Protein AF-K2LTA3-F1 (afdb_monomer_lite)

Sequence (420 aa):
IITTSTANAPEEVLTDVKKTQFLEKDGSKEETKKIDVSRPTTVVEGNDIYMLVGKYSPPAVSSDPKSGAGDMGFLLVKGNVIDESDSGKRIQWKNNTDVSRVSFGGQTETWTRLIGGGGSGVHTKDGRLLFPVEGTKKEDDNRNAVSLIIYSSKDNNLWTLSNWMSDGGCSDPSVVEWEKDKKLMMMTACDDGRRRVYESGDMGESWTEALGTLSRVWGNKQGGEAKAVRSGFITATIGNGDEDKRNVMLVTLPVTAEKDDNGDNEGGELRLWLTDNTHIVDIGPVSGNDDVAASSLLYKSGGSENENDELVALYEKKSGEEKPSPGMVSVLLTDELQRVKDVLATWKKVDDIVSKLCSSSIAEGASPDTVCSAGKITAGLVGFLSGNFSGNTWRDEYLGVNATVNNDEAKKRQQRLPMA

Foldseek 3Di:
DPPPPPDLDKDFPPPDPPDDDFDFPDPDPPDTDTWDWDQWEWDDDPQKIKTKTWTFDADPPPDDPLPLPDVTWIWIKIWGWDDDPPPGIDIHIDDDVPRDTQDADCVVVFFSHKGFLHFYWYCAPVGKTKTKIWTFGSPDPVSFIKIWIWMADPPDRHIHTAPDIHPGQWGSWDWEQQDPLRWIWIWTQGLVQFIWIWIGSPHGHDIDTLPLFPGRPDGDPDNDCPPTAHKAKYWDFDEPDDVLTAIKIKIWDWDFDDQDPVRDGQATFTWIWIDSRQEIATLGTPDDSFNWRYKHKDWDPQPDPPRHIWIKMWTWGDDPPPDPGTTIIMGTCPVSSVSVRVLSVLLVVVLVVQLCVLVVVVVPPDDPDDDRHSVVRCVNDHWDFDLDDDDQWGATSSRGDIDGHPDPVVVVCNPPDPPD

InterPro domains:
  IPR008377 Trypanosome sialidase [PR01803] (114-131)
  IPR008377 Trypanosome sialidase [PR01803] (191-209)
  IPR008377 Trypanosome sialidase [PR01803] (396-414)
  IPR011040 Sialidase [PF13859] (19-316)
  IPR013320 Concanavalin A-like lectin/glucanase domain superfamily [SSF49899] (372-409)
  IPR026856 Sialidase family [PTHR10628] (32-323)
  IPR036278 Sialidase superfamily [SSF50939] (27-361)
  IPR055239 Trans-sialidase, C-terminal domain [PF22925] (377-411)

Organism: NCBI:txid85056

pLDDT: mean 76.95, std 18.48, range [31.78, 98.31]

Structure (mmCIF, N/CA/C/O backbone):
data_AF-K2LTA3-F1
#
_entry.id   AF-K2LTA3-F1
#
loop_
_atom_site.group_PDB
_atom_site.id
_atom_site.type_symbol
_atom_site.label_atom_id
_atom_site.label_alt_id
_atom_site.label_comp_id
_atom_site.label_asym_id
_atom_site.label_entity_id
_atom_site.label_seq_id
_atom_site.pdbx_PDB_ins_code
_atom_site.Cartn_x
_atom_site.Cartn_y
_atom_site.Cartn_z
_atom_site.occupancy
_atom_site.B_iso_or_equiv
_atom_site.auth_seq_id
_atom_site.auth_comp_id
_atom_site.auth_asym_id
_atom_site.auth_atom_id
_atom_site.pdbx_PDB_model_num
ATOM 1 N N . ILE A 1 1 ? 0.091 20.009 -13.273 1.00 31.78 1 ILE A N 1
ATOM 2 C CA . ILE A 1 1 ? -0.893 20.987 -12.762 1.00 31.78 1 ILE A CA 1
ATOM 3 C C . ILE A 1 1 ? -2.135 20.174 -12.475 1.00 31.78 1 ILE A C 1
ATOM 5 O O . ILE A 1 1 ? -2.826 19.816 -13.414 1.00 31.78 1 ILE A O 1
ATOM 9 N N . ILE A 1 2 ? -2.307 19.758 -11.224 1.00 31.91 2 ILE A N 1
ATOM 10 C CA . ILE A 1 2 ? -3.590 19.252 -10.744 1.00 31.91 2 ILE A CA 1
ATOM 11 C C . ILE A 1 2 ? -4.228 20.501 -10.152 1.00 31.91 2 ILE A C 1
ATOM 13 O O . ILE A 1 2 ? -3.732 21.036 -9.161 1.00 31.91 2 ILE A O 1
ATOM 17 N N . THR A 1 3 ? -5.187 21.081 -10.863 1.00 39.16 3 THR A N 1
ATOM 18 C CA . THR A 1 3 ? -6.034 22.134 -10.305 1.00 39.16 3 THR A CA 1
ATOM 19 C C . THR A 1 3 ? -6.753 21.537 -9.105 1.00 39.16 3 THR A C 1
ATOM 21 O O . THR A 1 3 ? -7.267 20.427 -9.197 1.00 39.16 3 THR A O 1
ATOM 24 N N . THR A 1 4 ? -6.755 22.232 -7.968 1.00 42.03 4 THR A N 1
ATOM 25 C CA . THR A 1 4 ? -7.564 21.865 -6.801 1.00 42.03 4 THR A CA 1
ATOM 26 C C . THR A 1 4 ? -9.034 22.013 -7.183 1.00 42.03 4 THR A C 1
ATOM 28 O O . THR A 1 4 ? -9.642 23.066 -6.994 1.00 42.03 4 THR A O 1
ATOM 31 N N . SER A 1 5 ? -9.571 20.981 -7.834 1.00 42.38 5 SER A N 1
ATOM 32 C CA . SER A 1 5 ? -10.995 20.823 -8.076 1.00 42.38 5 SER A CA 1
ATOM 33 C C . SER A 1 5 ? -11.673 20.749 -6.716 1.00 42.38 5 SER A C 1
ATOM 35 O O . SER A 1 5 ? -11.329 19.927 -5.875 1.00 42.38 5 SER A O 1
ATOM 37 N N . THR A 1 6 ? -12.628 21.642 -6.492 1.00 47.25 6 THR A N 1
ATOM 38 C CA . THR A 1 6 ? -13.511 21.644 -5.320 1.00 47.25 6 THR A CA 1
ATOM 39 C C . THR A 1 6 ? -14.630 20.604 -5.438 1.00 47.25 6 THR A C 1
ATOM 41 O O . THR A 1 6 ? -15.543 20.597 -4.617 1.00 47.25 6 THR A O 1
ATOM 44 N N . ALA A 1 7 ? -14.596 19.739 -6.457 1.00 46.97 7 ALA A N 1
ATOM 45 C CA . ALA A 1 7 ? -15.632 18.753 -6.716 1.00 46.97 7 ALA A CA 1
ATOM 46 C C . ALA A 1 7 ? -15.119 17.327 -6.477 1.00 46.97 7 ALA A C 1
ATOM 48 O O . ALA A 1 7 ? -14.128 16.917 -7.076 1.00 46.97 7 ALA A O 1
ATOM 49 N N . ASN A 1 8 ? -15.883 16.539 -5.713 1.00 62.75 8 ASN A N 1
ATOM 50 C CA . ASN A 1 8 ? -15.744 15.079 -5.550 1.00 62.75 8 ASN A CA 1
ATOM 51 C C . ASN A 1 8 ? -15.955 14.296 -6.873 1.00 62.75 8 ASN A C 1
ATOM 53 O O . ASN A 1 8 ? -16.088 13.076 -6.869 1.00 62.75 8 ASN A O 1
ATOM 57 N N . ALA A 1 9 ? -16.067 14.986 -8.012 1.00 75.81 9 ALA A N 1
ATOM 58 C CA . ALA A 1 9 ? -16.328 14.376 -9.303 1.00 75.81 9 ALA A CA 1
ATOM 59 C C . ALA A 1 9 ? -15.013 13.893 -9.940 1.00 75.81 9 ALA A C 1
ATOM 61 O O . ALA A 1 9 ? -14.043 14.654 -9.961 1.00 75.81 9 ALA A O 1
ATOM 62 N N . PRO A 1 10 ? -14.978 12.671 -10.500 1.00 80.75 10 PRO A N 1
ATOM 63 C CA . PRO A 1 10 ? -13.837 12.200 -11.272 1.00 80.75 10 PRO A CA 1
ATOM 64 C C . PRO A 1 10 ? -13.525 13.121 -12.454 1.00 80.75 10 PRO A C 1
ATOM 66 O O . PRO A 1 10 ? -14.415 13.477 -13.227 1.00 80.75 10 PRO A O 1
ATOM 69 N N . GLU A 1 11 ? -12.254 13.486 -12.606 1.00 83.94 11 GLU A N 1
ATOM 70 C CA . GLU A 1 11 ? -11.768 14.350 -13.681 1.00 83.94 11 GLU A CA 1
ATOM 71 C C . GLU A 1 11 ? -10.812 13.569 -14.589 1.00 83.94 11 GLU A C 1
ATOM 73 O O . GLU A 1 11 ? -9.801 13.033 -14.126 1.00 83.94 11 GLU A O 1
ATOM 78 N N . GLU A 1 12 ? -11.113 13.508 -15.891 1.00 82.44 12 GLU A N 1
ATOM 79 C CA . GLU A 1 12 ? -10.162 12.992 -16.879 1.00 82.44 12 GLU A CA 1
ATOM 80 C C . GLU A 1 12 ? -8.983 13.959 -17.017 1.00 82.44 12 GLU A C 1
ATOM 82 O O . GLU A 1 12 ? -9.142 15.130 -17.368 1.00 82.44 12 GLU A O 1
ATOM 87 N N . VAL A 1 13 ? -7.777 13.457 -16.775 1.00 78.44 13 VAL A N 1
ATOM 88 C CA . VAL A 1 13 ? -6.537 14.222 -16.888 1.00 78.44 13 VAL A CA 1
ATOM 89 C C . VAL A 1 13 ? -5.763 13.817 -18.141 1.00 78.44 13 VAL A C 1
ATOM 91 O O . VAL A 1 13 ? -5.888 12.706 -18.648 1.00 78.44 13 VAL A O 1
ATOM 94 N N . LEU A 1 14 ? -4.909 14.727 -18.624 1.00 71.31 14 LEU A N 1
ATOM 95 C CA . LEU A 1 14 ? -4.068 14.542 -19.820 1.00 71.31 14 LEU A CA 1
ATOM 96 C C . LEU A 1 14 ? -4.841 14.416 -21.150 1.00 71.31 14 LEU A C 1
ATOM 98 O O . LEU A 1 14 ? -4.309 13.872 -22.115 1.00 71.31 14 LEU A O 1
ATOM 102 N N . THR A 1 15 ? -6.049 14.977 -21.233 1.00 67.75 15 THR A N 1
ATOM 103 C CA . THR A 1 15 ? -6.859 15.022 -22.465 1.00 67.75 15 THR A CA 1
ATOM 104 C C . THR A 1 15 ? -6.206 15.846 -23.586 1.00 67.75 15 THR A C 1
ATOM 106 O O . THR A 1 15 ? -6.290 15.465 -24.751 1.00 67.75 15 THR A O 1
ATOM 109 N N . ASP A 1 16 ? -5.463 16.906 -23.236 1.00 60.22 16 ASP A N 1
ATOM 110 C CA . ASP A 1 16 ? -4.733 17.777 -24.170 1.00 60.22 16 ASP A CA 1
ATOM 111 C C . ASP A 1 16 ? -3.204 17.685 -23.978 1.00 60.22 16 ASP A C 1
ATOM 113 O O . ASP A 1 16 ? -2.568 18.530 -23.331 1.00 60.22 16 ASP A O 1
ATOM 117 N N . VAL A 1 17 ? -2.561 16.669 -24.562 1.00 59.31 17 VAL A N 1
ATOM 118 C CA . VAL A 1 17 ? -1.090 16.564 -24.552 1.00 59.31 17 VAL A CA 1
ATOM 119 C C . VAL A 1 17 ? -0.485 17.578 -25.533 1.00 59.31 17 VAL A C 1
ATOM 121 O O . VAL A 1 17 ? -0.396 17.340 -26.734 1.00 59.31 17 VAL A O 1
ATOM 124 N N . LYS A 1 18 ? -0.034 18.733 -25.024 1.00 54.97 18 LYS A N 1
ATOM 125 C CA . LYS A 1 18 ? 0.498 19.828 -25.865 1.00 54.97 18 LYS A CA 1
ATOM 126 C C . LYS A 1 18 ? 1.834 19.505 -26.551 1.00 54.97 18 LYS A C 1
ATOM 128 O O . LYS A 1 18 ? 2.075 20.001 -27.649 1.00 54.97 18 LYS A O 1
ATOM 133 N N . LYS A 1 19 ? 2.726 18.741 -25.902 1.00 57.59 19 LYS A N 1
ATOM 134 C CA . LYS A 1 19 ? 4.043 18.328 -26.431 1.00 57.59 19 LYS A CA 1
ATOM 135 C C . LYS A 1 19 ? 4.490 17.009 -25.795 1.00 57.59 19 LYS A C 1
ATOM 137 O O . LYS A 1 19 ? 4.628 16.947 -24.578 1.00 57.59 19 LYS A O 1
ATOM 142 N N . THR A 1 20 ? 4.796 16.010 -26.618 1.00 62.09 20 THR A N 1
ATOM 143 C CA . THR A 1 20 ? 5.408 14.740 -26.190 1.00 62.09 20 THR A CA 1
ATOM 144 C C . THR A 1 20 ? 6.883 14.740 -26.571 1.00 62.09 20 THR A C 1
ATOM 146 O O . THR A 1 20 ? 7.228 15.087 -27.700 1.00 62.09 20 THR A O 1
ATOM 149 N N . GLN A 1 21 ? 7.755 14.364 -25.639 1.00 60.34 21 GLN A N 1
ATOM 150 C CA . GLN A 1 21 ? 9.178 14.148 -25.903 1.00 60.34 21 GLN A CA 1
ATOM 151 C C . GLN A 1 21 ? 9.454 12.645 -25.936 1.00 60.34 21 GLN A C 1
ATOM 153 O O . GLN A 1 21 ? 8.921 11.903 -25.116 1.00 60.34 21 GLN A O 1
ATOM 158 N N . PHE A 1 22 ? 10.276 12.204 -26.887 1.00 62.66 22 PHE A N 1
ATOM 159 C CA . PHE A 1 22 ? 10.673 10.806 -27.029 1.00 62.66 22 PHE A CA 1
ATOM 160 C C . PHE A 1 22 ? 12.160 10.664 -26.725 1.00 62.66 22 PHE A C 1
ATOM 162 O O . PHE A 1 22 ? 12.958 11.520 -27.109 1.00 62.66 22 PHE A O 1
ATOM 169 N N . LEU A 1 23 ? 12.525 9.578 -26.044 1.00 63.38 23 LEU A N 1
ATOM 170 C CA . LEU A 1 23 ? 13.920 9.220 -25.843 1.00 63.38 23 LEU A CA 1
ATOM 171 C C . LEU A 1 23 ? 14.407 8.407 -27.051 1.00 63.38 23 LEU A C 1
ATOM 173 O O . LEU A 1 23 ? 13.852 7.352 -27.368 1.00 63.38 23 LEU A O 1
ATOM 177 N N . GLU A 1 24 ? 15.443 8.896 -27.727 1.00 59.16 24 GLU A N 1
ATOM 178 C CA . GLU A 1 24 ? 16.018 8.267 -28.920 1.00 59.16 24 GLU A CA 1
ATOM 179 C C . GLU A 1 24 ? 17.399 7.678 -28.618 1.00 59.16 24 GLU A C 1
ATOM 181 O O . GLU A 1 24 ? 18.152 8.205 -27.797 1.00 59.16 24 GLU A O 1
ATOM 186 N N . LYS A 1 25 ? 17.724 6.551 -29.264 1.00 49.81 25 LYS A N 1
ATOM 187 C CA . LYS A 1 25 ? 18.955 5.795 -28.993 1.00 49.81 25 LYS A CA 1
ATOM 188 C C . LYS A 1 25 ? 20.232 6.438 -29.565 1.00 49.81 25 LYS A C 1
ATOM 190 O O . LYS A 1 25 ? 21.292 6.118 -29.047 1.00 49.81 25 LYS A O 1
ATOM 195 N N . ASP A 1 26 ? 20.137 7.335 -30.555 1.00 49.75 26 ASP A N 1
ATOM 196 C CA . ASP A 1 26 ? 21.265 8.069 -31.163 1.00 49.75 26 ASP A CA 1
ATOM 197 C C . ASP A 1 26 ? 20.787 9.296 -31.973 1.00 49.75 26 ASP A C 1
ATOM 199 O O . ASP A 1 26 ? 19.699 9.272 -32.540 1.00 49.75 26 ASP A O 1
ATOM 203 N N . GLY A 1 27 ? 21.619 10.343 -32.095 1.00 46.81 27 GLY A N 1
ATOM 204 C CA . GLY A 1 27 ? 21.341 11.564 -32.884 1.00 46.81 27 GLY A CA 1
ATOM 205 C C . GLY A 1 27 ? 21.687 11.476 -34.384 1.00 46.81 27 GLY A C 1
ATOM 206 O O . GLY A 1 27 ? 21.931 12.500 -35.025 1.00 46.81 27 GLY A O 1
ATOM 207 N N . SER A 1 28 ? 21.795 10.263 -34.931 1.00 49.28 28 SER A N 1
ATOM 208 C CA . SER A 1 28 ? 22.168 9.994 -36.329 1.00 49.28 28 SER A CA 1
ATOM 209 C C . SER A 1 28 ? 20.947 9.986 -37.263 1.00 49.28 28 SER A C 1
ATOM 211 O O . SER A 1 28 ? 19.838 9.679 -36.845 1.00 49.28 28 SER A O 1
ATOM 213 N N . LYS A 1 29 ? 21.153 10.308 -38.548 1.00 47.75 29 LYS A N 1
ATOM 214 C CA . LYS A 1 29 ? 20.109 10.493 -39.582 1.00 47.75 29 LYS A CA 1
ATOM 215 C C . LYS A 1 29 ? 19.466 9.201 -40.121 1.00 47.75 29 LYS A C 1
ATOM 217 O O . LYS A 1 29 ? 18.639 9.295 -41.024 1.00 47.75 29 LYS A O 1
ATOM 222 N N . GLU A 1 30 ? 19.826 8.024 -39.615 1.00 43.44 30 GLU A N 1
ATOM 223 C CA . GLU A 1 30 ? 19.200 6.751 -40.006 1.00 43.44 30 GLU A CA 1
ATOM 224 C C . GLU A 1 30 ? 18.252 6.250 -38.909 1.00 43.44 30 GLU A C 1
ATOM 226 O O . GLU A 1 30 ? 18.592 6.313 -37.731 1.00 43.44 30 GLU A O 1
ATOM 231 N N . GLU A 1 31 ? 17.062 5.802 -39.332 1.00 46.69 31 GLU A N 1
ATOM 232 C CA . GLU A 1 31 ? 15.909 5.318 -38.548 1.00 46.69 31 GLU A CA 1
ATOM 233 C C . GLU A 1 31 ? 16.111 5.276 -37.020 1.00 46.69 31 GLU A C 1
ATOM 235 O O . GLU A 1 31 ? 16.618 4.304 -36.449 1.00 46.69 31 GLU A O 1
ATOM 240 N N . THR A 1 32 ? 15.681 6.346 -36.340 1.00 49.56 32 THR A N 1
ATOM 241 C CA . THR A 1 32 ? 15.818 6.491 -34.889 1.00 49.56 32 THR A CA 1
ATOM 242 C C . THR A 1 32 ? 15.022 5.404 -34.162 1.00 49.56 32 THR A C 1
ATOM 244 O O . THR A 1 32 ? 13.789 5.378 -34.146 1.00 49.56 32 THR A O 1
ATOM 247 N N . LYS A 1 33 ? 15.731 4.469 -33.516 1.00 57.19 33 LYS A N 1
ATOM 248 C CA . LYS A 1 33 ? 15.101 3.491 -32.620 1.00 57.19 33 LYS A CA 1
ATOM 249 C C . LYS A 1 33 ? 14.627 4.215 -31.363 1.00 57.19 33 LYS A C 1
ATOM 251 O O . LYS A 1 33 ? 15.443 4.630 -30.536 1.00 57.19 33 LYS A O 1
ATOM 256 N N . LYS A 1 34 ? 13.307 4.352 -31.230 1.00 56.88 34 LYS A N 1
ATOM 257 C CA . LYS A 1 34 ? 12.654 4.833 -30.009 1.00 56.88 34 LYS A CA 1
ATOM 258 C C . LYS A 1 34 ? 12.987 3.883 -28.862 1.00 56.88 34 LYS A C 1
ATOM 260 O O . LYS A 1 34 ? 12.867 2.667 -29.008 1.00 56.88 34 LYS A O 1
ATOM 265 N N . ILE A 1 35 ? 13.441 4.441 -27.746 1.00 63.56 35 ILE A N 1
ATOM 266 C CA . ILE A 1 35 ? 13.652 3.685 -26.516 1.00 63.56 35 ILE A CA 1
ATOM 267 C C . ILE A 1 35 ? 12.305 3.594 -25.811 1.00 63.56 35 ILE A C 1
ATOM 269 O O . ILE A 1 35 ? 11.669 4.621 -25.572 1.00 63.56 35 ILE A O 1
ATOM 273 N N . ASP A 1 36 ? 11.889 2.374 -25.478 1.00 64.62 36 ASP A N 1
ATOM 274 C CA . ASP A 1 36 ? 10.722 2.190 -24.630 1.00 64.62 36 ASP A CA 1
ATOM 275 C C . ASP A 1 36 ? 11.097 2.547 -23.189 1.00 64.62 36 ASP A C 1
ATOM 277 O O . ASP A 1 36 ? 12.043 1.994 -22.610 1.00 64.62 36 ASP A O 1
ATOM 281 N N . VAL A 1 37 ? 10.379 3.534 -22.662 1.00 70.50 37 VAL A N 1
ATOM 282 C CA . VAL A 1 37 ? 10.490 4.031 -21.297 1.00 70.50 37 VAL A CA 1
ATOM 283 C C . VAL A 1 37 ? 9.158 3.785 -20.616 1.00 70.50 37 VAL A C 1
ATOM 285 O O . VAL A 1 37 ? 8.139 4.364 -20.987 1.00 70.50 37 VAL A O 1
ATOM 288 N N . SER A 1 38 ? 9.152 2.901 -19.625 1.00 75.50 38 SER A N 1
ATOM 289 C CA . SER A 1 38 ? 7.911 2.433 -19.016 1.00 75.50 38 SER A CA 1
ATOM 290 C C . SER A 1 38 ? 7.991 2.398 -17.496 1.00 75.50 38 SER A C 1
ATOM 292 O O . SER A 1 38 ? 9.072 2.441 -16.896 1.00 75.50 38 SER A O 1
ATOM 294 N N . ARG A 1 39 ? 6.800 2.362 -16.884 1.00 83.06 39 ARG A N 1
ATOM 295 C CA . ARG A 1 39 ? 6.577 2.239 -15.436 1.00 83.06 39 ARG A CA 1
ATOM 296 C C . ARG A 1 39 ? 7.428 3.227 -14.612 1.00 83.06 39 ARG A C 1
ATOM 298 O O . ARG A 1 39 ? 8.219 2.794 -13.769 1.00 83.06 39 ARG A O 1
ATOM 305 N N . PRO A 1 40 ? 7.278 4.551 -14.834 1.00 88.56 40 PRO A N 1
ATOM 306 C CA . PRO A 1 40 ? 7.979 5.542 -14.031 1.00 88.56 40 PRO A CA 1
ATOM 307 C C . PRO A 1 40 ? 7.602 5.360 -12.561 1.00 88.56 40 PRO A C 1
ATOM 309 O O . PRO A 1 40 ? 6.424 5.224 -12.220 1.00 88.56 40 PRO A O 1
ATOM 312 N N . THR A 1 41 ? 8.619 5.325 -11.710 1.00 91.56 41 THR A N 1
ATOM 313 C CA . THR A 1 41 ? 8.473 5.174 -10.264 1.00 91.56 41 THR A CA 1
ATOM 314 C C . THR A 1 41 ? 9.049 6.409 -9.594 1.00 91.56 41 THR A C 1
ATOM 316 O O . THR A 1 41 ? 10.195 6.758 -9.874 1.00 91.56 41 THR A O 1
ATOM 319 N N . THR A 1 42 ? 8.283 7.092 -8.745 1.00 92.69 42 THR A N 1
ATOM 320 C CA . THR A 1 42 ? 8.689 8.387 -8.173 1.00 92.69 42 THR A CA 1
ATOM 321 C C . THR A 1 42 ? 8.888 8.340 -6.666 1.00 92.69 42 THR A C 1
ATOM 323 O O . THR A 1 42 ? 8.086 7.744 -5.955 1.00 92.69 42 THR A O 1
ATOM 326 N N . VAL A 1 43 ? 9.920 9.027 -6.180 1.00 93.25 43 VAL A N 1
ATOM 327 C CA . VAL A 1 43 ? 10.197 9.275 -4.759 1.00 93.25 43 VAL A CA 1
ATOM 328 C C . VAL A 1 43 ? 10.401 10.773 -4.558 1.00 93.25 43 VAL A C 1
ATOM 330 O O . VAL A 1 43 ? 11.026 11.422 -5.396 1.00 93.25 43 VAL A O 1
ATOM 333 N N . VAL A 1 44 ? 9.882 11.323 -3.462 1.00 92.06 44 VAL A N 1
ATOM 334 C CA . VAL A 1 44 ? 10.001 12.750 -3.131 1.00 92.06 44 VAL A CA 1
ATOM 335 C C . VAL A 1 44 ? 10.819 12.922 -1.854 1.00 92.06 44 VAL A C 1
ATOM 337 O O . VAL A 1 44 ? 10.586 12.231 -0.866 1.00 92.06 44 VAL A O 1
ATOM 340 N N . GLU A 1 45 ? 11.757 13.866 -1.878 1.00 90.56 45 GLU A N 1
ATOM 341 C CA . GLU A 1 45 ? 12.586 14.281 -0.745 1.00 90.56 45 GLU A CA 1
ATOM 342 C C . GLU A 1 45 ? 12.610 15.815 -0.696 1.00 90.56 45 GLU A C 1
ATOM 344 O O . GLU A 1 45 ? 13.278 16.473 -1.496 1.00 90.56 45 GLU A O 1
ATOM 349 N N . GLY A 1 46 ? 11.849 16.416 0.222 1.00 90.12 46 GLY A N 1
ATOM 350 C CA . GLY A 1 46 ? 11.682 17.871 0.248 1.00 90.12 46 GLY A CA 1
ATOM 351 C C . GLY A 1 46 ? 11.125 18.390 -1.084 1.00 90.12 46 GLY A C 1
ATOM 352 O O . GLY A 1 46 ? 10.043 17.985 -1.503 1.00 90.12 46 GLY A O 1
ATOM 353 N N . ASN A 1 47 ? 11.878 19.262 -1.760 1.00 90.06 47 ASN A N 1
ATOM 354 C CA . ASN A 1 47 ? 11.515 19.779 -3.085 1.00 90.06 47 ASN A CA 1
ATOM 355 C C . ASN A 1 47 ? 12.061 18.923 -4.238 1.00 90.06 47 ASN A C 1
ATOM 357 O O . ASN A 1 47 ? 11.756 19.201 -5.397 1.00 90.06 47 ASN A O 1
ATOM 361 N N . ASP A 1 48 ? 12.884 17.917 -3.955 1.00 90.88 48 ASP A N 1
ATOM 362 C CA . ASP A 1 48 ? 13.468 17.057 -4.973 1.00 90.88 48 ASP A CA 1
ATOM 363 C C . ASP A 1 48 ? 12.539 15.885 -5.307 1.00 90.88 48 ASP A C 1
ATOM 365 O O . ASP A 1 48 ? 11.958 15.238 -4.437 1.00 90.88 48 ASP A O 1
ATOM 369 N N . ILE A 1 49 ? 12.420 15.600 -6.601 1.00 92.06 49 ILE A N 1
ATOM 370 C CA . ILE A 1 49 ? 11.674 14.472 -7.156 1.00 92.06 49 ILE A CA 1
ATOM 371 C C . ILE A 1 49 ? 12.680 13.561 -7.849 1.00 92.06 49 ILE A C 1
ATOM 373 O O . ILE A 1 49 ? 13.347 13.970 -8.798 1.00 92.06 49 ILE A O 1
ATOM 377 N N . TYR A 1 50 ? 12.759 12.312 -7.420 1.00 90.38 50 TYR A N 1
ATOM 378 C CA . TYR A 1 50 ? 13.548 11.276 -8.072 1.00 90.38 50 TYR A CA 1
ATOM 379 C C . TYR A 1 50 ? 12.610 10.356 -8.838 1.00 90.38 50 TYR A C 1
ATOM 381 O O . TYR A 1 50 ? 11.665 9.815 -8.270 1.00 90.38 50 TYR A O 1
ATOM 389 N N . MET A 1 51 ? 12.862 10.172 -10.128 1.00 90.62 51 MET A N 1
ATOM 390 C CA . MET A 1 51 ? 12.068 9.305 -10.989 1.00 90.62 51 MET A CA 1
ATOM 391 C C . MET A 1 51 ? 12.954 8.223 -11.590 1.00 90.62 51 MET A C 1
ATOM 393 O O . MET A 1 51 ? 13.865 8.521 -12.362 1.00 90.62 51 MET A O 1
ATOM 397 N N . LEU A 1 52 ? 12.667 6.969 -11.251 1.00 87.38 52 LEU A N 1
ATOM 398 C CA . LEU A 1 52 ? 13.281 5.803 -11.866 1.00 87.38 52 LEU A CA 1
ATOM 399 C C . LEU A 1 52 ? 12.423 5.347 -13.047 1.00 87.38 52 LEU A C 1
ATOM 401 O O . LEU A 1 52 ? 11.226 5.100 -12.894 1.00 87.38 52 LEU A O 1
ATOM 405 N N . VAL A 1 53 ? 13.037 5.216 -14.218 1.00 82.44 53 VAL A N 1
ATOM 406 C CA . VAL A 1 53 ? 12.365 4.784 -15.445 1.00 82.44 53 VAL A CA 1
ATOM 407 C C . VAL A 1 53 ? 13.097 3.579 -16.022 1.00 82.44 53 VAL A C 1
ATOM 409 O O . VAL A 1 53 ? 14.325 3.595 -16.156 1.00 82.44 53 VAL A O 1
ATOM 412 N N . GLY A 1 54 ? 12.351 2.522 -16.350 1.00 72.88 54 GLY A N 1
ATOM 413 C CA . GLY A 1 54 ? 12.916 1.352 -17.014 1.00 72.88 54 GLY A CA 1
ATOM 414 C C . GLY A 1 54 ? 13.333 1.705 -18.438 1.00 72.88 54 GLY A C 1
ATOM 415 O O . GLY A 1 54 ? 12.549 2.296 -19.176 1.00 72.88 54 GLY A O 1
ATOM 416 N N . LYS A 1 55 ? 14.558 1.347 -18.828 1.00 68.56 55 LYS A N 1
ATOM 417 C CA . LYS A 1 55 ? 15.038 1.431 -20.209 1.00 68.56 55 LYS A CA 1
ATOM 418 C C . LYS A 1 55 ? 15.054 0.028 -20.791 1.00 68.56 55 LYS A C 1
ATOM 420 O O . LYS A 1 55 ? 15.869 -0.802 -20.384 1.00 68.56 55 LYS A O 1
ATOM 425 N N . TYR A 1 56 ? 14.208 -0.205 -21.791 1.00 58.28 56 TYR A N 1
ATOM 426 C CA . TYR A 1 56 ? 14.272 -1.422 -22.588 1.00 58.28 56 TYR A CA 1
ATOM 427 C C . TYR A 1 56 ? 14.685 -1.101 -24.025 1.00 58.28 56 TYR A C 1
ATOM 429 O O . TYR A 1 56 ? 14.076 -0.293 -24.724 1.00 58.28 56 TYR A O 1
ATOM 437 N N . SER A 1 57 ? 15.768 -1.730 -24.475 1.00 54.03 57 SER A N 1
ATOM 438 C CA . SER A 1 57 ? 16.157 -1.764 -25.882 1.00 54.03 57 SER A CA 1
ATOM 439 C C . SER A 1 57 ? 16.082 -3.211 -26.354 1.00 54.03 57 SER A C 1
ATOM 441 O O . SER A 1 57 ? 16.945 -3.994 -25.948 1.00 54.03 57 SER A O 1
ATOM 443 N N . PRO A 1 58 ? 15.113 -3.574 -27.215 1.00 46.69 58 PRO A N 1
ATOM 444 C CA . PRO A 1 58 ? 15.077 -4.906 -27.794 1.00 46.69 58 PRO A CA 1
ATOM 445 C C . PRO A 1 58 ? 16.404 -5.176 -28.517 1.00 46.69 58 PRO A C 1
ATOM 447 O O . PRO A 1 58 ? 16.939 -4.269 -29.179 1.00 46.69 58 PRO A O 1
ATOM 450 N N . PRO A 1 59 ? 16.970 -6.384 -28.401 1.00 45.22 59 PRO A N 1
ATOM 451 C CA . PRO A 1 59 ? 18.150 -6.725 -29.171 1.00 45.22 59 PRO A CA 1
ATOM 452 C C . PRO A 1 59 ? 17.775 -6.802 -30.667 1.00 45.22 59 PRO A C 1
ATOM 454 O O . PRO A 1 59 ? 16.601 -6.897 -31.032 1.00 45.22 59 PRO A O 1
ATOM 457 N N . ALA A 1 60 ? 18.752 -6.650 -31.568 1.00 44.41 60 ALA A N 1
ATOM 458 C CA . ALA A 1 60 ? 18.481 -6.666 -33.010 1.00 44.41 60 ALA A CA 1
ATOM 459 C C . ALA A 1 60 ? 17.818 -7.994 -33.426 1.00 44.41 60 ALA A C 1
ATOM 461 O O . ALA A 1 60 ? 18.107 -9.032 -32.836 1.00 44.41 60 ALA A O 1
ATOM 462 N N . VAL A 1 61 ? 16.975 -7.971 -34.466 1.00 43.38 61 VAL A N 1
ATOM 463 C CA . VAL A 1 61 ? 16.172 -9.119 -34.956 1.00 43.38 61 VAL A CA 1
ATOM 464 C C . VAL A 1 61 ? 17.019 -10.377 -35.258 1.00 43.38 61 VAL A C 1
ATOM 466 O O . VAL A 1 61 ? 16.494 -11.479 -35.330 1.00 43.38 61 VAL A O 1
ATOM 469 N N . SER A 1 62 ? 18.342 -10.230 -35.392 1.00 44.53 62 SER A N 1
ATOM 470 C CA . SER A 1 62 ? 19.322 -11.298 -35.626 1.00 44.53 62 SER A CA 1
ATOM 471 C C . SER A 1 62 ? 19.984 -11.879 -34.363 1.00 44.53 62 SER A C 1
ATOM 473 O O . SER A 1 62 ? 20.967 -12.607 -34.482 1.00 44.53 62 SER A O 1
ATOM 475 N N . SER A 1 63 ? 19.533 -11.512 -33.164 1.00 43.41 63 SER A N 1
ATOM 476 C CA . SER A 1 63 ? 20.066 -12.034 -31.899 1.00 43.41 63 SER A CA 1
ATOM 477 C C . SER A 1 63 ? 19.273 -13.252 -31.425 1.00 43.41 63 SER A C 1
ATOM 479 O O . SER A 1 63 ? 18.068 -13.349 -31.651 1.00 43.41 63 SER A O 1
ATOM 481 N N . ASP A 1 64 ? 19.967 -14.206 -30.805 1.00 42.38 64 ASP A N 1
ATOM 482 C CA . ASP A 1 64 ? 19.360 -15.420 -30.261 1.00 42.38 64 ASP A CA 1
ATOM 483 C C . ASP A 1 64 ? 18.274 -15.019 -29.235 1.00 42.38 64 ASP A C 1
ATOM 485 O O . ASP A 1 64 ? 18.562 -14.222 -28.341 1.00 42.38 64 ASP A O 1
ATOM 489 N N . PRO A 1 65 ? 17.031 -15.532 -29.290 1.00 42.00 65 PRO A N 1
ATOM 490 C CA . PRO A 1 65 ? 16.012 -15.243 -28.274 1.00 42.00 65 PRO A CA 1
ATOM 491 C C . PRO A 1 65 ? 16.440 -15.631 -26.845 1.00 42.00 65 PRO A C 1
ATOM 493 O O . PRO A 1 65 ? 15.817 -15.191 -25.877 1.00 42.00 65 PRO A O 1
ATOM 496 N N . LYS A 1 66 ? 17.513 -16.425 -26.693 1.00 42.84 66 LYS A N 1
ATOM 497 C CA . LYS A 1 66 ? 18.176 -16.718 -25.411 1.00 42.84 66 LYS A CA 1
ATOM 498 C C . LYS A 1 66 ? 19.196 -15.658 -24.968 1.00 42.84 66 LYS A C 1
ATOM 500 O O . LYS A 1 66 ? 19.557 -15.622 -23.795 1.00 42.84 66 LYS A O 1
ATOM 505 N N . SER A 1 67 ? 19.649 -14.770 -25.853 1.00 44.44 67 SER A N 1
ATOM 506 C CA . SER A 1 67 ? 20.631 -13.721 -25.554 1.00 44.44 67 SER A CA 1
ATOM 507 C C . SER A 1 67 ? 19.977 -12.436 -25.032 1.00 44.44 67 SER A C 1
ATOM 509 O O . SER A 1 67 ? 20.377 -11.349 -25.436 1.00 44.44 67 SER A O 1
ATOM 511 N N . GLY A 1 68 ? 18.982 -12.545 -24.138 1.00 42.75 68 GLY A N 1
ATOM 512 C CA . GLY A 1 68 ? 18.115 -11.461 -23.628 1.00 42.75 68 GLY A CA 1
ATOM 513 C C . GLY A 1 68 ? 18.797 -10.236 -22.990 1.00 42.75 68 GLY A C 1
ATOM 514 O O . GLY A 1 68 ? 18.119 -9.373 -22.449 1.00 42.75 68 GLY A O 1
ATOM 515 N N . ALA A 1 69 ? 20.118 -10.115 -23.086 1.00 41.50 69 ALA A N 1
ATOM 516 C CA . ALA A 1 69 ? 20.897 -8.916 -22.818 1.00 41.50 69 ALA A CA 1
ATOM 517 C C . ALA A 1 69 ? 20.755 -7.872 -23.948 1.00 41.50 69 ALA A C 1
ATOM 519 O O . ALA A 1 69 ? 21.740 -7.404 -24.520 1.00 41.50 69 ALA A O 1
ATOM 520 N N . GLY A 1 70 ? 19.522 -7.457 -24.259 1.00 49.47 70 GLY A N 1
ATOM 521 C CA . GLY A 1 70 ? 19.335 -6.064 -24.679 1.00 49.47 70 GLY A CA 1
ATOM 522 C C . GLY A 1 70 ? 19.896 -5.143 -23.584 1.00 49.47 70 GLY A C 1
ATOM 523 O O . GLY A 1 70 ? 20.050 -5.590 -22.450 1.00 49.47 70 GLY A O 1
ATOM 524 N N . ASP A 1 71 ? 20.242 -3.893 -23.902 1.00 55.16 71 ASP A N 1
ATOM 525 C CA . ASP A 1 71 ? 20.789 -2.902 -22.949 1.00 55.16 71 ASP A CA 1
ATOM 526 C C . ASP A 1 71 ? 19.736 -2.600 -21.855 1.00 55.16 71 ASP A C 1
ATOM 528 O O . ASP A 1 71 ? 18.993 -1.621 -21.948 1.00 55.16 71 ASP A O 1
ATOM 532 N N . MET A 1 72 ? 19.604 -3.519 -20.890 1.00 64.38 72 MET A N 1
ATOM 533 C CA . MET A 1 72 ? 18.717 -3.472 -19.734 1.00 64.38 72 MET A CA 1
ATOM 534 C C . MET A 1 72 ? 19.326 -2.506 -18.737 1.00 64.38 72 MET A C 1
ATOM 536 O O . MET A 1 72 ? 20.462 -2.679 -18.296 1.00 64.38 72 MET A O 1
ATOM 540 N N . GLY A 1 73 ? 18.571 -1.483 -18.371 1.00 69.44 73 GLY A N 1
ATOM 541 C CA . GLY A 1 73 ? 19.037 -0.531 -17.385 1.00 69.44 73 GLY A CA 1
ATOM 542 C C . GLY A 1 73 ? 17.911 0.327 -16.863 1.00 69.44 73 GLY A C 1
ATOM 543 O O . GLY A 1 73 ? 16.807 0.349 -17.404 1.00 69.44 73 GLY A O 1
ATOM 544 N N . PHE A 1 74 ? 18.225 1.072 -15.816 1.00 78.00 74 PHE A N 1
ATOM 545 C CA . PHE A 1 74 ? 17.350 2.119 -15.330 1.00 78.00 74 PHE A CA 1
ATOM 546 C C . PHE A 1 74 ? 17.972 3.476 -15.569 1.00 78.00 74 PHE A C 1
ATOM 548 O O . PHE A 1 74 ? 19.194 3.647 -15.529 1.00 78.00 74 PHE A O 1
ATOM 555 N N . LEU A 1 75 ? 17.088 4.429 -15.805 1.00 80.56 75 LEU A N 1
ATOM 556 C CA . LEU A 1 75 ? 17.396 5.836 -15.904 1.00 80.56 75 LEU A CA 1
ATOM 557 C C . LEU A 1 75 ? 16.819 6.503 -14.667 1.00 80.56 75 LEU A C 1
ATOM 559 O O . LEU A 1 75 ? 15.612 6.443 -14.437 1.00 80.56 75 LEU A O 1
ATOM 563 N N . LEU A 1 76 ? 17.686 7.116 -13.871 1.00 83.56 76 LEU A N 1
ATOM 564 C CA . LEU A 1 76 ? 17.256 7.977 -12.783 1.00 83.56 76 LEU A CA 1
ATOM 565 C C . LEU A 1 76 ? 17.251 9.425 -13.262 1.00 83.56 76 LEU A C 1
ATOM 567 O O . LEU A 1 76 ? 18.269 9.931 -13.735 1.00 83.56 76 LEU A O 1
ATOM 571 N N . VAL A 1 77 ? 16.115 10.094 -13.109 1.00 84.88 77 VAL A N 1
ATOM 572 C CA . VAL A 1 77 ? 15.946 11.513 -13.416 1.00 84.88 77 VAL A CA 1
ATOM 573 C C . VAL A 1 77 ? 15.657 12.260 -12.121 1.00 84.88 77 VAL A C 1
ATOM 575 O O . VAL A 1 77 ? 14.825 11.827 -11.325 1.00 84.88 77 VAL A O 1
ATOM 578 N N . LYS A 1 78 ? 16.332 13.394 -11.913 1.00 86.69 78 LYS A N 1
ATOM 579 C CA . LYS A 1 78 ? 16.089 14.286 -10.776 1.00 86.69 78 LYS A CA 1
ATOM 580 C C . LYS A 1 78 ? 15.383 15.556 -11.242 1.00 86.69 78 LYS A C 1
ATOM 582 O O . LYS A 1 78 ? 15.875 16.260 -12.125 1.00 86.69 78 LYS A O 1
ATOM 587 N N . GLY A 1 79 ? 14.240 15.843 -10.639 1.00 88.69 79 GLY A N 1
ATOM 588 C CA . GLY A 1 79 ? 13.518 17.103 -10.740 1.00 88.69 79 GLY A CA 1
ATOM 589 C C . GLY A 1 79 ? 13.590 17.873 -9.428 1.00 88.69 79 GLY A C 1
ATOM 590 O O . GLY A 1 79 ? 13.804 17.283 -8.374 1.00 88.69 79 GLY A O 1
ATOM 591 N N . ASN A 1 80 ? 13.408 19.185 -9.493 1.00 89.88 80 ASN A N 1
ATOM 592 C CA . ASN A 1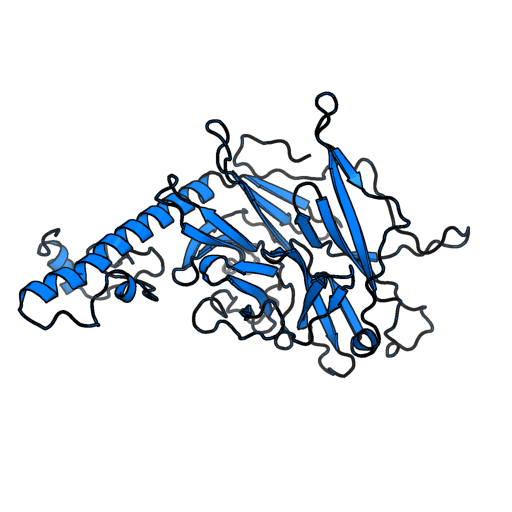 80 ? 13.287 20.051 -8.328 1.00 89.88 80 ASN A CA 1
ATOM 593 C C . ASN A 1 80 ? 12.054 20.947 -8.486 1.00 89.88 80 ASN A C 1
ATOM 595 O O . ASN A 1 80 ? 11.844 21.541 -9.548 1.00 89.88 80 ASN A O 1
ATOM 599 N N . VAL A 1 81 ? 11.220 21.006 -7.451 1.00 89.00 81 VAL A N 1
ATOM 600 C CA . VAL A 1 81 ? 10.059 21.892 -7.384 1.00 89.00 81 VAL A CA 1
ATOM 601 C C . VAL A 1 81 ? 10.537 23.289 -7.010 1.00 89.00 81 VAL A C 1
ATOM 603 O O . VAL A 1 81 ? 11.096 23.503 -5.935 1.00 89.00 81 VAL A O 1
ATOM 606 N N . ILE A 1 82 ? 10.280 24.237 -7.905 1.00 86.12 82 ILE A N 1
ATOM 607 C CA . ILE A 1 82 ? 10.607 25.648 -7.739 1.00 86.12 82 ILE A CA 1
ATOM 608 C C . ILE A 1 82 ? 9.300 26.412 -7.552 1.00 86.12 82 ILE A C 1
ATOM 610 O O . ILE A 1 82 ? 8.402 26.343 -8.397 1.00 86.12 82 ILE A O 1
ATOM 614 N N . ASP A 1 83 ? 9.208 27.139 -6.444 1.00 81.31 83 ASP A N 1
ATOM 615 C CA . ASP A 1 83 ? 8.098 28.036 -6.140 1.00 81.31 83 ASP A CA 1
ATOM 616 C C . ASP A 1 83 ? 8.561 29.485 -6.345 1.00 81.31 83 ASP A C 1
ATOM 618 O O . ASP A 1 83 ? 9.151 30.107 -5.463 1.00 81.31 83 ASP A O 1
ATOM 622 N N . GLU A 1 84 ? 8.389 29.992 -7.566 1.00 75.50 84 GLU A N 1
ATOM 623 C CA . GLU A 1 84 ? 8.642 31.396 -7.893 1.00 75.50 84 GLU A CA 1
ATOM 624 C C . GLU A 1 84 ? 7.347 32.188 -7.677 1.00 75.50 84 GLU A C 1
ATOM 626 O O . GLU A 1 84 ? 6.345 31.933 -8.351 1.00 75.50 84 GLU A O 1
ATOM 631 N N . SER A 1 85 ? 7.389 33.171 -6.768 1.00 65.12 85 SER A N 1
ATOM 632 C CA . SER A 1 85 ? 6.229 33.930 -6.261 1.00 65.12 85 SER A CA 1
ATOM 633 C C . SER A 1 85 ? 5.302 34.501 -7.340 1.00 65.12 85 SER A C 1
ATOM 635 O O . SER A 1 85 ? 4.103 34.637 -7.107 1.00 65.12 85 SER A O 1
ATOM 637 N N . ASP A 1 86 ? 5.838 34.793 -8.526 1.00 66.88 86 ASP A N 1
ATOM 638 C CA . ASP A 1 86 ? 5.124 35.521 -9.579 1.00 66.88 86 ASP A CA 1
ATOM 639 C C . ASP A 1 86 ? 4.787 34.635 -10.792 1.00 66.88 86 ASP A C 1
ATOM 641 O O . ASP A 1 86 ? 4.037 35.037 -11.682 1.00 66.88 86 ASP A O 1
ATOM 645 N N . SER A 1 87 ? 5.367 33.433 -10.869 1.00 66.75 87 SER A N 1
ATOM 646 C CA . SER A 1 87 ? 5.441 32.636 -12.102 1.00 66.75 87 SER A CA 1
ATOM 647 C C . SER A 1 87 ? 4.779 31.250 -11.987 1.00 66.75 87 SER A C 1
ATOM 649 O O . SER A 1 87 ? 4.661 30.527 -12.991 1.00 66.75 87 SER A O 1
ATOM 651 N N . GLY A 1 88 ? 4.288 30.938 -10.781 1.00 76.94 88 GLY A N 1
ATOM 652 C CA . GLY A 1 88 ? 3.640 29.689 -10.400 1.00 76.94 88 GLY A CA 1
ATOM 653 C C . GLY A 1 88 ? 4.639 28.576 -10.076 1.00 76.94 88 GLY A C 1
ATOM 654 O O . GLY A 1 88 ? 5.808 28.630 -10.456 1.00 76.94 88 GLY A O 1
ATOM 655 N N . LYS A 1 89 ? 4.160 27.523 -9.404 1.00 81.56 89 LYS A N 1
ATOM 656 C CA . LYS A 1 89 ? 4.971 26.336 -9.098 1.00 81.56 89 LYS A CA 1
ATOM 657 C C . LYS A 1 89 ? 5.400 25.630 -10.384 1.00 81.56 89 LYS A C 1
ATOM 659 O O . LYS A 1 89 ? 4.567 25.285 -11.227 1.00 81.56 89 LYS A O 1
ATOM 664 N N . ARG A 1 90 ? 6.701 25.383 -10.521 1.00 85.50 90 ARG A N 1
ATOM 665 C CA . ARG A 1 90 ? 7.325 24.730 -11.680 1.00 85.50 90 ARG A CA 1
ATOM 666 C C . ARG A 1 90 ? 8.167 23.550 -11.224 1.00 85.50 90 ARG A C 1
ATOM 668 O O . ARG A 1 90 ? 8.638 23.511 -10.095 1.00 85.50 90 ARG A O 1
ATOM 675 N N . ILE A 1 91 ? 8.378 22.594 -12.123 1.00 87.25 91 ILE A N 1
ATOM 676 C CA . ILE A 1 91 ? 9.323 21.497 -11.905 1.00 87.25 91 ILE A CA 1
ATOM 677 C C . ILE A 1 91 ? 10.472 21.690 -12.882 1.00 87.25 91 ILE A C 1
ATOM 679 O O . ILE A 1 91 ? 10.272 21.655 -14.098 1.00 87.25 91 ILE A O 1
ATOM 683 N N . GLN A 1 92 ? 11.671 21.899 -12.352 1.00 86.62 92 GLN A N 1
ATOM 684 C CA . GLN A 1 92 ? 12.894 21.919 -13.133 1.00 86.62 92 GLN A CA 1
ATOM 685 C C . GLN A 1 92 ? 13.498 20.518 -13.145 1.00 86.62 92 GLN A C 1
ATOM 687 O O . GLN A 1 92 ? 14.013 20.042 -12.137 1.00 86.62 92 GLN A O 1
ATOM 692 N N . TRP A 1 93 ? 13.456 19.862 -14.299 1.00 85.50 93 TRP A N 1
ATOM 693 C CA . TRP A 1 93 ? 14.175 18.612 -14.522 1.00 85.50 93 TRP A CA 1
ATOM 694 C C . TRP A 1 93 ? 15.642 18.908 -14.835 1.00 85.50 93 TRP A C 1
ATOM 696 O O . TRP A 1 93 ? 15.938 19.762 -15.676 1.00 85.50 93 TRP A O 1
ATOM 706 N N . LYS A 1 94 ? 16.567 18.220 -14.158 1.00 76.50 94 LYS A N 1
ATOM 707 C CA . LYS A 1 94 ? 17.997 18.322 -14.466 1.00 76.50 94 LYS A CA 1
ATOM 708 C C . LYS A 1 94 ? 18.283 17.758 -15.862 1.00 76.50 94 LYS A C 1
ATOM 710 O O . LYS A 1 94 ? 17.620 16.828 -16.317 1.00 76.50 94 LYS A O 1
ATOM 715 N N . ASN A 1 95 ? 19.246 18.366 -16.554 1.00 58.34 95 ASN A N 1
ATOM 716 C CA . ASN A 1 95 ? 19.513 18.097 -17.966 1.00 58.34 95 ASN A CA 1
ATOM 717 C C . ASN A 1 95 ? 20.157 16.711 -18.195 1.00 58.34 95 ASN A C 1
ATOM 719 O O . ASN A 1 95 ? 20.714 16.101 -17.285 1.00 58.34 95 ASN A O 1
ATOM 723 N N . ASN A 1 96 ? 20.084 16.236 -19.441 1.00 53.03 96 ASN A N 1
ATOM 724 C CA . ASN A 1 96 ? 20.346 14.864 -19.906 1.00 53.03 96 ASN A CA 1
ATOM 725 C C . ASN A 1 96 ? 21.754 14.263 -19.665 1.00 53.03 96 ASN A C 1
ATOM 727 O O . ASN A 1 96 ? 21.993 13.128 -20.077 1.00 53.03 96 ASN A O 1
ATOM 731 N N . THR A 1 97 ? 22.674 14.973 -19.010 1.00 46.50 97 THR A N 1
ATOM 732 C CA . THR A 1 97 ? 23.988 14.444 -18.605 1.00 46.50 97 THR A CA 1
ATOM 733 C C . THR A 1 97 ? 23.934 13.670 -17.288 1.00 46.50 97 THR A C 1
ATOM 735 O O . THR A 1 97 ? 24.806 12.843 -17.041 1.00 46.50 97 THR A O 1
ATOM 738 N N . ASP A 1 98 ? 22.900 13.904 -16.473 1.00 46.62 98 ASP A N 1
ATOM 739 C CA . ASP A 1 98 ? 22.774 13.366 -15.109 1.00 46.62 98 ASP A CA 1
ATOM 740 C C . ASP A 1 98 ? 21.932 12.086 -15.028 1.00 46.62 98 ASP A C 1
ATOM 742 O O . ASP A 1 98 ? 21.684 11.580 -13.929 1.00 46.62 98 ASP A O 1
ATOM 746 N N . VAL A 1 99 ? 21.484 11.550 -16.173 1.00 51.78 99 VAL A N 1
ATOM 747 C CA . VAL A 1 99 ? 20.739 10.290 -16.214 1.00 51.78 99 VAL A CA 1
ATOM 748 C C . VAL A 1 99 ? 21.674 9.163 -15.805 1.00 51.78 99 VAL A C 1
ATOM 750 O O . VAL A 1 99 ? 22.379 8.557 -16.616 1.00 51.78 99 VAL A O 1
ATOM 753 N N . SER A 1 100 ? 21.701 8.916 -14.503 1.00 57.22 100 SER A N 1
ATOM 754 C CA . SER A 1 100 ? 22.569 7.924 -13.904 1.00 57.22 100 SER A CA 1
ATOM 755 C C . SER A 1 100 ? 22.063 6.566 -14.353 1.00 57.22 100 SER A C 1
ATOM 757 O O . SER A 1 100 ? 20.958 6.152 -13.995 1.00 57.22 100 SER A O 1
ATOM 759 N N . ARG A 1 101 ? 22.858 5.892 -15.190 1.00 62.12 101 ARG A N 1
ATOM 760 C CA . ARG A 1 101 ? 22.621 4.487 -15.503 1.00 62.12 101 ARG A CA 1
ATOM 761 C C . ARG A 1 101 ? 22.850 3.717 -14.222 1.00 62.12 101 ARG A C 1
ATOM 763 O O . ARG A 1 101 ? 23.975 3.642 -13.729 1.00 62.12 101 ARG A O 1
ATOM 770 N N . VAL A 1 102 ? 21.777 3.160 -13.692 1.00 60.62 102 VAL A N 1
ATOM 771 C CA . VAL A 1 102 ? 21.885 2.269 -12.551 1.00 60.62 102 VAL A CA 1
ATOM 772 C C . VAL A 1 102 ? 22.525 0.970 -13.047 1.00 60.62 102 VAL A C 1
ATOM 774 O O . VAL A 1 102 ? 21.930 0.263 -13.858 1.00 60.62 102 VAL A O 1
ATOM 777 N N . SER A 1 103 ? 23.765 0.700 -12.631 1.00 60.50 103 SER A N 1
ATOM 778 C CA . SER A 1 103 ? 24.496 -0.525 -12.972 1.00 60.50 103 SER A CA 1
ATOM 779 C C . SER A 1 103 ? 24.580 -1.420 -11.745 1.00 60.50 103 SER A C 1
ATOM 781 O O . SER A 1 103 ? 25.105 -1.004 -10.716 1.00 60.50 103 SER A O 1
ATOM 783 N N . PHE A 1 104 ? 24.097 -2.655 -11.863 1.00 65.56 104 PHE A N 1
ATOM 784 C CA . PHE A 1 104 ? 24.102 -3.636 -10.769 1.00 65.56 104 PHE A CA 1
ATOM 785 C C . PHE A 1 104 ? 25.252 -4.648 -10.891 1.00 65.56 104 PHE A C 1
ATOM 787 O O . PHE A 1 104 ? 25.186 -5.750 -10.346 1.00 65.56 104 PHE A O 1
ATOM 794 N N . GLY A 1 105 ? 26.299 -4.309 -11.655 1.00 62.25 105 GLY A N 1
ATOM 795 C CA . GLY A 1 105 ? 27.419 -5.212 -11.928 1.00 62.25 105 GLY A CA 1
ATOM 796 C C . GLY A 1 105 ? 26.949 -6.576 -12.458 1.00 62.25 105 GLY A C 1
ATOM 797 O O . GLY A 1 105 ? 26.000 -6.655 -13.243 1.00 62.25 105 GLY A O 1
ATOM 798 N N . GLY A 1 106 ? 27.578 -7.654 -11.979 1.00 58.97 106 GLY A N 1
ATOM 799 C CA . GLY A 1 106 ? 27.264 -9.032 -12.379 1.00 58.97 106 GLY A CA 1
ATOM 800 C C . GLY A 1 106 ? 25.863 -9.522 -11.988 1.00 58.97 106 GLY A C 1
ATOM 801 O O . GLY A 1 106 ? 25.410 -10.526 -12.526 1.00 58.97 106 GLY A O 1
ATOM 802 N N . GLN A 1 107 ? 25.125 -8.818 -11.115 1.00 60.59 107 GLN A N 1
ATOM 803 C CA . GLN A 1 107 ? 23.742 -9.205 -10.806 1.00 60.59 107 GLN A CA 1
ATOM 804 C C . GLN A 1 107 ? 22.814 -9.034 -12.011 1.00 60.59 107 GLN A C 1
ATOM 806 O O . GLN A 1 107 ? 21.835 -9.757 -12.114 1.00 60.59 107 GLN A O 1
ATOM 811 N N . THR A 1 108 ? 23.122 -8.141 -12.957 1.00 60.16 108 THR A N 1
ATOM 812 C CA . THR A 1 108 ? 22.344 -8.030 -14.207 1.00 60.16 108 THR A CA 1
ATOM 813 C C . THR A 1 108 ? 22.430 -9.284 -15.079 1.00 60.16 108 THR A C 1
ATOM 815 O O . THR A 1 108 ? 21.518 -9.556 -15.857 1.00 60.16 108 THR A O 1
ATOM 818 N N . GLU A 1 109 ? 23.484 -10.092 -14.926 1.00 63.31 109 GLU A N 1
ATOM 819 C CA . GLU A 1 109 ? 23.692 -11.296 -15.727 1.00 63.31 109 GLU A CA 1
ATOM 820 C C . GLU A 1 109 ? 22.752 -12.443 -15.340 1.00 63.31 109 GLU A C 1
ATOM 822 O O . GLU A 1 109 ? 22.614 -13.380 -16.125 1.00 63.31 109 GLU A O 1
ATOM 827 N N . THR A 1 110 ? 22.069 -12.372 -14.193 1.00 73.88 110 THR A N 1
ATOM 828 C CA . THR A 1 110 ? 21.133 -13.413 -13.729 1.00 73.88 110 THR A CA 1
ATOM 829 C C . THR A 1 110 ? 19.697 -13.202 -14.229 1.00 73.88 110 THR A C 1
ATOM 831 O O . THR A 1 110 ? 18.900 -14.146 -14.243 1.00 73.88 110 THR A O 1
ATOM 834 N N . TRP A 1 111 ? 19.368 -11.995 -14.703 1.00 77.88 111 TRP A N 1
ATOM 835 C CA . TRP A 1 111 ? 18.019 -11.604 -15.123 1.00 77.88 111 TRP A CA 1
ATOM 836 C C . TRP A 1 111 ? 17.864 -11.623 -16.651 1.00 77.88 111 TRP A C 1
ATOM 838 O O . TRP A 1 111 ? 18.768 -11.239 -17.392 1.00 77.88 111 TRP A O 1
ATOM 848 N N . THR A 1 112 ? 16.706 -12.065 -17.148 1.00 77.19 112 THR A N 1
ATOM 849 C CA . THR A 1 112 ? 16.275 -11.873 -18.550 1.00 77.19 112 THR A CA 1
ATOM 850 C C . THR A 1 112 ? 15.540 -10.561 -18.750 1.00 77.19 112 THR A C 1
ATOM 852 O O . THR A 1 112 ? 15.466 -10.062 -19.870 1.00 77.19 112 THR A O 1
ATOM 855 N N . ARG A 1 113 ? 14.929 -10.050 -17.678 1.00 78.38 113 ARG A N 1
ATOM 856 C CA . ARG A 1 113 ? 14.168 -8.807 -17.655 1.00 78.38 113 ARG A CA 1
ATOM 857 C C . ARG A 1 113 ? 14.256 -8.210 -16.260 1.00 78.38 113 ARG A C 1
ATOM 859 O O . ARG A 1 113 ? 14.121 -8.942 -15.285 1.00 78.38 113 ARG A O 1
ATOM 866 N N . LEU A 1 114 ? 14.454 -6.899 -16.188 1.00 81.31 114 LEU A N 1
ATOM 867 C CA . LEU A 1 114 ? 14.374 -6.119 -14.958 1.00 81.31 114 LEU A CA 1
ATOM 868 C C . LEU A 1 114 ? 13.738 -4.766 -15.304 1.00 81.31 114 LEU A C 1
ATOM 870 O O . LEU A 1 114 ? 14.261 -4.040 -16.150 1.00 81.31 114 LEU A O 1
ATOM 874 N N . ILE A 1 115 ? 12.578 -4.467 -14.720 1.00 83.31 115 ILE A N 1
ATOM 875 C CA . ILE A 1 115 ? 11.750 -3.290 -15.031 1.00 83.31 115 ILE A CA 1
ATOM 876 C C . ILE A 1 115 ? 11.272 -2.601 -13.752 1.00 83.31 115 ILE A C 1
ATOM 878 O O . ILE A 1 115 ? 11.283 -3.192 -12.677 1.00 83.31 115 ILE A O 1
ATOM 882 N N . GLY A 1 116 ? 10.846 -1.341 -13.855 1.00 86.12 116 GLY A N 1
ATOM 883 C CA . GLY A 1 116 ? 10.295 -0.615 -12.708 1.00 86.12 116 GLY A CA 1
ATOM 884 C C . GLY A 1 116 ? 8.946 -1.197 -12.288 1.00 86.12 116 GLY A C 1
ATOM 885 O O . GLY A 1 116 ? 8.182 -1.637 -13.145 1.00 86.12 116 GLY A O 1
ATOM 886 N N . GLY A 1 117 ? 8.621 -1.169 -10.995 1.00 87.94 117 GLY A N 1
ATOM 887 C CA . GLY A 1 117 ? 7.263 -1.462 -10.516 1.00 87.94 117 GLY A CA 1
ATOM 888 C C . GLY A 1 117 ? 6.275 -0.355 -10.909 1.00 87.94 117 GLY A C 1
ATOM 889 O O . GLY A 1 117 ? 5.100 -0.600 -11.187 1.00 87.94 117 GLY A O 1
ATOM 890 N N . GLY A 1 118 ? 6.783 0.873 -11.042 1.00 88.00 118 GLY A N 1
ATOM 891 C CA . GLY A 1 118 ? 6.015 2.086 -11.287 1.00 88.00 118 GLY A CA 1
ATOM 892 C C . GLY A 1 118 ? 5.217 2.535 -10.061 1.00 88.00 118 GLY A C 1
ATOM 893 O O . GLY A 1 118 ? 5.226 1.880 -9.024 1.00 88.00 118 GLY A O 1
ATOM 894 N N . GLY A 1 119 ? 4.525 3.669 -10.170 1.00 89.44 119 GLY A N 1
ATOM 895 C CA . GLY A 1 119 ? 3.835 4.269 -9.024 1.00 89.44 119 GLY A CA 1
ATOM 896 C C . GLY A 1 119 ? 4.822 4.975 -8.094 1.00 89.44 119 GLY A C 1
ATOM 897 O O . GLY A 1 119 ? 5.709 5.689 -8.565 1.00 89.44 119 GLY A O 1
ATOM 898 N N . SER A 1 120 ? 4.677 4.783 -6.786 1.00 91.94 120 SER A N 1
ATOM 899 C CA . SER A 1 120 ? 5.500 5.461 -5.780 1.00 91.94 120 SER A CA 1
ATOM 900 C C . SER A 1 120 ? 6.565 4.536 -5.199 1.00 91.94 120 SER A C 1
ATOM 902 O O . SER A 1 120 ? 6.303 3.376 -4.884 1.00 91.94 120 SER A O 1
ATOM 904 N N . GLY A 1 121 ? 7.774 5.067 -5.048 1.00 93.88 121 GLY A N 1
ATOM 905 C CA . GLY A 1 121 ? 8.783 4.507 -4.160 1.00 93.88 121 GLY A CA 1
ATOM 906 C C . GLY A 1 121 ? 8.704 5.141 -2.768 1.00 93.88 121 GLY A C 1
ATOM 907 O O . GLY A 1 121 ? 7.760 5.863 -2.449 1.00 93.88 121 GLY A O 1
ATOM 908 N N . VAL A 1 122 ? 9.733 4.914 -1.954 1.00 93.62 122 VAL A N 1
ATOM 909 C CA . VAL A 1 122 ? 9.799 5.390 -0.566 1.00 93.62 122 VAL A CA 1
ATOM 910 C C . VAL A 1 122 ? 11.088 6.167 -0.331 1.00 93.62 122 VAL A C 1
ATOM 912 O O . VAL A 1 122 ? 12.169 5.688 -0.663 1.00 93.62 122 VAL A O 1
ATOM 915 N N . HIS A 1 123 ? 10.974 7.351 0.268 1.00 93.12 123 HIS A N 1
ATOM 916 C CA . HIS A 1 123 ? 12.095 8.002 0.938 1.00 93.12 123 HIS A CA 1
ATOM 917 C C . HIS A 1 123 ? 12.031 7.607 2.411 1.00 93.12 123 HIS A C 1
ATOM 919 O O . HIS A 1 123 ? 11.102 8.000 3.117 1.00 93.12 123 HIS A O 1
ATOM 925 N N . THR A 1 124 ? 12.964 6.767 2.844 1.00 90.56 124 THR A N 1
ATOM 926 C CA . THR A 1 124 ? 12.945 6.213 4.193 1.00 90.56 124 THR A CA 1
ATOM 927 C C . THR A 1 124 ? 13.431 7.228 5.214 1.00 90.56 124 THR A C 1
ATOM 929 O O . THR A 1 124 ? 14.258 8.095 4.923 1.00 90.56 124 THR A O 1
ATOM 932 N N . LYS A 1 125 ? 13.006 7.067 6.468 1.00 86.38 125 LYS A N 1
ATOM 933 C CA . LYS A 1 125 ? 13.482 7.904 7.585 1.00 86.38 125 LYS A CA 1
ATOM 934 C C . LYS A 1 125 ? 14.994 7.866 7.795 1.00 86.38 125 LYS A C 1
ATOM 936 O O . LYS A 1 125 ? 15.550 8.773 8.409 1.00 86.38 125 LYS A O 1
ATOM 941 N N . ASP A 1 126 ? 15.657 6.814 7.322 1.00 84.12 126 ASP A N 1
ATOM 942 C CA . ASP A 1 126 ? 17.110 6.687 7.384 1.00 84.12 126 ASP A CA 1
ATOM 943 C C . ASP A 1 126 ? 17.846 7.283 6.170 1.00 84.12 126 ASP A C 1
ATOM 945 O O . ASP A 1 126 ? 19.058 7.087 6.049 1.00 84.12 126 ASP A O 1
ATOM 949 N N . GLY A 1 127 ? 17.130 8.024 5.315 1.00 87.81 127 GLY A N 1
ATOM 950 C CA . GLY A 1 127 ? 17.672 8.823 4.215 1.00 87.81 127 GLY A CA 1
ATOM 951 C C . GLY A 1 127 ? 17.908 8.053 2.917 1.00 87.81 127 GLY A C 1
ATOM 952 O O . GLY A 1 127 ? 18.669 8.513 2.067 1.00 87.81 127 GLY A O 1
ATOM 953 N N . ARG A 1 128 ? 17.323 6.859 2.755 1.00 88.88 128 ARG A N 1
ATOM 954 C CA . ARG A 1 128 ? 17.449 6.071 1.521 1.00 88.88 128 ARG A CA 1
ATOM 955 C C . ARG A 1 128 ? 16.254 6.286 0.604 1.00 88.88 128 ARG A C 1
ATOM 957 O O . ARG A 1 128 ? 15.125 6.472 1.039 1.00 88.88 128 ARG A O 1
ATOM 964 N N . LEU A 1 129 ? 16.510 6.206 -0.692 1.00 91.44 129 LEU A N 1
ATOM 965 C CA . LEU A 1 129 ? 15.496 6.195 -1.737 1.00 91.44 129 LEU A CA 1
ATOM 966 C C . LEU A 1 129 ? 15.302 4.751 -2.182 1.00 91.44 129 LEU A C 1
ATOM 968 O O . LEU A 1 129 ? 16.272 4.101 -2.566 1.00 91.44 129 LEU A O 1
ATOM 972 N N . LEU A 1 130 ? 14.073 4.253 -2.127 1.00 92.69 130 LEU A N 1
ATOM 973 C CA . LEU A 1 130 ? 13.709 2.883 -2.468 1.00 92.69 130 LEU A CA 1
ATOM 974 C C . LEU A 1 130 ? 12.718 2.879 -3.627 1.00 92.69 130 LEU A C 1
ATOM 976 O O . LEU A 1 130 ? 11.698 3.564 -3.584 1.00 92.69 130 LEU A O 1
ATOM 980 N N . PHE A 1 131 ? 12.986 2.050 -4.630 1.00 93.00 131 PHE A N 1
ATOM 981 C CA . PHE A 1 131 ? 12.134 1.854 -5.795 1.00 93.00 131 PHE A CA 1
ATOM 982 C C . PHE A 1 131 ? 11.747 0.379 -5.917 1.00 93.00 131 PHE A C 1
ATOM 984 O O .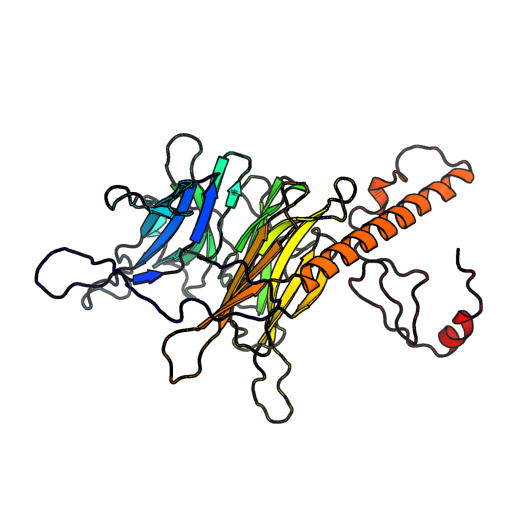 PHE A 1 131 ? 12.639 -0.466 -6.025 1.00 93.00 131 PHE A O 1
ATOM 991 N N . PRO A 1 132 ? 10.449 0.043 -5.931 1.00 94.06 132 PRO A N 1
ATOM 992 C CA . PRO A 1 132 ? 10.007 -1.307 -6.245 1.00 94.06 132 PRO A CA 1
ATOM 993 C C . PRO A 1 132 ? 10.308 -1.635 -7.714 1.00 94.06 132 PRO A C 1
ATOM 995 O O . PRO A 1 132 ? 10.104 -0.803 -8.604 1.00 94.06 132 PRO A O 1
ATOM 998 N N . VAL A 1 133 ? 10.788 -2.849 -7.977 1.00 91.38 133 VAL A N 1
ATOM 999 C CA . VAL A 1 133 ? 11.093 -3.347 -9.326 1.00 91.38 133 VAL A CA 1
ATOM 1000 C C . VAL A 1 133 ? 10.641 -4.787 -9.510 1.00 91.38 133 VAL A C 1
ATOM 1002 O O . VAL A 1 133 ? 10.468 -5.525 -8.547 1.00 91.38 133 VAL A O 1
ATOM 1005 N N . GLU A 1 134 ? 10.470 -5.188 -10.762 1.00 89.62 134 GLU A N 1
ATOM 1006 C CA . GLU A 1 134 ? 10.102 -6.547 -11.147 1.00 89.62 134 GLU A CA 1
ATOM 1007 C C . GLU A 1 134 ? 11.211 -7.162 -11.999 1.00 89.62 134 GLU A C 1
ATOM 1009 O O . GLU A 1 134 ? 11.716 -6.531 -12.932 1.00 89.62 134 GLU A O 1
ATOM 1014 N N . GLY A 1 135 ? 11.573 -8.404 -11.689 1.00 87.44 135 GLY A N 1
ATOM 1015 C CA . GLY A 1 135 ? 12.574 -9.177 -12.409 1.00 87.44 135 GLY A CA 1
ATOM 1016 C C . GLY A 1 135 ? 12.045 -10.524 -12.897 1.00 87.44 135 GLY A C 1
ATOM 1017 O O . GLY A 1 135 ? 11.153 -11.115 -12.299 1.00 87.44 135 GLY A O 1
ATOM 1018 N N . THR A 1 136 ? 12.648 -11.041 -13.966 1.00 86.56 136 THR A N 1
ATOM 1019 C CA . THR A 1 136 ? 12.479 -12.428 -14.430 1.00 86.56 136 THR A CA 1
ATOM 1020 C C . THR A 1 136 ? 13.852 -13.071 -14.584 1.00 86.56 136 THR A C 1
ATOM 1022 O O . THR A 1 136 ? 14.746 -12.471 -15.189 1.00 86.56 136 THR A O 1
ATOM 1025 N N . LYS A 1 137 ? 14.055 -14.264 -14.020 1.00 82.12 137 LYS A N 1
ATOM 1026 C CA . LYS A 1 137 ? 15.360 -14.947 -14.019 1.00 82.12 13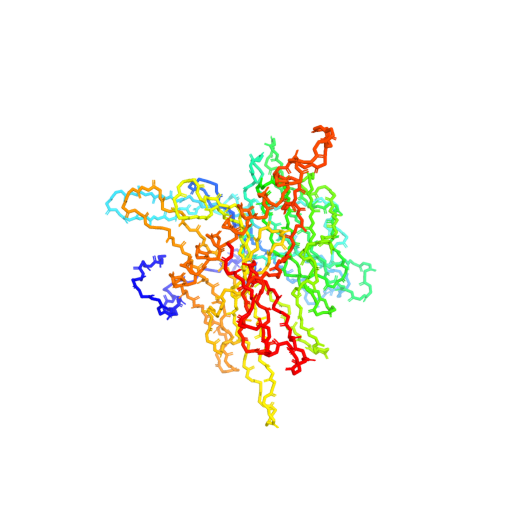7 LYS A CA 1
ATOM 1027 C C . LYS A 1 137 ? 15.622 -15.717 -15.314 1.00 82.12 137 LYS A C 1
ATOM 1029 O O . LYS A 1 137 ? 14.695 -16.223 -15.934 1.00 82.12 137 LYS A O 1
ATOM 1034 N N . LYS A 1 138 ? 16.902 -15.866 -15.685 1.00 76.56 138 LYS A N 1
ATOM 1035 C CA . LYS A 1 138 ? 17.337 -16.673 -16.848 1.00 76.56 138 LYS A CA 1
ATOM 1036 C C . LYS A 1 138 ? 17.099 -18.169 -16.702 1.00 76.56 138 LYS A C 1
ATOM 1038 O O . LYS A 1 138 ? 16.766 -18.815 -17.687 1.00 76.56 138 LYS A O 1
ATOM 1043 N N . GLU A 1 139 ? 17.305 -18.696 -15.503 1.00 72.69 139 GLU A N 1
ATOM 1044 C CA . GLU A 1 139 ? 17.239 -20.136 -15.216 1.00 72.69 139 GLU A CA 1
ATOM 1045 C C . GLU A 1 139 ? 15.847 -20.592 -14.760 1.00 72.69 139 GLU A C 1
ATOM 1047 O O . GLU A 1 139 ? 15.669 -21.749 -14.394 1.00 72.69 139 GLU A O 1
ATOM 1052 N N . ASP A 1 140 ? 14.861 -19.692 -14.754 1.00 71.19 140 ASP A N 1
ATOM 1053 C CA . ASP A 1 140 ? 13.484 -20.055 -14.447 1.00 71.19 140 ASP A CA 1
ATOM 1054 C C . ASP A 1 140 ? 12.754 -20.455 -15.734 1.00 71.19 140 ASP A C 1
ATOM 1056 O O . ASP A 1 140 ? 12.386 -19.603 -16.548 1.00 71.19 140 ASP A O 1
ATOM 1060 N N . ASP A 1 141 ? 12.544 -21.761 -15.907 1.00 68.06 141 ASP A N 1
ATOM 1061 C CA . ASP A 1 141 ? 11.825 -22.337 -17.049 1.00 68.06 141 ASP A CA 1
ATOM 1062 C C . ASP A 1 141 ? 10.391 -21.797 -17.164 1.00 68.06 141 ASP A C 1
ATOM 1064 O O . ASP A 1 141 ? 9.880 -21.637 -18.276 1.00 68.06 141 ASP A O 1
ATOM 1068 N N . ASN A 1 142 ? 9.765 -21.449 -16.032 1.00 71.69 142 ASN A N 1
ATOM 1069 C CA . ASN A 1 142 ? 8.425 -20.865 -16.000 1.00 71.69 142 ASN A CA 1
ATOM 1070 C C . ASN A 1 142 ? 8.439 -19.350 -16.247 1.00 71.69 142 ASN A C 1
ATOM 1072 O O . ASN A 1 142 ? 7.382 -18.759 -16.460 1.00 71.69 142 ASN A O 1
ATOM 1076 N N . ARG A 1 143 ? 9.627 -18.721 -16.268 1.00 76.25 143 ARG A N 1
ATOM 1077 C CA . ARG A 1 143 ? 9.824 -17.270 -16.435 1.00 76.25 143 ARG A CA 1
ATOM 1078 C C . ARG A 1 143 ? 8.948 -16.453 -15.487 1.00 76.25 143 ARG A C 1
ATOM 1080 O O . ARG A 1 143 ? 8.430 -15.401 -15.872 1.00 76.25 143 ARG A O 1
ATOM 1087 N N . ASN A 1 144 ? 8.795 -16.926 -14.255 1.00 85.56 144 ASN A N 1
ATOM 1088 C CA . ASN A 1 144 ? 7.931 -16.279 -13.293 1.00 85.56 144 ASN A CA 1
ATOM 1089 C C . ASN A 1 144 ? 8.497 -14.903 -12.937 1.00 85.56 144 ASN A C 1
ATOM 1091 O O . ASN A 1 144 ? 9.702 -14.723 -12.721 1.00 85.56 144 ASN A O 1
ATOM 1095 N N . ALA A 1 145 ? 7.610 -13.915 -12.881 1.00 89.31 145 ALA A N 1
ATOM 1096 C CA . ALA A 1 145 ? 7.961 -12.609 -12.359 1.00 89.31 145 ALA A CA 1
ATOM 1097 C C . ALA A 1 145 ? 8.205 -12.708 -10.848 1.00 89.31 145 ALA A C 1
ATOM 1099 O O . ALA A 1 145 ? 7.521 -13.447 -10.136 1.00 89.31 145 ALA A O 1
ATOM 1100 N N . VAL A 1 146 ? 9.186 -11.954 -10.369 1.00 92.81 146 VAL A N 1
ATOM 1101 C CA . VAL A 1 146 ? 9.435 -11.735 -8.946 1.00 92.81 146 VAL A CA 1
ATOM 1102 C C . VAL A 1 146 ? 9.580 -10.246 -8.683 1.00 92.81 146 VAL A C 1
ATOM 1104 O O . VAL A 1 146 ? 10.061 -9.489 -9.529 1.00 92.81 146 VAL A O 1
ATOM 1107 N N . SER A 1 147 ? 9.194 -9.829 -7.489 1.00 94.25 147 SER A N 1
ATOM 1108 C CA . SER A 1 147 ? 9.298 -8.454 -7.022 1.00 94.25 147 SER A CA 1
ATOM 1109 C C . SER A 1 147 ? 10.546 -8.259 -6.166 1.00 94.25 147 SER A C 1
ATOM 1111 O O . SER A 1 147 ? 10.879 -9.105 -5.335 1.00 94.25 147 SER A O 1
ATOM 1113 N N . LEU A 1 148 ? 11.234 -7.137 -6.372 1.00 93.19 148 LEU A N 1
ATOM 1114 C CA . LEU A 1 148 ? 12.453 -6.728 -5.673 1.00 93.19 148 LEU A CA 1
ATOM 1115 C C . LEU A 1 148 ? 12.411 -5.224 -5.357 1.00 93.19 148 LEU A C 1
ATOM 1117 O O . LEU A 1 148 ? 11.466 -4.517 -5.718 1.00 93.19 148 LEU A O 1
ATOM 1121 N N . ILE A 1 149 ? 13.472 -4.720 -4.726 1.00 92.56 149 ILE A N 1
ATOM 1122 C CA . ILE A 1 149 ? 13.715 -3.282 -4.584 1.00 92.56 149 ILE A CA 1
ATOM 1123 C C . ILE A 1 149 ? 15.089 -2.888 -5.123 1.00 92.56 149 ILE A C 1
ATOM 1125 O O . ILE A 1 149 ? 16.062 -3.635 -5.024 1.00 92.56 149 ILE A O 1
ATOM 1129 N N . ILE A 1 150 ? 15.173 -1.667 -5.637 1.00 90.06 150 ILE A N 1
ATOM 1130 C CA . ILE A 1 150 ? 16.420 -0.927 -5.808 1.00 90.06 150 ILE A CA 1
ATOM 1131 C C . ILE A 1 150 ? 16.473 0.130 -4.719 1.00 90.06 150 ILE A C 1
ATOM 1133 O O . ILE A 1 150 ? 15.490 0.836 -4.509 1.00 90.06 150 ILE A O 1
ATOM 1137 N N . TYR A 1 151 ? 17.611 0.279 -4.053 1.00 88.38 151 TYR A N 1
ATOM 1138 C CA . TYR A 1 151 ? 17.771 1.283 -3.010 1.00 88.38 151 TYR A CA 1
ATOM 1139 C C . TYR A 1 151 ? 19.079 2.052 -3.135 1.00 88.38 151 TYR A C 1
ATOM 1141 O O . TYR A 1 151 ? 20.088 1.517 -3.603 1.00 88.38 151 TYR A O 1
ATOM 1149 N N . SER A 1 152 ? 19.055 3.320 -2.726 1.00 86.81 152 SER A N 1
ATOM 1150 C CA . SER A 1 152 ? 20.261 4.135 -2.641 1.00 86.81 152 SER A CA 1
ATOM 1151 C C . SER A 1 152 ? 21.104 3.736 -1.431 1.00 86.81 152 SER A C 1
ATOM 1153 O O . SER A 1 152 ? 20.602 3.400 -0.354 1.00 86.81 152 SER A O 1
ATOM 1155 N N . SER A 1 153 ? 22.417 3.785 -1.612 1.00 76.75 153 SER A N 1
ATOM 1156 C CA . SER A 1 153 ? 23.389 3.749 -0.526 1.00 76.75 153 SER A CA 1
ATOM 1157 C C . SER A 1 153 ? 23.437 5.102 0.187 1.00 76.75 153 SER A C 1
ATOM 1159 O O . SER A 1 153 ? 23.306 6.145 -0.454 1.00 76.75 153 SER A O 1
ATOM 1161 N N . LYS A 1 154 ? 23.677 5.087 1.503 1.00 68.50 154 LYS A N 1
ATOM 1162 C CA . LYS A 1 154 ? 23.767 6.303 2.331 1.00 68.50 154 LYS A CA 1
ATOM 1163 C C . LYS A 1 154 ? 24.962 7.191 1.971 1.00 68.50 154 LYS A C 1
ATOM 1165 O O . LYS A 1 154 ? 24.874 8.405 2.105 1.00 68.50 154 LYS A O 1
ATOM 1170 N N . ASP A 1 155 ? 26.053 6.595 1.484 1.00 56.69 155 ASP A N 1
ATOM 1171 C CA . ASP A 1 155 ? 27.368 7.249 1.524 1.00 56.69 155 ASP A CA 1
ATOM 1172 C C . ASP A 1 155 ? 27.960 7.616 0.152 1.00 56.69 155 ASP A C 1
ATOM 1174 O O . ASP A 1 155 ? 28.978 8.304 0.093 1.00 56.69 155 ASP A O 1
ATOM 1178 N N . ASN A 1 156 ? 27.397 7.149 -0.972 1.00 57.16 156 ASN A N 1
ATOM 1179 C CA . ASN A 1 156 ? 28.115 7.233 -2.257 1.00 57.16 156 ASN A CA 1
ATOM 1180 C C . ASN A 1 156 ? 27.269 7.304 -3.539 1.00 57.16 156 ASN A C 1
ATOM 1182 O O . ASN A 1 156 ? 27.820 7.094 -4.619 1.00 57.16 156 ASN A O 1
ATOM 1186 N N . ASN A 1 157 ? 25.966 7.602 -3.466 1.00 61.50 157 ASN A N 1
ATOM 1187 C CA . ASN A 1 157 ? 25.069 7.627 -4.639 1.00 61.50 157 ASN A CA 1
ATOM 1188 C C . ASN A 1 157 ? 25.090 6.330 -5.481 1.00 61.50 157 ASN A C 1
ATOM 1190 O O . ASN A 1 157 ? 24.637 6.331 -6.628 1.00 61.50 157 ASN A O 1
ATOM 1194 N N . LEU A 1 158 ? 25.618 5.225 -4.938 1.00 75.38 158 LEU A N 1
ATOM 1195 C CA . LEU A 1 158 ? 25.498 3.915 -5.557 1.00 75.38 158 LEU A CA 1
ATOM 1196 C C . LEU A 1 158 ? 24.110 3.362 -5.272 1.00 75.38 158 LEU A C 1
ATOM 1198 O O . LEU A 1 158 ? 23.515 3.601 -4.221 1.00 75.38 158 LEU A O 1
ATOM 1202 N N . TRP A 1 159 ? 23.626 2.597 -6.230 1.00 81.50 159 TRP A N 1
ATOM 1203 C CA . TRP A 1 159 ? 22.335 1.944 -6.180 1.00 81.50 159 TRP A CA 1
ATOM 1204 C C . TRP A 1 159 ? 22.555 0.447 -6.110 1.00 81.50 159 TRP A C 1
ATOM 1206 O O . TRP A 1 159 ? 23.365 -0.102 -6.860 1.00 81.50 159 TRP A O 1
ATOM 1216 N N . THR A 1 160 ? 21.796 -0.204 -5.245 1.00 84.62 160 THR A N 1
ATOM 1217 C CA . THR A 1 160 ? 21.894 -1.640 -5.021 1.00 84.62 160 THR A CA 1
ATOM 1218 C C . THR A 1 160 ? 20.550 -2.279 -5.323 1.00 84.62 160 THR A C 1
ATOM 1220 O O . THR A 1 160 ? 19.509 -1.752 -4.935 1.00 84.62 160 THR A O 1
ATOM 1223 N N . LEU A 1 161 ? 20.575 -3.408 -6.029 1.00 86.56 161 LEU A N 1
ATOM 1224 C CA . LEU A 1 161 ? 19.419 -4.284 -6.185 1.00 86.56 161 LEU A CA 1
ATOM 1225 C C . LEU A 1 161 ? 19.384 -5.251 -4.996 1.00 86.56 161 LEU A C 1
ATOM 1227 O O . LEU A 1 161 ? 20.426 -5.767 -4.588 1.00 86.56 161 LEU A O 1
ATOM 1231 N N . SER A 1 162 ? 18.206 -5.483 -4.420 1.00 88.19 162 SER A N 1
ATOM 1232 C CA . SER A 1 162 ? 18.070 -6.397 -3.286 1.00 88.19 162 SER A CA 1
ATOM 1233 C C . SER A 1 162 ? 18.472 -7.826 -3.650 1.00 88.19 162 SER A C 1
ATOM 1235 O O . SER A 1 162 ? 18.137 -8.336 -4.716 1.00 88.19 162 SER A O 1
ATOM 1237 N N . ASN A 1 163 ? 19.148 -8.502 -2.716 1.00 87.69 163 ASN A N 1
ATOM 1238 C CA . ASN A 1 163 ? 19.403 -9.942 -2.824 1.00 87.69 163 ASN A CA 1
ATOM 1239 C C . ASN A 1 163 ? 18.125 -10.760 -2.594 1.00 87.69 163 ASN A C 1
ATOM 1241 O O . ASN A 1 163 ? 17.970 -11.845 -3.153 1.00 87.69 163 ASN A O 1
ATOM 1245 N N . TRP A 1 164 ? 17.226 -10.245 -1.751 1.00 91.25 164 TRP A N 1
ATOM 1246 C CA . TRP A 1 164 ? 15.907 -10.825 -1.546 1.00 91.25 164 TRP A CA 1
ATOM 1247 C C . TRP A 1 164 ? 14.978 -10.522 -2.728 1.00 91.25 164 TRP A C 1
ATOM 1249 O O . TRP A 1 164 ? 15.075 -9.468 -3.364 1.00 91.25 164 TRP A O 1
ATOM 1259 N N . MET A 1 165 ? 14.056 -11.448 -2.974 1.00 92.06 165 MET A N 1
ATOM 1260 C CA . MET A 1 165 ? 12.982 -11.357 -3.958 1.00 92.06 165 MET A CA 1
ATOM 1261 C C . MET A 1 165 ? 11.726 -12.048 -3.411 1.00 92.06 165 MET A C 1
ATOM 1263 O O . MET A 1 165 ? 11.843 -12.971 -2.600 1.00 92.06 165 MET A O 1
ATOM 1267 N N . SER A 1 166 ? 10.550 -11.652 -3.893 1.00 94.44 166 SER A N 1
ATOM 1268 C CA . SER A 1 166 ? 9.290 -12.332 -3.572 1.00 94.44 166 SER A CA 1
ATOM 1269 C C . SER A 1 166 ? 9.249 -13.772 -4.094 1.00 94.44 166 SER A C 1
ATOM 1271 O O . SER A 1 166 ? 10.064 -14.177 -4.928 1.00 94.44 166 SER A O 1
ATOM 1273 N N . ASP A 1 167 ? 8.223 -14.518 -3.681 1.00 92.31 167 ASP A N 1
ATOM 1274 C CA . ASP A 1 167 ? 7.877 -15.784 -4.327 1.00 92.31 167 ASP A CA 1
ATOM 1275 C C . ASP A 1 167 ? 7.654 -15.602 -5.838 1.00 92.31 167 ASP A C 1
ATOM 1277 O O . ASP A 1 167 ? 7.253 -14.529 -6.309 1.00 92.31 167 ASP A O 1
ATOM 1281 N N . GLY A 1 168 ? 7.930 -16.668 -6.595 1.00 91.12 168 GLY A N 1
ATOM 1282 C CA . GLY A 1 168 ? 7.703 -16.710 -8.036 1.00 91.12 168 GLY A CA 1
ATOM 1283 C C . GLY A 1 168 ? 6.226 -16.529 -8.375 1.00 91.12 168 GLY A C 1
ATOM 1284 O O . GLY A 1 168 ? 5.363 -17.145 -7.751 1.00 91.12 168 GLY A O 1
ATOM 1285 N N . GLY A 1 169 ? 5.960 -15.687 -9.369 1.00 89.56 169 GLY A N 1
ATOM 1286 C CA . GLY A 1 169 ? 4.618 -15.350 -9.830 1.00 89.56 169 GLY A CA 1
ATOM 1287 C C . GLY A 1 169 ? 4.038 -14.127 -9.127 1.00 89.56 169 GLY A C 1
ATOM 1288 O O . GLY A 1 169 ? 2.866 -13.839 -9.309 1.00 89.56 169 GLY A O 1
ATOM 1289 N N . CYS A 1 170 ? 4.826 -13.413 -8.313 1.00 92.19 170 CYS A N 1
ATOM 1290 C CA . CYS A 1 170 ? 4.404 -12.194 -7.624 1.00 92.19 170 CYS A CA 1
ATOM 1291 C C . CYS A 1 170 ? 5.016 -10.945 -8.279 1.00 92.19 170 CYS A C 1
ATOM 1293 O O . CYS A 1 170 ? 6.232 -10.730 -8.259 1.00 92.19 170 CYS A O 1
ATOM 1295 N N . SER A 1 171 ? 4.151 -10.099 -8.830 1.00 90.94 171 SER A N 1
ATOM 1296 C CA . SER A 1 171 ? 4.476 -8.924 -9.644 1.00 90.94 171 SER A CA 1
ATOM 1297 C C . SER A 1 171 ? 3.746 -7.663 -9.155 1.00 90.94 171 SER A C 1
ATOM 1299 O O . SER A 1 171 ? 3.130 -7.659 -8.083 1.00 90.94 171 SER A O 1
ATOM 1301 N N . ASP A 1 172 ? 3.876 -6.570 -9.917 1.00 91.00 172 ASP A N 1
ATOM 1302 C CA . ASP A 1 172 ? 3.294 -5.248 -9.635 1.00 91.00 172 ASP A CA 1
ATOM 1303 C C . ASP A 1 172 ? 3.514 -4.740 -8.190 1.00 91.00 172 ASP A C 1
ATOM 1305 O O . ASP A 1 172 ? 2.559 -4.365 -7.494 1.00 91.00 172 ASP A O 1
ATOM 1309 N N . PRO A 1 173 ? 4.777 -4.710 -7.716 1.00 94.69 173 PRO A N 1
ATOM 1310 C CA . PRO A 1 173 ? 5.081 -4.367 -6.337 1.00 94.69 173 PRO A CA 1
ATOM 1311 C C . PRO A 1 173 ? 4.741 -2.918 -5.993 1.00 94.69 173 PRO A C 1
ATOM 1313 O O . PRO A 1 173 ? 5.060 -1.988 -6.732 1.00 94.69 173 PRO A O 1
ATOM 1316 N N . SER A 1 174 ? 4.158 -2.730 -4.811 1.00 95.31 174 SER A N 1
ATOM 1317 C CA . SER A 1 174 ? 3.959 -1.431 -4.159 1.00 95.31 174 SER A CA 1
ATOM 1318 C C . SER A 1 174 ? 4.617 -1.469 -2.783 1.00 95.31 174 SER A C 1
ATOM 1320 O O . SER A 1 174 ? 4.417 -2.434 -2.045 1.00 95.31 174 SER A O 1
ATOM 1322 N N . VAL A 1 175 ? 5.406 -0.454 -2.426 1.00 95.75 175 VAL A N 1
ATOM 1323 C CA . VAL A 1 175 ? 6.199 -0.447 -1.186 1.00 95.75 175 VAL A CA 1
ATOM 1324 C C . VAL A 1 175 ? 5.924 0.800 -0.353 1.00 95.75 175 VAL A C 1
ATOM 1326 O O . VAL A 1 175 ? 5.778 1.888 -0.900 1.00 95.75 175 VAL A O 1
ATOM 1329 N N . VAL A 1 176 ? 5.869 0.636 0.969 1.00 96.12 176 VAL A N 1
ATOM 1330 C CA . VAL A 1 176 ? 5.703 1.721 1.949 1.00 96.12 176 VAL A CA 1
ATOM 1331 C C . VAL A 1 176 ? 6.616 1.501 3.157 1.00 96.12 176 VAL A C 1
ATOM 1333 O O . VAL A 1 176 ? 6.991 0.366 3.457 1.00 96.12 176 VAL A O 1
ATOM 1336 N N . GLU A 1 177 ? 6.949 2.573 3.879 1.00 95.75 177 GLU A N 1
ATOM 1337 C CA . GLU A 1 177 ? 7.538 2.479 5.221 1.00 95.75 177 GLU A CA 1
ATOM 1338 C C . GLU A 1 177 ? 6.426 2.579 6.273 1.00 95.75 177 GLU A C 1
ATOM 1340 O O . GLU A 1 177 ? 5.706 3.578 6.359 1.00 95.75 177 GLU A O 1
ATOM 1345 N N . TRP A 1 178 ? 6.282 1.527 7.076 1.00 94.75 178 TRP A N 1
ATOM 1346 C CA . TRP A 1 178 ? 5.352 1.450 8.192 1.00 94.75 178 TRP A CA 1
ATOM 1347 C C . TRP A 1 178 ? 5.963 2.059 9.454 1.00 94.75 178 TRP A C 1
ATOM 1349 O O . TRP A 1 178 ? 6.871 1.500 10.075 1.00 94.75 178 TRP A O 1
ATOM 1359 N N . GLU A 1 179 ? 5.437 3.217 9.850 1.00 87.19 179 GLU A N 1
ATOM 1360 C CA . GLU A 1 179 ? 6.035 4.064 10.882 1.00 87.19 179 GLU A CA 1
ATOM 1361 C C . GLU A 1 179 ? 6.019 3.455 12.288 1.00 87.19 179 GLU A C 1
ATOM 1363 O O . GLU A 1 179 ? 6.987 3.622 13.032 1.00 87.19 179 GLU A O 1
ATOM 1368 N N . LYS A 1 180 ? 4.943 2.748 12.656 1.00 84.44 180 LYS A N 1
ATOM 1369 C CA . LYS A 1 180 ? 4.749 2.229 14.020 1.00 84.44 180 LYS A CA 1
ATOM 1370 C C . LYS A 1 180 ? 5.867 1.267 14.433 1.00 84.44 180 LYS A C 1
ATOM 1372 O O . LYS A 1 180 ? 6.387 1.387 15.538 1.00 84.44 180 LYS A O 1
ATOM 1377 N N . ASP A 1 18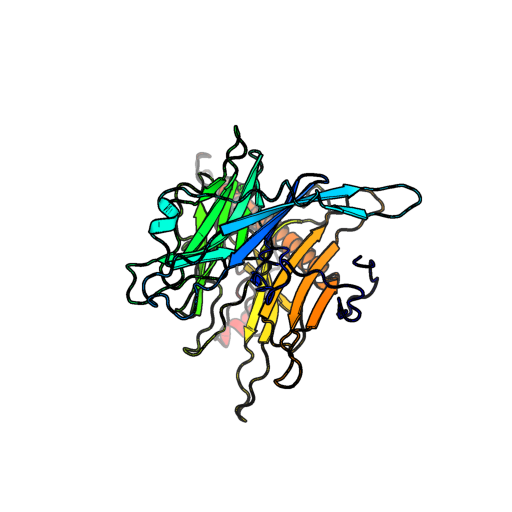1 ? 6.265 0.379 13.521 1.00 84.88 181 ASP A N 1
ATOM 1378 C CA . ASP A 1 181 ? 7.259 -0.670 13.784 1.00 84.88 181 ASP A CA 1
ATOM 1379 C C . ASP A 1 181 ? 8.580 -0.457 13.024 1.00 84.88 181 ASP A C 1
ATOM 1381 O O . ASP A 1 181 ? 9.480 -1.288 13.122 1.00 84.88 181 ASP A O 1
ATOM 1385 N N . LYS A 1 182 ? 8.709 0.657 12.284 1.00 90.19 182 LYS A N 1
ATOM 1386 C CA . LYS A 1 182 ? 9.874 1.006 11.447 1.00 90.19 182 LYS A CA 1
ATOM 1387 C C . LYS A 1 182 ? 10.266 -0.119 10.486 1.00 90.19 182 LYS A C 1
ATOM 1389 O O . LYS A 1 182 ? 11.424 -0.531 10.435 1.00 90.19 182 LYS A O 1
ATOM 1394 N N . LYS A 1 183 ? 9.283 -0.628 9.746 1.00 94.00 183 LYS A N 1
ATOM 1395 C CA . LYS A 1 183 ? 9.471 -1.716 8.778 1.00 94.00 183 LYS A CA 1
ATOM 1396 C C . LYS A 1 183 ? 9.108 -1.262 7.375 1.00 94.00 183 LYS A C 1
ATOM 1398 O O . LYS A 1 183 ? 8.228 -0.424 7.204 1.00 94.00 183 LYS A O 1
ATOM 1403 N N . LEU A 1 184 ? 9.718 -1.870 6.369 1.00 95.81 184 LEU A N 1
ATOM 1404 C CA . LEU A 1 184 ? 9.209 -1.800 5.004 1.00 95.81 184 LEU A CA 1
ATOM 1405 C C . LEU A 1 184 ? 8.108 -2.834 4.818 1.00 95.81 184 LEU A C 1
ATOM 1407 O O . LEU A 1 184 ? 8.225 -3.955 5.309 1.00 95.81 184 LEU A O 1
ATOM 1411 N N . MET A 1 185 ? 7.075 -2.462 4.071 1.00 96.94 185 MET A N 1
ATOM 1412 C CA . MET A 1 185 ? 5.997 -3.355 3.662 1.00 96.94 185 MET A CA 1
ATOM 1413 C C . MET A 1 185 ? 5.913 -3.340 2.140 1.00 96.94 185 MET A C 1
ATOM 1415 O O . MET A 1 185 ? 5.785 -2.270 1.546 1.00 96.94 185 MET A O 1
ATOM 1419 N N . MET A 1 186 ? 5.969 -4.509 1.506 1.00 97.25 186 MET A N 1
ATOM 1420 C CA . MET A 1 186 ? 5.806 -4.665 0.061 1.00 97.25 186 MET A CA 1
ATOM 1421 C C . MET A 1 186 ? 4.565 -5.498 -0.221 1.00 97.25 186 MET A C 1
ATOM 1423 O O . MET A 1 186 ? 4.504 -6.664 0.157 1.00 97.25 186 MET A O 1
ATOM 1427 N N . MET A 1 187 ? 3.601 -4.915 -0.923 1.00 96.62 187 MET A N 1
ATOM 1428 C CA . MET A 1 187 ? 2.445 -5.623 -1.459 1.00 96.62 187 MET A CA 1
ATOM 1429 C C . MET A 1 187 ? 2.713 -6.024 -2.907 1.00 96.62 187 MET A C 1
ATOM 1431 O O . MET A 1 187 ? 3.145 -5.199 -3.708 1.00 96.62 187 MET A O 1
ATOM 1435 N N . THR A 1 188 ? 2.414 -7.274 -3.240 1.00 94.81 188 THR A N 1
ATOM 1436 C CA . THR A 1 188 ? 2.575 -7.855 -4.579 1.00 94.81 188 THR A CA 1
ATOM 1437 C C . THR A 1 188 ? 1.279 -8.526 -5.012 1.00 94.81 188 THR A C 1
ATOM 1439 O O . THR A 1 188 ? 0.531 -9.021 -4.165 1.00 94.81 188 THR A O 1
ATOM 1442 N N . ALA A 1 189 ? 1.000 -8.543 -6.311 1.00 91.50 189 ALA A N 1
ATOM 1443 C CA . ALA A 1 189 ? -0.085 -9.323 -6.895 1.00 91.50 189 ALA A CA 1
ATOM 1444 C C . ALA A 1 189 ? 0.481 -10.639 -7.436 1.00 91.50 189 ALA A C 1
ATOM 1446 O O . ALA A 1 189 ? 1.445 -10.611 -8.199 1.00 91.50 189 ALA A O 1
ATOM 1447 N N . CYS A 1 190 ? -0.083 -11.777 -7.019 1.00 90.12 190 CYS A N 1
ATOM 1448 C CA . CYS A 1 190 ? 0.472 -13.088 -7.339 1.00 90.12 190 CYS A CA 1
ATOM 1449 C C . CYS A 1 190 ? -0.452 -13.938 -8.222 1.00 90.12 190 CYS A C 1
ATOM 1451 O O . CYS A 1 190 ? -1.677 -13.815 -8.162 1.00 90.12 190 CYS A O 1
ATOM 1453 N N . ASP A 1 191 ? 0.146 -14.849 -8.992 1.00 86.69 191 ASP A N 1
ATOM 1454 C CA . ASP A 1 191 ? -0.539 -15.752 -9.933 1.00 86.69 191 ASP A CA 1
ATOM 1455 C C . ASP A 1 191 ? -1.583 -16.672 -9.275 1.00 86.69 191 ASP A C 1
ATOM 1457 O O . ASP A 1 191 ? -2.500 -17.161 -9.934 1.00 86.69 191 ASP A O 1
ATOM 1461 N N . ASP A 1 192 ? -1.489 -16.891 -7.959 1.00 85.06 192 ASP A N 1
ATOM 1462 C CA . ASP A 1 192 ? -2.494 -17.625 -7.179 1.00 85.06 192 ASP A CA 1
ATOM 1463 C C . ASP A 1 192 ? -3.772 -16.807 -6.896 1.00 85.06 192 ASP A C 1
ATOM 1465 O O . ASP A 1 192 ? -4.638 -17.242 -6.130 1.00 85.06 192 ASP A O 1
ATOM 1469 N N . GLY A 1 193 ? -3.886 -15.622 -7.502 1.00 83.50 193 GLY A N 1
ATOM 1470 C CA . GLY A 1 193 ? -5.011 -14.700 -7.381 1.00 83.50 193 GLY A CA 1
ATOM 1471 C C . GLY A 1 193 ? -5.009 -13.900 -6.081 1.00 83.50 193 GLY A C 1
ATOM 1472 O O . GLY A 1 193 ? -5.902 -13.076 -5.872 1.00 83.50 193 GLY A O 1
ATOM 1473 N N . ARG A 1 194 ? -4.035 -14.123 -5.191 1.00 88.19 194 ARG A N 1
ATOM 1474 C CA . ARG A 1 194 ? -3.922 -13.422 -3.913 1.00 88.19 194 ARG A CA 1
ATOM 1475 C C . ARG A 1 194 ? -2.838 -12.369 -3.975 1.00 88.19 194 ARG A C 1
ATOM 1477 O O . ARG A 1 194 ? -1.831 -12.494 -4.666 1.00 88.19 194 ARG A O 1
ATOM 1484 N N . ARG A 1 195 ? -3.021 -11.333 -3.169 1.00 92.50 195 ARG A N 1
ATOM 1485 C CA . ARG A 1 195 ? -1.962 -10.386 -2.874 1.00 92.50 195 ARG A CA 1
ATOM 1486 C C . ARG A 1 195 ? -1.151 -10.875 -1.704 1.00 92.50 195 ARG A C 1
ATOM 1488 O O . ARG A 1 195 ? -1.703 -11.176 -0.645 1.00 92.50 195 ARG A O 1
ATOM 1495 N N . ARG A 1 196 ? 0.160 -10.926 -1.888 1.00 95.56 196 ARG A N 1
ATOM 1496 C CA . ARG A 1 196 ? 1.088 -11.259 -0.812 1.00 95.56 196 ARG A CA 1
ATOM 1497 C C . ARG A 1 196 ? 1.772 -10.003 -0.329 1.00 95.56 196 ARG A C 1
ATOM 1499 O O . ARG A 1 196 ? 2.213 -9.182 -1.135 1.00 95.56 196 ARG A O 1
ATOM 1506 N N . VAL A 1 197 ? 1.822 -9.864 0.988 1.00 97.56 197 VAL A N 1
ATOM 1507 C CA . VAL A 1 197 ? 2.473 -8.742 1.657 1.00 97.56 197 VAL A CA 1
ATOM 1508 C C . VAL A 1 197 ? 3.687 -9.277 2.391 1.00 97.56 197 VAL A C 1
ATOM 1510 O O . VAL A 1 197 ? 3.574 -10.235 3.151 1.00 97.56 197 VAL A O 1
ATOM 1513 N N . TYR A 1 198 ? 4.837 -8.664 2.159 1.00 97.75 198 TYR A N 1
ATOM 1514 C CA . TYR A 1 198 ? 6.094 -8.991 2.817 1.00 97.75 198 TYR A CA 1
ATOM 1515 C C . TYR A 1 198 ? 6.512 -7.829 3.711 1.00 97.75 198 TYR A C 1
ATOM 1517 O O . TYR A 1 198 ? 6.330 -6.671 3.337 1.00 97.75 198 TYR A O 1
ATOM 1525 N N . GLU A 1 199 ? 7.085 -8.135 4.870 1.00 97.06 199 GLU A N 1
ATOM 1526 C CA . GLU A 1 199 ? 7.624 -7.152 5.805 1.00 97.06 199 GLU A CA 1
ATOM 1527 C C . GLU A 1 199 ? 9.133 -7.321 5.991 1.00 97.06 199 GLU A C 1
ATOM 1529 O O . GLU A 1 199 ? 9.640 -8.443 6.022 1.00 97.06 199 GLU A O 1
ATOM 1534 N N . SER A 1 200 ? 9.845 -6.206 6.139 1.00 95.56 200 SER A N 1
ATOM 1535 C CA . SER A 1 200 ? 11.282 -6.175 6.416 1.00 95.56 200 SER A CA 1
ATOM 1536 C C . SER A 1 200 ? 11.587 -5.181 7.532 1.00 95.56 200 SER A C 1
ATOM 1538 O O . SER A 1 200 ? 11.355 -3.979 7.397 1.00 95.56 200 SER A O 1
ATOM 1540 N N . GLY A 1 201 ? 12.105 -5.691 8.653 1.00 92.56 201 GLY A N 1
ATOM 1541 C CA . GLY A 1 201 ? 12.537 -4.876 9.796 1.00 92.56 201 GLY A CA 1
ATOM 1542 C C . GLY A 1 201 ? 13.981 -4.380 9.703 1.00 92.56 201 GLY A C 1
ATOM 1543 O O . GLY A 1 201 ? 14.385 -3.526 10.485 1.00 92.56 201 GLY A O 1
ATOM 1544 N N . ASP A 1 202 ? 14.751 -4.895 8.746 1.00 89.62 202 ASP A N 1
ATOM 1545 C CA . ASP A 1 202 ? 16.135 -4.507 8.455 1.00 89.62 202 ASP A CA 1
ATOM 1546 C C . ASP A 1 202 ? 16.240 -3.675 7.165 1.00 89.62 202 ASP A C 1
ATOM 1548 O O . ASP A 1 202 ? 17.309 -3.534 6.575 1.00 89.62 202 ASP A O 1
ATOM 1552 N N . MET A 1 203 ? 15.124 -3.063 6.754 1.00 85.56 203 MET A N 1
ATOM 1553 C CA . MET A 1 203 ? 15.055 -2.112 5.645 1.00 85.56 203 MET A CA 1
ATOM 1554 C C . MET A 1 203 ? 15.573 -2.676 4.313 1.00 85.56 203 MET A C 1
ATOM 1556 O O . MET A 1 203 ? 16.290 -2.003 3.563 1.00 85.56 203 MET A O 1
ATOM 1560 N N . GLY A 1 204 ? 15.174 -3.908 4.017 1.00 85.06 204 GLY A N 1
ATOM 1561 C CA . GLY A 1 204 ? 15.286 -4.525 2.705 1.00 85.06 204 GLY A CA 1
ATOM 1562 C C . GLY A 1 204 ? 16.265 -5.692 2.609 1.00 85.06 204 GLY A C 1
ATOM 1563 O O . GLY A 1 204 ? 16.319 -6.306 1.541 1.00 85.06 204 GLY A O 1
ATOM 1564 N N . GLU A 1 205 ? 17.021 -6.005 3.666 1.00 86.50 205 GLU A N 1
ATOM 1565 C CA . GLU A 1 205 ? 18.014 -7.090 3.646 1.00 86.50 205 GLU A CA 1
ATOM 1566 C C . GLU A 1 205 ? 17.347 -8.465 3.742 1.00 86.50 205 GLU A C 1
ATOM 1568 O O . GLU A 1 205 ? 17.646 -9.358 2.943 1.00 86.50 205 GLU A O 1
ATOM 1573 N N . SER A 1 206 ? 16.402 -8.619 4.668 1.00 91.25 206 SER A N 1
ATOM 1574 C CA . SER A 1 206 ? 15.582 -9.811 4.827 1.00 91.25 206 SER A CA 1
ATOM 1575 C C . SER A 1 206 ? 14.105 -9.448 4.899 1.00 91.25 206 SER A C 1
ATOM 1577 O O . SER A 1 206 ? 13.703 -8.408 5.425 1.00 91.25 206 SER A O 1
ATOM 1579 N N . TRP A 1 207 ? 13.281 -10.322 4.334 1.00 95.81 207 TRP A N 1
ATOM 1580 C CA . TRP A 1 207 ? 11.840 -10.138 4.287 1.00 95.81 207 TRP A CA 1
ATOM 1581 C C . TRP A 1 207 ? 11.139 -11.422 4.696 1.00 95.81 207 TRP A C 1
ATOM 1583 O O . TRP A 1 207 ? 11.605 -12.525 4.406 1.00 95.81 207 TRP A O 1
ATOM 1593 N N . THR A 1 208 ? 9.990 -11.266 5.341 1.00 96.44 208 THR A N 1
ATOM 1594 C CA . THR A 1 208 ? 9.101 -12.365 5.719 1.00 96.44 208 THR A CA 1
ATOM 1595 C C . THR A 1 208 ? 7.700 -12.071 5.207 1.00 96.44 208 THR A C 1
ATOM 1597 O O . THR A 1 208 ? 7.252 -10.928 5.248 1.00 96.44 208 THR A O 1
ATOM 1600 N N . GLU A 1 209 ? 6.990 -13.084 4.712 1.00 97.69 209 GLU A N 1
ATOM 1601 C CA . GLU A 1 209 ? 5.580 -12.921 4.350 1.00 97.69 209 GLU A CA 1
ATOM 1602 C C . GLU A 1 209 ? 4.754 -12.606 5.613 1.00 97.69 209 GLU A C 1
ATOM 1604 O O . GLU A 1 209 ? 4.786 -13.350 6.595 1.00 97.69 209 GLU A O 1
ATOM 1609 N N . ALA A 1 210 ? 3.988 -11.516 5.584 1.00 96.44 210 ALA A N 1
ATOM 1610 C CA . ALA A 1 210 ? 3.176 -11.012 6.689 1.00 96.44 210 ALA A CA 1
ATOM 1611 C C . ALA A 1 210 ? 1.871 -11.820 6.856 1.00 96.44 210 ALA A C 1
ATOM 1613 O O . ALA A 1 210 ? 0.764 -11.287 6.771 1.00 96.44 210 ALA A O 1
ATOM 1614 N N . LEU A 1 211 ? 2.000 -13.136 7.064 1.00 96.00 211 LEU A N 1
ATOM 1615 C CA . LEU A 1 211 ? 0.889 -14.097 7.159 1.00 96.00 211 LEU A CA 1
ATOM 1616 C C . LEU A 1 211 ? -0.050 -13.843 8.346 1.00 96.00 211 LEU A C 1
ATOM 1618 O O . LEU A 1 211 ? -1.205 -14.254 8.309 1.00 96.00 211 LEU A O 1
ATOM 1622 N N . GLY A 1 212 ? 0.450 -13.205 9.406 1.00 93.25 212 GLY A N 1
ATOM 1623 C CA . GLY A 1 212 ? -0.334 -12.883 10.599 1.00 93.25 212 GLY A CA 1
ATOM 1624 C C . GLY A 1 212 ? -1.148 -11.593 10.493 1.00 93.25 212 GLY A C 1
ATOM 1625 O O . GLY A 1 212 ? -1.903 -11.306 11.417 1.00 93.25 212 GLY A O 1
ATOM 1626 N N . THR A 1 213 ? -0.981 -10.808 9.422 1.00 93.88 213 THR A N 1
ATOM 1627 C CA . THR A 1 213 ? -1.643 -9.503 9.273 1.00 93.88 213 THR A CA 1
ATOM 1628 C C . THR A 1 213 ? -2.270 -9.330 7.890 1.00 93.88 213 THR A C 1
ATOM 1630 O O . THR A 1 213 ? -3.468 -9.535 7.733 1.00 93.88 213 THR A O 1
ATOM 1633 N N . LEU A 1 214 ? -1.480 -8.949 6.884 1.00 96.06 214 LEU A N 1
ATOM 1634 C CA . LEU A 1 214 ? -1.985 -8.411 5.615 1.00 96.06 214 LEU A CA 1
ATOM 1635 C C . LEU A 1 214 ? -1.828 -9.360 4.427 1.00 96.06 214 LEU A C 1
ATOM 1637 O O . LEU A 1 214 ? -2.501 -9.188 3.408 1.00 96.06 214 LEU A O 1
ATOM 1641 N N . SER A 1 215 ? -0.926 -10.341 4.510 1.00 96.44 215 SER A N 1
ATOM 1642 C CA . SER A 1 215 ? -0.710 -11.235 3.377 1.00 96.44 215 SER A CA 1
ATOM 1643 C C . SER A 1 215 ? -1.940 -12.102 3.145 1.00 96.44 215 SER A C 1
ATOM 1645 O O . SER A 1 215 ? -2.507 -12.663 4.080 1.00 96.44 215 SER A O 1
ATOM 1647 N N . ARG A 1 216 ? -2.331 -12.250 1.876 1.00 93.56 216 ARG A N 1
ATOM 1648 C CA . ARG A 1 216 ? -3.451 -13.087 1.420 1.00 93.56 216 ARG A CA 1
ATOM 1649 C C . ARG A 1 216 ? -4.835 -12.621 1.882 1.00 93.56 216 ARG A C 1
ATOM 1651 O O . ARG A 1 216 ? -5.801 -13.343 1.644 1.00 93.56 216 ARG A O 1
ATOM 1658 N N . VAL A 1 217 ? -4.940 -11.428 2.476 1.00 93.50 217 VAL A N 1
ATOM 1659 C CA . VAL A 1 217 ? -6.221 -10.785 2.814 1.00 93.50 217 VAL A CA 1
ATOM 1660 C C . VAL A 1 217 ? -6.983 -10.426 1.544 1.00 93.50 217 VAL A C 1
ATOM 1662 O O . VAL A 1 217 ? -8.147 -10.786 1.388 1.00 93.50 217 VAL A O 1
ATOM 1665 N N . TRP A 1 218 ? -6.313 -9.738 0.620 1.00 90.88 218 TRP A N 1
ATOM 1666 C CA . TRP A 1 218 ? -6.906 -9.327 -0.645 1.00 90.88 218 TRP A CA 1
ATOM 1667 C C . TRP A 1 218 ? -6.593 -10.343 -1.734 1.00 90.88 218 TRP A C 1
ATOM 1669 O O . TRP A 1 218 ? -5.437 -10.711 -1.941 1.00 90.88 218 TRP A O 1
ATOM 1679 N N . GLY A 1 219 ? -7.613 -10.785 -2.457 1.00 81.88 219 GLY A N 1
ATOM 1680 C CA . GLY A 1 219 ? -7.449 -11.698 -3.577 1.00 81.88 219 GLY A CA 1
ATOM 1681 C C . GLY A 1 219 ? -8.774 -12.038 -4.235 1.00 81.88 219 GLY A C 1
ATOM 1682 O O . GLY A 1 219 ? -9.832 -11.908 -3.622 1.00 81.88 219 GLY A O 1
ATOM 1683 N N . ASN A 1 220 ? -8.703 -12.517 -5.471 1.00 68.12 220 ASN A N 1
ATOM 1684 C CA . ASN A 1 220 ? -9.867 -12.929 -6.241 1.00 68.12 220 ASN A CA 1
ATOM 1685 C C . ASN A 1 220 ? -9.951 -14.457 -6.276 1.00 68.12 220 ASN A C 1
ATOM 1687 O O . ASN A 1 220 ? -8.977 -15.158 -6.534 1.00 68.12 220 ASN A O 1
ATOM 1691 N N . LYS A 1 221 ? -11.144 -14.985 -5.983 1.00 53.19 221 LYS A N 1
ATOM 1692 C CA . LYS A 1 221 ? -11.399 -16.428 -5.831 1.00 53.19 221 LYS A CA 1
ATOM 1693 C C . LYS A 1 221 ? -11.546 -17.164 -7.170 1.00 53.19 221 LYS A C 1
ATOM 1695 O O . LYS A 1 221 ? -11.549 -18.393 -7.190 1.00 53.19 221 LYS A O 1
ATOM 1700 N N . GLN A 1 222 ? -11.714 -16.432 -8.272 1.00 47.91 222 GLN A N 1
ATOM 1701 C CA . GLN A 1 222 ? -11.955 -17.006 -9.592 1.00 47.91 222 GLN A CA 1
ATOM 1702 C C . GLN A 1 222 ? -10.624 -17.253 -10.309 1.00 47.91 222 GLN A C 1
ATOM 1704 O O . GLN A 1 222 ? -9.894 -16.321 -10.632 1.00 47.91 222 GLN A O 1
ATOM 1709 N N . GLY A 1 223 ? -10.313 -18.532 -10.537 1.00 41.50 223 GLY A N 1
ATOM 1710 C CA . GLY A 1 223 ? -9.193 -18.980 -11.361 1.00 41.50 223 GLY A CA 1
ATOM 1711 C C . GLY A 1 223 ? -9.394 -18.596 -12.825 1.00 41.50 223 GLY A C 1
ATOM 1712 O O . GLY A 1 223 ? -9.859 -19.398 -13.629 1.00 41.50 223 GLY A O 1
ATOM 1713 N N . GLY A 1 224 ? -9.054 -17.358 -13.149 1.00 43.16 224 GLY A N 1
ATOM 1714 C CA . GLY A 1 224 ? -9.019 -16.813 -14.496 1.00 43.16 224 GLY A CA 1
ATOM 1715 C C . GLY A 1 224 ? -8.557 -15.372 -14.405 1.00 43.16 224 GLY A C 1
ATOM 1716 O O . GLY A 1 224 ? -9.192 -14.623 -13.679 1.00 43.16 224 GLY A O 1
ATOM 1717 N N . GLU A 1 225 ? -7.441 -15.049 -15.072 1.00 42.28 225 GLU A N 1
ATOM 1718 C CA . GLU A 1 225 ? -6.834 -13.719 -15.276 1.00 42.28 225 GLU A CA 1
ATOM 1719 C C . GLU A 1 225 ? -7.413 -12.579 -14.417 1.00 42.28 225 GLU A C 1
ATOM 1721 O O . GLU A 1 225 ? -7.855 -11.551 -14.935 1.00 42.28 225 GLU A O 1
ATOM 1726 N N . ALA A 1 226 ? -7.421 -12.729 -13.089 1.00 49.56 226 ALA A N 1
ATOM 1727 C CA . ALA A 1 226 ? -7.673 -11.619 -12.195 1.00 49.56 226 ALA A CA 1
ATOM 1728 C C . ALA A 1 226 ? -6.447 -10.738 -12.371 1.00 49.56 226 ALA A C 1
ATOM 1730 O O . ALA A 1 226 ? -5.394 -11.033 -11.811 1.00 49.56 226 ALA A O 1
ATOM 1731 N N . LYS A 1 227 ? -6.555 -9.770 -13.288 1.00 58.03 227 LYS A N 1
ATOM 1732 C CA . LYS A 1 227 ? -5.423 -8.996 -13.784 1.00 58.03 227 LYS A CA 1
ATOM 1733 C C . LYS A 1 227 ? -4.703 -8.434 -12.566 1.00 58.03 227 LYS A C 1
ATOM 1735 O O . LYS A 1 227 ? -5.267 -7.628 -11.826 1.00 58.03 227 LYS A O 1
ATOM 1740 N N . ALA A 1 228 ? -3.490 -8.924 -12.328 1.00 67.25 228 ALA A N 1
ATOM 1741 C CA . ALA A 1 228 ? -2.573 -8.296 -11.404 1.00 67.25 228 ALA A CA 1
ATOM 1742 C C . ALA A 1 228 ? -2.462 -6.833 -11.849 1.00 67.25 228 ALA A C 1
ATOM 1744 O O . ALA A 1 228 ? -2.165 -6.545 -13.008 1.00 67.25 228 ALA A O 1
ATOM 1745 N N . VAL A 1 229 ? -2.865 -5.919 -10.969 1.00 78.75 229 VAL A N 1
ATOM 1746 C CA . VAL A 1 229 ? -2.764 -4.482 -11.222 1.00 78.75 229 VAL A CA 1
ATOM 1747 C C . VAL A 1 229 ? -1.935 -3.853 -10.133 1.00 78.75 229 VAL A C 1
ATOM 1749 O O . VAL A 1 229 ? -1.991 -4.256 -8.971 1.00 78.75 229 VAL A O 1
ATOM 1752 N N . ARG A 1 230 ? -1.210 -2.796 -10.463 1.00 87.12 230 ARG A N 1
ATOM 1753 C CA . ARG A 1 230 ? -0.538 -2.013 -9.433 1.00 87.12 230 ARG A CA 1
ATOM 1754 C C . ARG A 1 230 ? -1.563 -1.273 -8.568 1.00 87.12 230 ARG A C 1
ATOM 1756 O O . ARG A 1 230 ? -2.469 -0.609 -9.078 1.00 87.12 230 ARG A O 1
ATOM 1763 N N . SER A 1 231 ? -1.384 -1.365 -7.257 1.00 88.06 231 SER A N 1
ATOM 1764 C CA . SER A 1 231 ? -2.204 -0.688 -6.249 1.00 88.06 231 SER A CA 1
ATOM 1765 C C . SER A 1 231 ? -1.628 0.668 -5.862 1.00 88.06 231 SER A C 1
ATOM 1767 O O . SER A 1 231 ? -0.415 0.807 -5.714 1.00 88.06 231 SER A O 1
ATOM 1769 N N . GLY A 1 232 ? -2.497 1.634 -5.578 1.00 93.44 232 GLY A N 1
ATOM 1770 C CA . GLY A 1 232 ? -2.123 2.752 -4.725 1.00 93.44 232 GLY A CA 1
ATOM 1771 C C . GLY A 1 232 ? -1.949 2.224 -3.308 1.00 93.44 232 GLY A C 1
ATOM 1772 O O . GLY A 1 232 ? -2.874 1.637 -2.760 1.00 93.44 232 GLY A O 1
ATOM 1773 N N . PHE A 1 233 ? -0.760 2.382 -2.736 1.00 96.25 233 PHE A N 1
ATOM 1774 C CA . PHE A 1 233 ? -0.453 1.931 -1.383 1.00 96.25 233 PHE A CA 1
ATOM 1775 C C . PHE A 1 233 ? 0.378 3.001 -0.691 1.00 96.25 233 PHE A C 1
ATOM 1777 O O . PHE A 1 233 ? 1.469 3.328 -1.157 1.00 96.25 233 PHE A O 1
ATOM 1784 N N . ILE A 1 234 ? -0.160 3.576 0.383 1.00 96.81 234 ILE A N 1
ATOM 1785 C CA . ILE A 1 234 ? 0.502 4.635 1.149 1.00 96.81 234 ILE A CA 1
ATOM 1786 C C . ILE A 1 234 ? 0.362 4.389 2.647 1.00 96.81 234 ILE A C 1
ATOM 1788 O O . ILE A 1 234 ? -0.579 3.736 3.102 1.00 96.81 234 ILE A O 1
ATOM 1792 N N . THR A 1 235 ? 1.281 4.968 3.411 1.00 96.69 235 THR A N 1
ATOM 1793 C CA . THR A 1 235 ? 1.142 5.157 4.854 1.00 96.69 235 THR A CA 1
ATOM 1794 C C . THR A 1 235 ? 0.810 6.611 5.155 1.00 96.69 235 THR A C 1
ATOM 1796 O O . THR A 1 235 ? 1.224 7.520 4.437 1.00 96.69 235 THR A O 1
ATOM 1799 N N . ALA A 1 236 ? 0.014 6.831 6.195 1.00 94.94 236 ALA A N 1
ATOM 1800 C CA . ALA A 1 236 ? -0.404 8.159 6.619 1.00 94.94 236 ALA A CA 1
ATOM 1801 C C . ALA A 1 236 ? -0.665 8.195 8.127 1.00 94.94 236 ALA A C 1
ATOM 1803 O O . ALA A 1 236 ? -0.986 7.178 8.742 1.00 94.94 236 ALA A O 1
ATOM 1804 N N . THR A 1 237 ? -0.580 9.388 8.706 1.00 94.31 237 THR A N 1
ATOM 1805 C CA . THR A 1 237 ? -1.009 9.666 10.077 1.00 94.31 237 THR A CA 1
ATOM 1806 C C . THR A 1 237 ? -2.281 10.508 10.014 1.00 94.31 237 THR A C 1
ATOM 1808 O O . THR A 1 237 ? -2.228 11.676 9.627 1.00 94.31 237 THR A O 1
ATOM 1811 N N . ILE A 1 238 ? -3.426 9.913 10.356 1.00 94.00 238 ILE A N 1
ATOM 1812 C CA . ILE A 1 238 ? -4.762 10.510 10.171 1.00 94.00 238 ILE A CA 1
ATOM 1813 C C . ILE A 1 238 ? -5.511 10.519 11.510 1.00 94.00 238 ILE A C 1
ATOM 1815 O O . ILE A 1 238 ? -5.384 9.581 12.295 1.00 94.00 238 ILE A O 1
ATOM 1819 N N . GLY A 1 239 ? -6.285 11.573 11.781 1.00 86.94 239 GLY A N 1
ATOM 1820 C CA . GLY A 1 239 ? -7.105 11.703 12.989 1.00 86.94 239 GLY A CA 1
ATOM 1821 C C . GLY A 1 239 ? -8.036 12.920 12.954 1.00 86.94 239 GLY A C 1
ATOM 1822 O O . GLY A 1 239 ? -8.002 13.706 12.007 1.00 86.94 239 GLY A O 1
ATOM 1823 N N . ASN A 1 240 ? -8.848 13.083 14.003 1.00 79.50 240 ASN A N 1
ATOM 1824 C CA . ASN A 1 240 ? -9.742 14.233 14.220 1.00 79.50 240 ASN A CA 1
ATOM 1825 C C . ASN A 1 240 ? -9.111 15.265 15.174 1.00 79.50 240 ASN A C 1
ATOM 1827 O O . ASN A 1 240 ? -9.711 15.670 16.165 1.00 79.50 240 ASN A O 1
ATOM 1831 N N . GLY A 1 241 ? -7.876 15.673 14.878 1.00 74.50 241 GLY A N 1
ATOM 1832 C CA . GLY A 1 241 ? -7.058 16.538 15.735 1.00 74.50 241 GLY A CA 1
ATOM 1833 C C . GLY A 1 241 ? -5.759 15.861 16.176 1.00 74.50 241 GLY A C 1
ATOM 1834 O O . GLY A 1 241 ? -5.516 14.694 15.867 1.00 74.50 241 GLY A O 1
ATOM 1835 N N . ASP A 1 242 ? -4.899 16.601 16.878 1.00 72.19 242 ASP A N 1
ATOM 1836 C CA . ASP A 1 242 ? -3.540 16.145 17.205 1.00 72.19 242 ASP A CA 1
ATOM 1837 C C . ASP A 1 242 ? -3.494 14.954 18.177 1.00 72.19 242 ASP A C 1
ATOM 1839 O O . ASP A 1 242 ? -2.626 14.094 18.046 1.00 72.19 242 ASP A O 1
ATOM 1843 N N . GLU A 1 243 ? -4.451 14.854 19.102 1.00 73.06 243 GLU A N 1
ATOM 1844 C CA . GLU A 1 243 ? -4.528 13.779 20.110 1.00 73.06 243 GLU A CA 1
ATOM 1845 C C . GLU A 1 243 ? -5.195 12.484 19.592 1.00 73.06 243 GLU A C 1
ATOM 1847 O O . GLU A 1 243 ? -5.224 11.459 20.283 1.00 73.06 243 GLU A O 1
ATOM 1852 N N . ASP A 1 244 ? -5.723 12.521 18.365 1.00 80.25 244 ASP A N 1
ATOM 1853 C CA . ASP A 1 244 ? -6.493 11.438 17.737 1.00 80.25 244 ASP A CA 1
ATOM 1854 C C . ASP A 1 244 ? -5.779 10.826 16.524 1.00 80.25 244 ASP A C 1
ATOM 1856 O O . ASP A 1 244 ? -6.352 10.020 15.790 1.00 80.25 244 ASP A O 1
ATOM 1860 N N . LYS A 1 245 ? -4.522 11.211 16.294 1.00 89.25 245 LYS A N 1
ATOM 1861 C CA . LYS A 1 245 ? -3.717 10.739 15.167 1.00 89.25 245 LYS A CA 1
ATOM 1862 C C . LYS A 1 245 ? -3.339 9.265 15.327 1.00 89.25 245 LYS A C 1
ATOM 1864 O O . LYS A 1 245 ? -2.723 8.866 16.314 1.00 89.25 245 LYS A O 1
ATOM 1869 N N . ARG A 1 246 ? -3.649 8.460 14.307 1.00 92.81 246 ARG A N 1
ATOM 1870 C CA . ARG A 1 246 ? -3.249 7.050 14.187 1.00 92.81 246 ARG A CA 1
ATOM 1871 C C . ARG A 1 246 ? -2.456 6.854 12.900 1.00 92.81 246 ARG A C 1
ATOM 1873 O O . ARG A 1 246 ? -2.824 7.379 11.850 1.00 92.81 246 ARG A O 1
ATOM 1880 N N . ASN A 1 247 ? -1.380 6.076 12.984 1.00 95.19 247 ASN A N 1
ATOM 1881 C CA . ASN A 1 247 ? -0.665 5.608 11.799 1.00 95.19 247 ASN A CA 1
ATOM 1882 C C . ASN A 1 247 ? -1.493 4.521 11.124 1.00 95.19 247 ASN A C 1
ATOM 1884 O O . ASN A 1 247 ? -1.932 3.579 11.785 1.00 95.19 247 ASN A O 1
ATOM 1888 N N . VAL A 1 248 ? -1.707 4.672 9.824 1.00 97.06 248 VAL A N 1
ATOM 1889 C CA . VAL A 1 248 ? -2.547 3.801 9.009 1.00 97.06 248 VAL A CA 1
ATOM 1890 C C . VAL A 1 248 ? -1.918 3.570 7.644 1.00 97.06 248 VAL A C 1
ATOM 1892 O O . VAL A 1 248 ? -1.037 4.303 7.195 1.00 97.06 248 VAL A O 1
ATOM 1895 N N . MET A 1 249 ? -2.391 2.523 6.993 1.00 98.12 249 MET A N 1
ATOM 1896 C CA . MET A 1 249 ? -2.143 2.175 5.611 1.00 98.12 249 MET A CA 1
ATOM 1897 C C . MET A 1 249 ? -3.449 2.326 4.835 1.00 98.12 249 MET A C 1
ATOM 1899 O O . MET A 1 249 ? -4.503 1.868 5.282 1.00 98.12 249 MET A O 1
ATOM 1903 N N . LEU A 1 250 ? -3.359 2.959 3.668 1.00 98.19 250 LEU A N 1
ATOM 1904 C CA . LEU A 1 250 ? -4.452 3.085 2.711 1.00 98.19 250 LEU A CA 1
ATOM 1905 C C . LEU A 1 250 ? -4.075 2.342 1.433 1.00 98.19 250 LEU A C 1
ATOM 1907 O O . LEU A 1 250 ? -2.963 2.513 0.923 1.00 98.19 250 LEU A O 1
ATOM 1911 N N . VAL A 1 251 ? -4.998 1.526 0.924 1.00 97.06 251 VAL A N 1
ATOM 1912 C CA . VAL A 1 251 ? -4.779 0.701 -0.271 1.00 97.06 251 VAL A CA 1
ATOM 1913 C C . VAL A 1 251 ? -5.944 0.856 -1.243 1.00 97.06 251 VAL A C 1
ATOM 1915 O O . VAL A 1 251 ? -7.092 0.698 -0.840 1.00 97.06 251 VAL A O 1
ATOM 1918 N N . THR A 1 252 ? -5.672 1.106 -2.525 1.00 94.25 252 THR A N 1
ATOM 1919 C CA . THR A 1 252 ? -6.677 1.015 -3.595 1.00 94.25 252 THR A CA 1
ATOM 1920 C C . THR A 1 252 ? -6.529 -0.272 -4.387 1.00 94.25 252 THR A C 1
ATOM 1922 O O . THR A 1 252 ? -5.455 -0.570 -4.917 1.00 94.25 252 THR A O 1
ATOM 1925 N N . LEU A 1 253 ? -7.621 -1.030 -4.487 1.00 91.06 253 LEU A N 1
ATOM 1926 C CA . LEU A 1 253 ? -7.657 -2.338 -5.138 1.00 91.06 253 LEU A CA 1
ATOM 1927 C C . LEU A 1 253 ? -8.930 -2.499 -5.967 1.00 91.06 253 LEU A C 1
ATOM 1929 O O . LEU A 1 253 ? -10.000 -2.155 -5.464 1.00 91.06 253 LEU A O 1
ATOM 1933 N N . PRO A 1 254 ? -8.849 -3.012 -7.209 1.00 86.06 254 PRO A N 1
ATOM 1934 C CA . PRO A 1 254 ? -10.051 -3.351 -7.950 1.00 86.06 254 PRO A CA 1
ATOM 1935 C C . PRO A 1 254 ? -10.710 -4.577 -7.323 1.00 86.06 254 PRO A C 1
ATOM 1937 O O . PRO A 1 254 ? -10.047 -5.565 -7.000 1.00 86.06 254 PRO A O 1
ATOM 1940 N N . VAL A 1 255 ? -12.025 -4.516 -7.196 1.00 80.25 255 VAL A N 1
ATOM 1941 C CA . VAL A 1 255 ? -12.882 -5.638 -6.839 1.00 80.25 255 VAL A CA 1
ATOM 1942 C C . VAL A 1 255 ? -13.724 -5.950 -8.063 1.00 80.25 255 VAL A C 1
ATOM 1944 O O . VAL A 1 255 ? -14.427 -5.087 -8.579 1.00 80.25 255 VAL A O 1
ATOM 1947 N N . THR A 1 256 ? -13.597 -7.165 -8.588 1.00 68.12 256 THR A N 1
ATOM 1948 C CA . THR A 1 256 ? -14.385 -7.596 -9.746 1.00 68.12 256 THR A CA 1
ATOM 1949 C C . THR A 1 256 ? -15.830 -7.804 -9.303 1.00 68.12 256 THR A C 1
ATOM 1951 O O . THR A 1 256 ? -16.059 -8.524 -8.329 1.00 68.12 256 THR A O 1
ATOM 1954 N N . ALA A 1 257 ? -16.786 -7.190 -10.000 1.00 58.78 257 ALA A N 1
ATOM 1955 C CA . ALA A 1 257 ? -18.195 -7.515 -9.824 1.00 58.78 257 ALA A CA 1
ATOM 1956 C C . ALA A 1 257 ? -18.443 -8.979 -10.234 1.00 58.78 257 ALA A C 1
ATOM 1958 O O . ALA A 1 257 ? -17.763 -9.519 -11.115 1.00 58.78 257 ALA A O 1
ATOM 1959 N N . GLU A 1 258 ? -19.369 -9.663 -9.559 1.00 53.72 258 GLU A N 1
ATOM 1960 C CA . GLU A 1 258 ? -19.813 -10.973 -10.039 1.00 53.72 258 GLU A CA 1
ATOM 1961 C C . GLU A 1 258 ? -20.439 -10.787 -11.425 1.00 53.72 258 GLU A C 1
ATOM 1963 O O . GLU A 1 258 ? -21.139 -9.811 -11.663 1.00 53.72 258 GLU A O 1
ATOM 1968 N N . LYS A 1 259 ? -20.151 -11.698 -12.362 1.00 54.53 259 LYS A N 1
ATOM 1969 C CA . LYS A 1 259 ? -20.791 -11.645 -13.679 1.00 54.53 259 LYS A CA 1
ATOM 1970 C C . LYS A 1 259 ? -22.290 -11.816 -13.487 1.00 54.53 259 LYS A C 1
ATOM 1972 O O . LYS A 1 259 ? -22.702 -12.797 -12.866 1.00 54.53 259 LYS A O 1
ATOM 1977 N N . ASP A 1 260 ? -23.076 -10.926 -14.073 1.00 48.09 260 ASP A N 1
ATOM 1978 C CA . ASP A 1 260 ? -24.519 -11.109 -14.163 1.00 48.09 260 ASP A CA 1
ATOM 1979 C C . ASP A 1 260 ? -24.854 -12.426 -14.884 1.00 48.09 260 ASP A C 1
ATOM 1981 O O . ASP A 1 260 ? -24.059 -12.940 -15.679 1.00 48.09 260 ASP A O 1
ATOM 1985 N N . ASP A 1 261 ? -26.069 -12.946 -14.678 1.00 47.84 261 ASP A N 1
ATOM 1986 C CA . ASP A 1 261 ? -26.579 -14.183 -15.302 1.00 47.84 261 ASP A CA 1
ATOM 1987 C C . ASP A 1 261 ? -26.472 -14.200 -16.849 1.00 47.84 261 ASP A C 1
ATOM 1989 O O . ASP A 1 261 ? -26.547 -15.261 -17.473 1.00 47.84 261 ASP A O 1
ATOM 1993 N N . ASN A 1 262 ? -26.261 -13.037 -17.479 1.00 51.28 262 ASN A N 1
ATOM 1994 C CA . ASN A 1 262 ? -26.070 -12.868 -18.923 1.00 51.28 262 ASN A CA 1
ATOM 1995 C C . ASN A 1 262 ? -24.605 -12.982 -19.395 1.00 51.28 262 ASN A C 1
ATOM 1997 O O . ASN A 1 262 ? -24.356 -12.958 -20.598 1.00 51.28 262 ASN A O 1
ATOM 2001 N N . GLY A 1 263 ? -23.637 -13.142 -18.487 1.00 43.16 263 GLY A N 1
ATOM 2002 C CA . GLY A 1 263 ? -22.223 -13.342 -18.821 1.00 43.16 263 GLY A CA 1
ATOM 2003 C C . GLY A 1 263 ? -21.459 -12.078 -19.229 1.00 43.16 263 GLY A C 1
ATOM 2004 O O . GLY A 1 263 ? -20.293 -12.191 -19.617 1.00 43.16 263 GLY A O 1
ATOM 2005 N N . ASP A 1 264 ? -22.076 -10.901 -19.116 1.00 44.03 264 ASP A N 1
ATOM 2006 C CA . ASP A 1 264 ? -21.398 -9.625 -19.315 1.00 44.03 264 ASP A CA 1
ATOM 2007 C C . ASP A 1 264 ? -20.441 -9.370 -18.140 1.00 44.03 264 ASP A C 1
ATOM 2009 O O . ASP A 1 264 ? -20.795 -9.514 -16.969 1.00 44.03 264 ASP A O 1
ATOM 2013 N N . ASN A 1 265 ? -19.185 -9.043 -18.457 1.00 51.41 265 ASN A N 1
ATOM 2014 C CA . ASN A 1 265 ? -18.227 -8.597 -17.453 1.00 51.41 265 ASN A CA 1
ATOM 2015 C C . ASN A 1 265 ? -18.650 -7.188 -17.017 1.00 51.41 265 ASN A C 1
ATOM 2017 O O . ASN A 1 265 ? -18.234 -6.209 -17.641 1.00 51.41 265 ASN A O 1
ATOM 2021 N N . GLU A 1 266 ? -19.452 -7.073 -15.957 1.00 50.41 266 GLU A N 1
ATOM 2022 C CA . GLU A 1 266 ? -19.458 -5.837 -15.184 1.00 50.41 266 GLU A CA 1
ATOM 2023 C C . GLU A 1 266 ? -17.998 -5.581 -14.773 1.00 50.41 266 GLU A C 1
ATOM 2025 O O . GLU A 1 266 ? -17.316 -6.455 -14.230 1.00 50.41 266 GLU A O 1
ATOM 2030 N N . GLY A 1 267 ? -17.456 -4.439 -15.188 1.00 55.94 267 GLY A N 1
ATOM 2031 C CA . GLY A 1 267 ? -16.084 -4.044 -14.899 1.00 55.94 267 GLY A CA 1
ATOM 2032 C C . GLY A 1 267 ? -15.764 -4.076 -13.400 1.00 55.94 267 GLY A C 1
ATOM 2033 O O . GLY A 1 267 ? -16.622 -4.213 -12.529 1.00 55.94 267 GLY A O 1
ATOM 2034 N N . GLY A 1 268 ? -14.474 -4.003 -13.083 1.00 70.12 268 GLY A N 1
ATOM 2035 C CA . GLY A 1 268 ? -14.049 -3.913 -11.689 1.00 70.12 268 GLY A CA 1
ATOM 2036 C C . GLY A 1 268 ? -14.414 -2.558 -11.082 1.00 70.12 268 GLY A C 1
ATOM 2037 O O . GLY A 1 268 ? -14.359 -1.539 -11.757 1.00 70.12 268 GLY A O 1
ATOM 2038 N N . GLU A 1 269 ? -14.728 -2.533 -9.793 1.00 84.75 269 GLU A N 1
ATOM 2039 C CA . GLU A 1 269 ? -14.849 -1.300 -9.017 1.00 84.75 269 GLU A CA 1
ATOM 2040 C C . GLU A 1 269 ? -13.566 -1.105 -8.201 1.00 84.75 269 GLU A C 1
ATOM 2042 O O . GLU A 1 269 ? -13.177 -1.973 -7.415 1.00 84.75 269 GLU A O 1
ATOM 2047 N N . LEU A 1 270 ? -12.864 0.015 -8.379 1.00 89.88 270 LEU A N 1
ATOM 2048 C CA . LEU A 1 270 ? -11.720 0.360 -7.539 1.00 89.88 270 LEU A CA 1
ATOM 2049 C C . LEU A 1 270 ? -12.228 0.767 -6.160 1.00 89.88 270 LEU A C 1
ATOM 2051 O O . LEU A 1 270 ? -13.013 1.704 -6.055 1.00 89.88 270 LEU A O 1
ATOM 2055 N N . ARG A 1 271 ? -11.759 0.103 -5.103 1.00 93.19 271 ARG A N 1
ATOM 2056 C CA . ARG A 1 271 ? -12.171 0.370 -3.718 1.00 93.19 271 ARG A CA 1
ATOM 2057 C C . ARG A 1 271 ? -10.999 0.782 -2.843 1.00 93.19 271 ARG A C 1
ATOM 2059 O O . ARG A 1 271 ? -9.872 0.330 -3.063 1.00 93.19 271 ARG A O 1
ATOM 2066 N N . LEU A 1 272 ? -11.275 1.625 -1.851 1.00 97.38 272 LEU A N 1
ATOM 2067 C CA . LEU A 1 272 ? -10.323 2.074 -0.841 1.00 97.38 272 LEU A CA 1
ATOM 2068 C C . LEU A 1 272 ? -10.436 1.213 0.420 1.00 97.38 272 LEU A C 1
ATOM 2070 O O . LEU A 1 272 ? -11.505 1.081 1.009 1.00 97.38 272 LEU A O 1
ATOM 2074 N N . TRP A 1 273 ? -9.302 0.701 0.876 1.00 97.81 273 TRP A N 1
ATOM 2075 C CA . TRP A 1 273 ? -9.168 -0.078 2.100 1.00 97.81 273 TRP A CA 1
ATOM 2076 C C . TRP A 1 273 ? -8.326 0.683 3.118 1.00 97.81 273 TRP A C 1
ATOM 2078 O O . TRP A 1 273 ? -7.313 1.290 2.763 1.00 97.81 273 TRP A O 1
ATOM 2088 N N . LEU A 1 274 ? -8.723 0.606 4.385 1.00 98.31 274 LEU A N 1
ATOM 2089 C CA . LEU A 1 274 ? -8.018 1.170 5.532 1.00 98.31 274 LEU A CA 1
ATOM 2090 C C . LEU A 1 274 ? -7.520 0.047 6.438 1.00 98.31 274 LEU A C 1
ATOM 2092 O O . LEU A 1 274 ? -8.279 -0.863 6.771 1.00 98.31 274 LEU A O 1
ATOM 2096 N N . THR A 1 275 ? -6.273 0.140 6.898 1.00 97.44 275 THR A N 1
ATOM 2097 C CA . THR A 1 275 ? -5.750 -0.757 7.934 1.00 97.44 275 THR A CA 1
ATOM 2098 C C . THR A 1 275 ? -4.710 -0.093 8.827 1.00 97.44 275 THR A C 1
ATOM 2100 O O . THR A 1 275 ? -3.942 0.750 8.384 1.00 97.44 275 THR A O 1
ATOM 2103 N N . ASP A 1 276 ? -4.647 -0.486 10.095 1.00 95.19 276 ASP A N 1
ATOM 2104 C CA . ASP A 1 276 ? -3.572 -0.137 11.034 1.00 95.19 276 ASP A CA 1
ATOM 2105 C C . ASP A 1 276 ? -2.588 -1.300 11.275 1.00 95.19 276 ASP A C 1
ATOM 2107 O O . ASP A 1 276 ? -1.908 -1.333 12.304 1.00 95.19 276 ASP A O 1
ATOM 2111 N N . ASN A 1 277 ? -2.528 -2.255 10.335 1.00 95.19 277 ASN A N 1
ATOM 2112 C CA . ASN A 1 277 ? -1.834 -3.545 10.447 1.00 95.19 277 ASN A CA 1
ATOM 2113 C C . ASN A 1 277 ? -2.502 -4.545 11.417 1.00 95.19 277 ASN A C 1
ATOM 2115 O O . ASN A 1 277 ? -1.895 -5.547 11.790 1.00 95.19 277 ASN A O 1
ATOM 2119 N N . THR A 1 278 ? -3.735 -4.289 11.862 1.00 93.81 278 THR A N 1
ATOM 2120 C CA . THR A 1 278 ? -4.520 -5.214 12.697 1.00 93.81 278 THR A CA 1
ATOM 2121 C C . THR A 1 278 ? -5.971 -5.266 12.226 1.00 93.81 278 THR A C 1
ATOM 2123 O O . THR A 1 278 ? -6.449 -6.317 11.809 1.00 93.81 278 THR A O 1
ATOM 2126 N N . HIS A 1 279 ? -6.646 -4.125 12.223 1.00 95.75 279 HIS A N 1
ATOM 2127 C CA . HIS A 1 279 ? -7.998 -3.949 11.715 1.00 95.75 279 HIS A CA 1
ATOM 2128 C C . HIS A 1 279 ? -7.947 -3.651 10.221 1.00 95.75 279 HIS A C 1
ATOM 2130 O O . HIS A 1 279 ? -7.024 -2.983 9.747 1.00 95.75 279 HIS A O 1
ATOM 2136 N N . ILE A 1 280 ? -8.934 -4.132 9.471 1.00 97.12 280 ILE A N 1
ATOM 2137 C CA . ILE A 1 280 ? -9.053 -3.899 8.031 1.00 97.12 280 ILE A CA 1
ATOM 2138 C C . ILE A 1 280 ? -10.507 -3.558 7.743 1.00 97.12 280 ILE A C 1
ATOM 2140 O O . ILE A 1 280 ? -11.399 -4.330 8.089 1.00 97.12 280 ILE A O 1
ATOM 2144 N N . VAL A 1 281 ? -10.739 -2.403 7.125 1.00 97.00 281 VAL A N 1
ATOM 2145 C CA . VAL A 1 281 ? -12.078 -1.910 6.792 1.00 97.00 281 VAL A CA 1
ATOM 2146 C C . VAL A 1 281 ? -12.105 -1.474 5.334 1.00 97.00 281 VAL A C 1
ATOM 2148 O O . VAL A 1 281 ? -11.208 -0.775 4.859 1.00 97.00 281 VAL A O 1
ATOM 2151 N N . ASP A 1 282 ? -13.149 -1.893 4.630 1.00 96.12 282 ASP A N 1
ATOM 2152 C CA . ASP A 1 282 ? -13.499 -1.377 3.312 1.00 96.12 282 ASP A CA 1
ATOM 2153 C C . ASP A 1 282 ? -14.195 -0.019 3.473 1.00 96.12 282 ASP A C 1
ATOM 2155 O O . ASP A 1 282 ? -15.284 0.071 4.044 1.00 96.12 282 ASP A O 1
ATOM 2159 N N . ILE A 1 283 ? -13.550 1.047 3.005 1.00 97.12 283 ILE A N 1
ATOM 2160 C CA . ILE A 1 283 ? -14.058 2.419 3.123 1.00 97.12 283 ILE A CA 1
ATOM 2161 C C . ILE A 1 283 ? -15.125 2.708 2.065 1.00 97.12 283 ILE A C 1
ATOM 2163 O O . ILE A 1 283 ? -16.040 3.515 2.293 1.00 97.12 283 ILE A O 1
ATOM 2167 N N . GLY A 1 284 ? -15.027 2.047 0.913 1.00 93.44 284 GLY A N 1
ATOM 2168 C CA . GLY A 1 284 ? -15.952 2.242 -0.186 1.00 93.44 284 GLY A CA 1
ATOM 2169 C C . GLY A 1 284 ? -15.297 2.371 -1.558 1.00 93.44 284 GLY A C 1
ATOM 2170 O O . GLY A 1 284 ? -14.075 2.258 -1.705 1.00 93.44 284 GLY A O 1
ATOM 2171 N N . PRO A 1 285 ? -16.135 2.611 -2.575 1.00 92.12 285 PRO A N 1
ATOM 2172 C CA . PRO A 1 285 ? -15.691 2.784 -3.946 1.00 92.12 285 PRO A CA 1
ATOM 2173 C C . PRO A 1 285 ? -14.946 4.103 -4.163 1.00 92.12 285 PRO A C 1
ATOM 2175 O O . PRO A 1 285 ? -15.236 5.110 -3.531 1.00 92.12 285 PRO A O 1
ATOM 2178 N N . VAL A 1 286 ? -13.990 4.067 -5.087 1.00 90.75 286 VAL A N 1
ATOM 2179 C CA . VAL A 1 286 ? -13.160 5.184 -5.569 1.00 90.75 286 VAL A CA 1
ATOM 2180 C C . VAL A 1 286 ? -13.455 5.476 -7.038 1.00 90.75 286 VAL A C 1
ATOM 2182 O O . VAL A 1 286 ? -13.411 6.628 -7.467 1.00 90.75 286 VAL A O 1
ATOM 2185 N N . SER A 1 287 ? -13.736 4.434 -7.822 1.00 84.94 287 SER A N 1
ATOM 2186 C CA . SER A 1 287 ? -14.204 4.547 -9.204 1.00 84.94 287 SER A CA 1
ATOM 2187 C C . SER A 1 287 ? -15.656 4.093 -9.311 1.00 84.94 287 SER A C 1
ATOM 2189 O O . SER A 1 287 ? -16.176 3.430 -8.417 1.00 84.94 287 SER A O 1
ATOM 2191 N N . GLY A 1 288 ? -16.292 4.407 -10.441 1.00 78.44 288 GLY A N 1
ATOM 2192 C CA . GLY A 1 288 ? -17.489 3.683 -10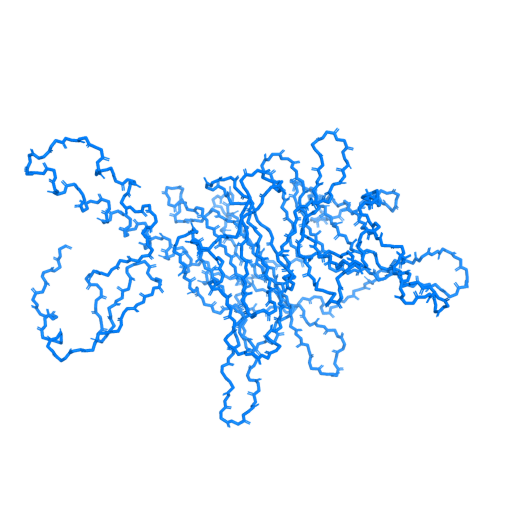.862 1.00 78.44 288 GLY A CA 1
ATOM 2193 C C . GLY A 1 288 ? -17.127 2.306 -11.430 1.00 78.44 288 GLY A C 1
ATOM 2194 O O . GLY A 1 288 ? -16.103 1.715 -11.074 1.00 78.44 288 GLY A O 1
ATOM 2195 N N . ASN A 1 289 ? -17.945 1.835 -12.371 1.00 73.25 289 ASN A N 1
ATOM 2196 C CA . ASN A 1 289 ? -17.741 0.581 -13.095 1.00 73.25 289 ASN A CA 1
ATOM 2197 C C . ASN A 1 289 ? -16.674 0.732 -14.205 1.00 73.25 289 ASN A C 1
ATOM 2199 O O . ASN A 1 289 ? -16.980 0.722 -15.400 1.00 73.25 289 ASN A O 1
ATOM 2203 N N . ASP A 1 290 ? -15.425 0.960 -13.797 1.00 74.12 290 ASP A N 1
ATOM 2204 C CA . ASP A 1 290 ? -14.291 1.243 -14.675 1.00 74.12 290 ASP A CA 1
ATOM 2205 C C . ASP A 1 290 ? -13.258 0.111 -14.611 1.00 74.12 290 ASP A C 1
ATOM 2207 O O . ASP A 1 290 ? -12.729 -0.188 -13.546 1.00 74.12 290 ASP A O 1
ATOM 2211 N N . ASP A 1 291 ? -12.874 -0.482 -15.750 1.00 77.31 291 ASP A N 1
ATOM 2212 C CA . ASP A 1 291 ? -11.760 -1.446 -15.763 1.00 77.31 291 ASP A CA 1
ATOM 2213 C C . ASP A 1 291 ? -10.430 -0.728 -15.467 1.00 77.31 291 ASP A C 1
ATOM 2215 O O . ASP A 1 291 ? -9.786 -0.162 -16.359 1.00 77.31 291 ASP A O 1
ATOM 2219 N N . VAL A 1 292 ? -10.030 -0.739 -14.193 1.00 82.00 292 VAL A N 1
ATOM 2220 C CA . VAL A 1 292 ? -8.813 -0.086 -13.712 1.00 82.00 292 VAL A CA 1
ATOM 2221 C C . VAL A 1 292 ? -7.580 -0.942 -13.995 1.00 82.00 292 VAL A C 1
ATOM 2223 O O . VAL A 1 292 ? -7.517 -2.116 -13.639 1.00 82.00 292 VAL A O 1
ATOM 2226 N N . ALA A 1 293 ? -6.567 -0.343 -14.622 1.00 82.06 293 ALA A N 1
ATOM 2227 C CA . ALA A 1 293 ? -5.292 -0.995 -14.938 1.00 82.06 293 ALA A CA 1
ATOM 2228 C C . ALA A 1 293 ? -4.200 -0.736 -13.888 1.00 82.06 293 ALA A C 1
ATOM 2230 O O . ALA A 1 293 ? -3.327 -1.575 -13.670 1.00 82.06 293 ALA A O 1
ATOM 2231 N N . ALA A 1 294 ? -4.241 0.425 -13.235 1.00 88.38 294 ALA A N 1
ATOM 2232 C CA . ALA A 1 294 ? -3.327 0.807 -12.168 1.00 88.38 294 ALA A CA 1
ATOM 2233 C C . ALA A 1 294 ? -3.917 1.961 -11.355 1.00 88.38 294 ALA A C 1
ATOM 2235 O O . ALA A 1 294 ? -4.711 2.748 -11.868 1.00 88.38 294 ALA A O 1
ATOM 2236 N N . SER A 1 295 ? -3.486 2.101 -10.102 1.00 91.50 295 SER A N 1
ATOM 2237 C CA . SER A 1 295 ? -3.848 3.243 -9.257 1.00 91.50 295 SER A CA 1
ATOM 2238 C C . SER A 1 295 ? -2.661 3.774 -8.451 1.00 91.50 295 SER A C 1
ATOM 2240 O O . SER A 1 295 ? -1.632 3.110 -8.315 1.00 91.50 295 SER A O 1
ATOM 2242 N N . SER A 1 296 ? -2.803 5.000 -7.953 1.00 93.62 296 SER A N 1
ATOM 2243 C CA . SER A 1 296 ? -1.898 5.686 -7.035 1.00 93.62 296 SER A CA 1
ATOM 2244 C C . SER A 1 296 ? -2.718 6.506 -6.044 1.00 93.62 296 SER A C 1
ATOM 2246 O O . SER A 1 296 ? -3.756 7.062 -6.405 1.00 93.62 296 SER A O 1
ATOM 2248 N N . LEU A 1 297 ? -2.229 6.611 -4.811 1.00 95.69 297 LEU A N 1
ATOM 2249 C CA . LEU A 1 297 ? -2.831 7.416 -3.750 1.00 95.69 297 LEU A CA 1
ATOM 2250 C C . LEU A 1 297 ? -1.879 8.532 -3.328 1.00 95.69 297 LEU A C 1
ATOM 2252 O O . LEU A 1 297 ? -0.662 8.350 -3.320 1.00 95.69 297 LEU A O 1
ATOM 2256 N N . LEU A 1 298 ? -2.449 9.667 -2.940 1.00 95.12 298 LEU A N 1
ATOM 2257 C CA . LEU A 1 298 ? -1.742 10.768 -2.304 1.00 95.12 298 LEU A CA 1
ATOM 2258 C C . LEU A 1 298 ? -2.575 11.272 -1.131 1.00 95.12 298 LEU A C 1
ATOM 2260 O O . LEU A 1 298 ? -3.683 11.762 -1.325 1.00 95.12 298 LEU A O 1
ATOM 2264 N N . TYR A 1 299 ? -2.017 11.180 0.072 1.00 95.25 299 TYR A N 1
ATOM 2265 C CA . TYR A 1 299 ? -2.532 11.880 1.240 1.00 95.25 299 TYR A CA 1
ATOM 2266 C C . TYR A 1 299 ? -1.674 13.114 1.496 1.00 95.25 299 TYR A C 1
ATOM 2268 O O . TYR A 1 299 ? -0.450 13.018 1.601 1.00 95.25 299 TYR A O 1
ATOM 2276 N N . LYS A 1 300 ? -2.320 14.267 1.606 1.00 91.94 300 LYS A N 1
ATOM 2277 C CA . LYS A 1 300 ? -1.698 15.531 1.972 1.00 91.94 300 LYS A CA 1
ATOM 2278 C C . LYS A 1 300 ? -2.300 15.970 3.298 1.00 91.94 300 LYS A C 1
ATOM 2280 O O . LYS A 1 300 ? -3.487 16.267 3.365 1.00 91.94 300 LYS A O 1
ATOM 2285 N N . SER A 1 301 ? -1.478 16.013 4.341 1.00 88.06 301 SER A N 1
ATOM 2286 C CA . SER A 1 301 ? -1.888 16.562 5.633 1.00 88.06 301 SER A CA 1
ATOM 2287 C C . SER A 1 301 ? -2.009 18.083 5.562 1.00 88.06 301 SER A C 1
ATOM 2289 O O . SER A 1 301 ? -1.112 18.739 5.024 1.00 88.06 301 SER A O 1
ATOM 2291 N N . GLY A 1 302 ? -3.053 18.639 6.168 1.00 79.50 302 GLY A N 1
ATOM 2292 C CA . GLY A 1 302 ? -3.196 20.071 6.398 1.00 79.50 302 GLY A CA 1
ATOM 2293 C C . GLY A 1 302 ? -2.134 20.573 7.378 1.00 79.50 302 GLY A C 1
ATOM 2294 O O . GLY A 1 302 ? -2.086 20.137 8.526 1.00 79.50 302 GLY A O 1
ATOM 2295 N N . GLY A 1 303 ? -1.228 21.442 6.920 1.00 62.59 303 GLY A N 1
ATOM 2296 C CA . GLY A 1 303 ? -0.080 21.906 7.714 1.00 62.59 303 GLY A CA 1
ATOM 2297 C C . GLY A 1 303 ? -0.314 23.197 8.508 1.00 62.59 303 GLY A C 1
ATOM 2298 O O . GLY A 1 303 ? 0.569 23.624 9.249 1.00 62.59 303 GLY A O 1
ATOM 2299 N N . SER A 1 304 ? -1.467 23.851 8.341 1.00 55.12 304 SER A N 1
ATOM 2300 C CA . SER A 1 304 ? -1.798 25.135 8.975 1.00 55.12 304 SER A CA 1
ATOM 2301 C C . SER A 1 304 ? -3.306 25.272 9.199 1.00 55.12 304 SER A C 1
ATOM 2303 O O . SER A 1 304 ? -4.077 24.529 8.601 1.00 55.12 304 SER A O 1
ATOM 2305 N N . GLU A 1 305 ? -3.736 26.249 10.008 1.00 52.62 305 GLU A N 1
ATOM 2306 C CA . GLU A 1 305 ? -5.156 26.494 10.343 1.00 52.62 305 GLU A CA 1
ATOM 2307 C C . GLU A 1 305 ? -6.085 26.674 9.122 1.00 52.62 305 GLU A C 1
ATOM 2309 O O . GLU A 1 305 ? -7.299 26.551 9.258 1.00 52.62 305 GLU A O 1
ATOM 2314 N N . ASN A 1 306 ? -5.531 26.940 7.932 1.00 55.62 306 ASN A N 1
ATOM 2315 C CA . ASN A 1 306 ? -6.282 27.184 6.697 1.00 55.62 306 ASN A CA 1
ATOM 2316 C C . ASN A 1 306 ? -6.144 26.068 5.645 1.00 55.62 306 ASN A C 1
ATOM 2318 O O . ASN A 1 306 ? -6.712 26.193 4.560 1.00 55.62 306 ASN A O 1
ATOM 2322 N N . GLU A 1 307 ? -5.378 25.009 5.918 1.00 68.88 307 GLU A N 1
ATOM 2323 C CA . GLU A 1 307 ? -5.212 23.883 4.997 1.00 68.88 307 GLU A CA 1
ATOM 2324 C C . GLU A 1 307 ? -5.878 22.638 5.570 1.00 68.88 307 GLU A C 1
ATOM 2326 O O . GLU A 1 307 ? -5.529 22.178 6.654 1.00 68.88 307 GLU A O 1
ATOM 2331 N N . ASN A 1 308 ? -6.825 22.081 4.821 1.00 82.06 308 ASN A N 1
ATOM 2332 C CA . ASN A 1 308 ? -7.475 20.830 5.182 1.00 82.06 308 ASN A CA 1
ATOM 2333 C C . ASN A 1 308 ? -6.659 19.638 4.675 1.00 82.06 308 ASN A C 1
ATOM 2335 O O . ASN A 1 308 ? -5.948 19.738 3.674 1.00 82.06 308 ASN A O 1
ATOM 2339 N N . ASP A 1 309 ? -6.803 18.501 5.355 1.00 90.88 309 ASP A N 1
ATOM 2340 C CA . ASP A 1 309 ? -6.306 17.228 4.842 1.00 90.88 309 ASP A CA 1
ATOM 2341 C C . ASP A 1 309 ? -7.011 16.878 3.525 1.00 90.88 309 ASP A C 1
ATOM 2343 O O . ASP A 1 309 ? -8.233 16.999 3.413 1.00 90.88 309 ASP A O 1
ATOM 2347 N N . GLU A 1 310 ? -6.253 16.389 2.549 1.00 94.19 310 GLU A N 1
ATOM 2348 C CA . GLU A 1 310 ? -6.758 15.990 1.236 1.00 94.19 310 GLU A CA 1
ATOM 2349 C C . GLU A 1 310 ? -6.282 14.570 0.914 1.00 94.19 310 GLU A C 1
ATOM 2351 O O . GLU A 1 310 ? -5.107 14.234 1.085 1.00 94.19 310 GLU A O 1
ATOM 2356 N N . LEU A 1 311 ? -7.193 13.732 0.419 1.00 96.19 311 LEU A N 1
ATOM 2357 C CA . LEU A 1 311 ? -6.880 12.411 -0.117 1.00 96.19 311 LEU A CA 1
ATOM 2358 C C . LEU A 1 311 ? -7.237 12.402 -1.599 1.00 96.19 311 LEU A C 1
ATOM 2360 O O . LEU A 1 311 ? -8.363 12.719 -1.969 1.00 96.19 311 LEU A O 1
ATOM 2364 N N . VAL A 1 312 ? -6.282 12.043 -2.448 1.00 94.94 312 VAL A N 1
ATOM 2365 C CA . VAL A 1 312 ? -6.455 12.014 -3.901 1.00 94.94 312 VAL A CA 1
ATOM 2366 C C . VAL A 1 312 ? -6.105 10.628 -4.420 1.00 94.94 312 VAL A C 1
ATOM 2368 O O . VAL A 1 312 ? -5.062 10.071 -4.071 1.00 94.94 312 VAL A O 1
ATOM 2371 N N . ALA A 1 313 ? -6.960 10.091 -5.286 1.00 94.44 313 ALA A N 1
ATOM 2372 C CA . ALA A 1 313 ? -6.655 8.921 -6.095 1.00 94.44 313 ALA A CA 1
ATOM 2373 C C . ALA A 1 313 ? -6.404 9.334 -7.546 1.00 94.44 313 ALA A C 1
ATOM 2375 O O . ALA A 1 313 ? -7.127 10.156 -8.105 1.00 94.44 313 ALA A O 1
ATOM 2376 N N . LEU A 1 314 ? -5.395 8.726 -8.162 1.00 93.31 314 LEU A N 1
ATOM 2377 C CA . LEU A 1 314 ? -5.149 8.784 -9.598 1.00 93.31 314 LEU A CA 1
ATOM 2378 C C . LEU A 1 314 ? -5.177 7.353 -10.125 1.00 93.31 314 LEU A C 1
ATOM 2380 O O . LEU A 1 314 ? -4.422 6.512 -9.635 1.00 93.31 314 LEU A O 1
ATOM 2384 N N . TYR A 1 315 ? -6.021 7.062 -11.108 1.00 90.50 315 TYR A N 1
ATOM 2385 C CA . TYR A 1 315 ? -6.105 5.725 -11.686 1.00 90.50 315 TYR A CA 1
ATOM 2386 C C . TYR A 1 315 ? -6.209 5.741 -13.204 1.00 90.50 315 TYR A C 1
ATOM 2388 O O . TYR A 1 315 ? -6.625 6.714 -13.828 1.00 90.50 315 TYR A O 1
ATOM 2396 N N . GLU A 1 316 ? -5.785 4.631 -13.789 1.00 87.31 316 GLU A N 1
ATOM 2397 C CA . GLU A 1 316 ? -5.812 4.386 -15.220 1.00 87.31 316 GLU A CA 1
ATOM 2398 C C . GLU A 1 316 ? -7.041 3.549 -15.567 1.00 87.31 316 GLU A C 1
ATOM 2400 O O . GLU A 1 316 ? -7.194 2.437 -15.060 1.00 87.31 316 GLU A O 1
ATOM 2405 N N . LYS A 1 317 ? -7.892 4.069 -16.449 1.00 81.12 317 LYS A N 1
ATOM 2406 C CA . LYS A 1 317 ? -9.055 3.382 -17.005 1.00 81.12 317 LYS A CA 1
ATOM 2407 C C . LYS A 1 317 ? -8.705 2.817 -18.376 1.00 81.12 317 LYS A C 1
ATOM 2409 O O . LYS A 1 317 ? -8.281 3.557 -19.271 1.00 81.12 317 LYS A O 1
ATOM 2414 N N . LYS A 1 318 ? -8.937 1.519 -18.574 1.00 72.00 318 LYS A N 1
ATOM 2415 C CA . LYS A 1 318 ? -8.830 0.918 -19.907 1.00 72.00 318 LYS A CA 1
ATOM 2416 C C . LYS A 1 318 ? -9.933 1.476 -20.806 1.00 72.00 318 LYS A C 1
ATOM 2418 O O . LYS A 1 318 ? -11.109 1.468 -20.445 1.00 72.00 318 LYS A O 1
ATOM 2423 N N . SER A 1 319 ? -9.557 1.973 -21.977 1.00 57.59 319 SER A N 1
ATOM 2424 C CA . SER A 1 319 ? -10.504 2.286 -23.044 1.00 57.59 319 SER A CA 1
ATOM 2425 C C . SER A 1 319 ? -10.789 1.019 -23.861 1.00 57.59 319 SER A C 1
ATOM 2427 O O . SER A 1 319 ? -9.955 0.117 -23.932 1.00 57.59 319 SER A O 1
ATOM 2429 N N . GLY A 1 320 ? -11.996 0.910 -24.427 1.00 54.97 320 GLY A N 1
ATOM 2430 C CA . GLY A 1 320 ? -12.349 -0.195 -25.327 1.00 54.97 320 GLY A CA 1
ATOM 2431 C C . GLY A 1 320 ? -11.438 -0.255 -26.562 1.00 54.97 320 GLY A C 1
ATOM 2432 O O . GLY A 1 320 ? -10.730 0.709 -26.855 1.00 54.97 320 GLY A O 1
ATOM 2433 N N . GLU A 1 321 ? -11.494 -1.374 -27.294 1.00 48.41 321 GLU A N 1
ATOM 2434 C CA . GLU A 1 321 ? -10.569 -1.778 -28.378 1.00 48.41 321 GLU A CA 1
ATOM 2435 C C . GLU A 1 321 ? -10.254 -0.704 -29.449 1.00 48.41 321 GLU A C 1
ATOM 2437 O O . GLU A 1 321 ? -9.243 -0.807 -30.141 1.00 48.41 321 GLU A O 1
ATOM 2442 N N . GLU A 1 322 ? -11.068 0.349 -29.582 1.00 44.97 322 GLU A N 1
ATOM 2443 C CA . GLU A 1 322 ? -10.932 1.392 -30.607 1.00 44.97 322 GLU A CA 1
ATOM 2444 C C . GLU A 1 322 ? -10.067 2.611 -30.218 1.00 44.97 322 GLU A C 1
ATOM 2446 O O . GLU A 1 322 ? -9.745 3.421 -31.092 1.00 44.97 322 GLU A O 1
ATOM 2451 N N . LYS A 1 323 ? -9.649 2.779 -28.950 1.00 46.31 323 LYS A N 1
ATOM 2452 C CA . LYS A 1 323 ? -8.722 3.863 -28.554 1.00 46.31 323 LYS A CA 1
ATOM 2453 C C . LYS A 1 323 ? -7.447 3.300 -27.911 1.00 46.31 323 LYS A C 1
ATOM 2455 O O . LYS A 1 323 ? -7.524 2.655 -26.878 1.00 46.31 323 LYS A O 1
ATOM 2460 N N . PRO A 1 324 ? -6.250 3.593 -28.454 1.00 48.31 324 PRO A N 1
ATOM 2461 C CA . PRO A 1 324 ? -4.995 3.016 -27.964 1.00 48.31 324 PRO A CA 1
ATOM 2462 C C . PRO A 1 324 ? -4.459 3.659 -26.673 1.00 48.31 324 PRO A C 1
ATOM 2464 O O . PRO A 1 324 ? -3.388 3.276 -26.209 1.00 48.31 324 PRO A O 1
ATOM 2467 N N . SER A 1 325 ? -5.141 4.660 -26.106 1.00 53.44 325 SER A N 1
ATOM 2468 C CA . SER A 1 325 ? -4.666 5.387 -24.926 1.00 53.44 325 SER A CA 1
ATOM 2469 C C . SER A 1 325 ? -5.620 5.169 -23.749 1.00 53.44 325 SER A C 1
ATOM 2471 O O . SER A 1 325 ? -6.797 5.534 -23.854 1.00 53.44 325 SER A O 1
ATOM 2473 N N . PRO A 1 326 ? -5.138 4.577 -22.646 1.00 60.69 326 PRO A N 1
ATOM 2474 C CA . PRO A 1 326 ? -5.863 4.543 -21.386 1.00 60.69 326 PRO A CA 1
ATOM 2475 C C . PRO A 1 326 ? -6.181 5.970 -20.932 1.00 60.69 326 PRO A C 1
ATOM 2477 O O . PRO A 1 326 ? -5.331 6.860 -21.029 1.00 60.69 326 PRO A O 1
ATOM 2480 N N . GLY A 1 327 ? -7.403 6.197 -20.455 1.00 73.44 327 GLY A N 1
ATOM 2481 C CA . GLY A 1 327 ? -7.746 7.457 -19.799 1.00 73.44 327 GLY A CA 1
ATOM 2482 C C . GLY A 1 327 ? -7.129 7.474 -18.404 1.00 73.44 327 GLY A C 1
ATOM 2483 O O . GLY A 1 327 ? -7.145 6.454 -17.719 1.00 73.44 327 GLY A O 1
ATOM 2484 N N . MET A 1 328 ? -6.584 8.606 -17.966 1.00 85.38 328 MET A N 1
ATOM 2485 C CA . MET A 1 328 ? -6.215 8.787 -16.561 1.00 85.38 328 MET A CA 1
ATOM 2486 C C . MET A 1 328 ? -7.276 9.629 -15.873 1.00 85.38 328 MET A C 1
ATOM 2488 O O . MET A 1 328 ? -7.709 10.641 -16.416 1.00 85.38 328 MET A O 1
ATOM 2492 N N . VAL A 1 329 ? -7.680 9.213 -14.680 1.00 88.44 329 VAL A N 1
ATOM 2493 C CA . VAL A 1 329 ? -8.736 9.858 -13.904 1.00 88.44 329 VAL A CA 1
ATOM 2494 C C . VAL A 1 329 ? -8.190 10.237 -12.537 1.00 88.44 329 VAL A C 1
ATOM 2496 O O . VAL A 1 329 ? -7.611 9.400 -11.844 1.00 88.44 329 VAL A O 1
ATOM 2499 N N . SER A 1 330 ? -8.369 11.499 -12.153 1.00 90.94 330 SER A N 1
ATOM 2500 C CA . SER A 1 330 ? -8.076 11.996 -10.809 1.00 90.94 330 SER A CA 1
ATOM 2501 C C . SER A 1 330 ? -9.375 12.177 -10.035 1.00 90.94 330 SER A C 1
ATOM 2503 O O . SER A 1 330 ? -10.346 12.707 -10.570 1.00 90.94 330 SER A O 1
ATOM 2505 N N . VAL A 1 331 ? -9.387 11.775 -8.766 1.00 92.12 331 VAL A N 1
ATOM 2506 C CA . VAL A 1 331 ? -10.545 11.915 -7.874 1.00 92.12 331 VAL A CA 1
ATOM 2507 C C . VAL A 1 331 ? -10.090 12.474 -6.534 1.00 92.12 331 VAL A C 1
ATOM 2509 O O . VAL A 1 331 ? -9.147 11.955 -5.933 1.00 92.12 331 VAL A O 1
ATOM 2512 N N . LEU A 1 332 ? -10.767 13.523 -6.065 1.00 94.38 332 LEU A N 1
ATOM 2513 C CA . LEU A 1 332 ? -10.643 14.012 -4.696 1.00 94.38 332 LEU A CA 1
ATOM 2514 C C . LEU A 1 332 ? -11.589 13.207 -3.795 1.00 94.38 332 LEU A C 1
ATOM 2516 O O . LEU A 1 332 ? -12.804 13.249 -3.967 1.00 94.38 332 LEU A O 1
ATOM 2520 N N . LEU A 1 333 ? -11.018 12.475 -2.843 1.00 95.06 333 LEU A N 1
ATOM 2521 C CA . LEU A 1 333 ? -11.701 11.510 -1.982 1.00 95.06 333 LEU A CA 1
ATOM 2522 C C . LEU A 1 333 ? -12.117 12.135 -0.646 1.00 95.06 333 LEU A C 1
ATOM 2524 O O . LEU A 1 333 ? -11.727 11.669 0.427 1.00 95.06 333 LEU A O 1
ATOM 2528 N N . THR A 1 334 ? -12.855 13.246 -0.700 1.00 93.25 334 THR A N 1
ATOM 2529 C CA . THR A 1 334 ? -13.269 13.991 0.501 1.00 93.25 334 THR A CA 1
ATOM 2530 C C . THR A 1 334 ? -14.200 13.168 1.390 1.00 93.25 334 THR A C 1
ATOM 2532 O O . THR A 1 334 ? -13.998 13.115 2.605 1.00 93.25 334 THR A O 1
ATOM 2535 N N . ASP A 1 335 ? -15.186 12.492 0.798 1.00 93.69 335 ASP A N 1
ATOM 2536 C CA . ASP A 1 335 ? -16.173 11.712 1.547 1.00 93.69 335 ASP A CA 1
ATOM 2537 C C . ASP A 1 335 ? -15.539 10.439 2.130 1.00 93.69 335 ASP A C 1
ATOM 2539 O O . ASP A 1 335 ? -15.784 10.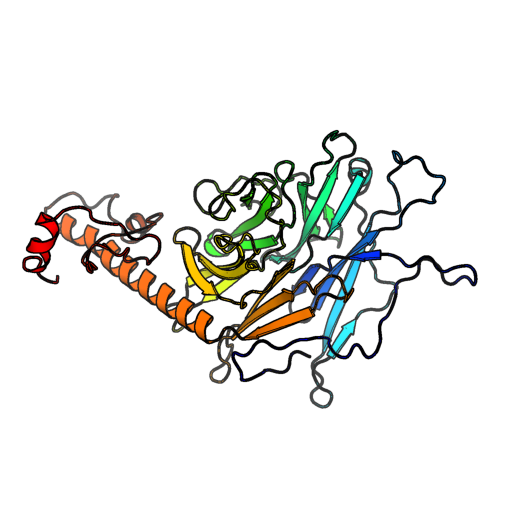082 3.284 1.00 93.69 335 ASP A O 1
ATOM 2543 N N . GLU A 1 336 ? -14.664 9.776 1.373 1.00 96.00 336 GLU A N 1
ATOM 2544 C CA . GLU A 1 336 ? -13.923 8.600 1.828 1.00 96.00 336 GLU A CA 1
ATOM 2545 C C . GLU A 1 336 ? -12.923 8.967 2.929 1.00 96.00 336 GLU A C 1
ATOM 2547 O O . GLU A 1 336 ? -12.804 8.233 3.909 1.00 96.00 336 GLU A O 1
ATOM 2552 N N . LEU A 1 337 ? -12.242 10.115 2.829 1.00 95.81 337 LEU A N 1
ATOM 2553 C CA . LEU A 1 337 ? -11.363 10.605 3.892 1.00 95.81 337 LEU A CA 1
ATOM 2554 C C . LEU A 1 337 ? -12.146 10.901 5.179 1.00 95.81 337 LEU A C 1
ATOM 2556 O O . LEU A 1 337 ? -11.665 10.588 6.271 1.00 95.81 337 LEU A O 1
ATOM 2560 N N . GLN A 1 338 ? -13.359 11.452 5.076 1.00 94.75 338 GLN A N 1
ATOM 2561 C CA . GLN A 1 338 ? -14.221 11.639 6.243 1.00 94.75 338 GLN A CA 1
ATOM 2562 C C . GLN A 1 338 ? -14.624 10.292 6.862 1.00 94.75 338 GLN A C 1
ATOM 2564 O O . GLN A 1 338 ? -14.522 10.124 8.076 1.00 94.75 338 GLN A O 1
ATOM 2569 N N . ARG A 1 339 ? -14.982 9.291 6.047 1.00 96.25 339 ARG A N 1
ATOM 2570 C CA . ARG A 1 339 ? -15.263 7.930 6.543 1.00 96.25 339 ARG A CA 1
ATOM 2571 C C . ARG A 1 339 ? -14.050 7.300 7.221 1.00 96.25 339 ARG A C 1
ATOM 2573 O O . ARG A 1 339 ? -14.206 6.679 8.267 1.00 96.25 339 ARG A O 1
ATOM 2580 N N . VAL A 1 340 ? -12.844 7.482 6.675 1.00 97.06 340 VAL A N 1
ATOM 2581 C CA . VAL A 1 340 ? -11.596 7.044 7.324 1.00 97.06 340 VAL A CA 1
ATOM 2582 C C . VAL A 1 340 ? -11.491 7.658 8.719 1.00 97.06 340 VAL A C 1
ATOM 2584 O O . VAL A 1 340 ? -11.276 6.934 9.688 1.00 97.06 340 VAL A O 1
ATOM 2587 N N . LYS A 1 341 ? -11.700 8.972 8.851 1.00 95.44 341 LYS A N 1
ATOM 2588 C CA . LYS A 1 341 ? -11.675 9.666 10.148 1.00 95.44 341 LYS A CA 1
ATOM 2589 C C . LYS A 1 341 ? -12.719 9.117 11.129 1.00 95.44 341 LYS A C 1
ATOM 2591 O O . LYS A 1 341 ? -12.397 8.893 12.298 1.00 95.44 341 LYS A O 1
ATOM 2596 N N . ASP A 1 342 ? -13.932 8.833 10.663 1.00 95.06 342 ASP A N 1
ATOM 2597 C CA . ASP A 1 342 ? -15.009 8.269 11.488 1.00 95.06 342 ASP A CA 1
ATOM 2598 C C . ASP A 1 342 ? -14.690 6.840 11.969 1.00 95.06 342 ASP A C 1
ATOM 2600 O O . ASP A 1 342 ? -14.927 6.500 13.135 1.00 95.06 342 ASP A O 1
ATOM 2604 N N . VAL A 1 343 ? -14.093 6.013 11.101 1.00 96.31 343 VAL A N 1
ATOM 2605 C CA . VAL A 1 343 ? -13.629 4.660 11.448 1.00 96.31 343 VAL A CA 1
ATOM 2606 C C . VAL A 1 343 ? -12.532 4.733 12.507 1.00 96.31 343 VAL A C 1
ATOM 2608 O O . VAL A 1 343 ? -12.613 4.039 13.519 1.00 96.31 343 VAL A O 1
ATOM 2611 N N . LEU A 1 344 ? -11.549 5.623 12.344 1.00 96.06 344 LEU A N 1
ATOM 2612 C CA . LEU A 1 344 ? -10.460 5.782 13.313 1.00 96.06 344 LEU A CA 1
ATOM 2613 C C . LEU A 1 344 ? -10.956 6.266 14.679 1.00 96.06 344 LEU A C 1
ATOM 2615 O O . LEU A 1 344 ? -10.522 5.748 15.712 1.00 96.06 344 LEU A O 1
ATOM 2619 N N . ALA A 1 345 ? -11.912 7.199 14.700 1.00 94.56 345 ALA A N 1
ATOM 2620 C CA . ALA A 1 345 ? -12.578 7.624 15.928 1.00 94.56 345 ALA A CA 1
ATOM 2621 C C . ALA A 1 345 ? -13.351 6.472 16.591 1.00 94.56 345 ALA A C 1
ATOM 2623 O O . ALA A 1 345 ? -13.399 6.377 17.819 1.00 94.56 345 ALA A O 1
ATOM 2624 N N . THR A 1 346 ? -13.942 5.581 15.793 1.00 94.38 346 THR A N 1
ATOM 2625 C CA . THR A 1 346 ? -14.625 4.385 16.296 1.00 94.38 346 THR A CA 1
ATOM 2626 C C . THR A 1 346 ? -13.633 3.405 16.910 1.00 94.38 346 THR A C 1
ATOM 2628 O O . THR A 1 346 ? -13.809 3.032 18.067 1.00 94.38 346 THR A O 1
ATOM 2631 N N . TRP A 1 347 ? -12.540 3.072 16.217 1.00 94.81 347 TRP A N 1
ATOM 2632 C CA . TRP A 1 347 ? -11.496 2.194 16.758 1.00 94.81 347 TRP A CA 1
ATOM 2633 C C . TRP A 1 347 ? -10.943 2.710 18.085 1.00 94.81 347 TRP A C 1
ATOM 2635 O O . TRP A 1 347 ? -10.837 1.939 19.033 1.00 94.81 347 TRP A O 1
ATOM 2645 N N . LYS A 1 348 ? -10.678 4.020 18.195 1.00 92.75 348 LYS A N 1
ATOM 2646 C CA . LYS A 1 348 ? -10.223 4.633 19.452 1.00 92.75 348 LYS A CA 1
ATOM 2647 C C . LYS A 1 348 ? -11.232 4.435 20.589 1.00 92.75 348 LYS A C 1
ATOM 2649 O O . LYS A 1 348 ? -10.851 4.027 21.681 1.00 92.75 348 LYS A O 1
ATOM 2654 N N . LYS A 1 349 ? -12.525 4.671 20.338 1.00 92.44 349 LYS A N 1
ATOM 2655 C CA . LYS A 1 349 ? -13.580 4.449 21.344 1.00 92.44 349 LYS A CA 1
ATOM 2656 C C . LYS A 1 349 ? -13.636 2.993 21.799 1.00 92.44 349 LYS A C 1
ATOM 2658 O O . LYS A 1 349 ? -13.820 2.740 22.987 1.00 92.44 349 LYS A O 1
ATOM 2663 N N . VAL A 1 350 ? -13.484 2.044 20.876 1.00 92.56 350 VAL A N 1
ATOM 2664 C CA . VAL A 1 350 ? -13.475 0.617 21.218 1.00 92.56 350 VAL A CA 1
ATOM 2665 C C . VAL A 1 350 ? -12.220 0.256 22.010 1.00 92.56 350 VAL A C 1
ATOM 2667 O O . VAL A 1 350 ? -12.346 -0.391 23.048 1.00 92.56 350 VAL A O 1
ATOM 2670 N N . ASP A 1 351 ? -11.045 0.754 21.617 1.00 90.81 351 ASP A N 1
ATOM 2671 C CA . ASP A 1 351 ? -9.791 0.593 22.365 1.00 90.81 351 ASP A CA 1
ATOM 2672 C C . ASP A 1 351 ? -9.934 1.111 23.821 1.00 90.81 351 ASP A C 1
ATOM 2674 O O . ASP A 1 351 ? -9.531 0.442 24.781 1.00 90.81 351 ASP A O 1
ATOM 2678 N N . ASP A 1 352 ? -10.589 2.261 24.019 1.00 88.50 352 ASP A N 1
ATOM 2679 C CA . ASP A 1 352 ? -10.870 2.852 25.339 1.00 88.50 352 ASP A CA 1
ATOM 2680 C C . ASP A 1 352 ? -11.870 2.036 26.178 1.00 88.50 352 ASP A C 1
ATOM 2682 O O . ASP A 1 352 ? -11.801 2.032 27.410 1.00 88.50 352 ASP A O 1
ATOM 2686 N N . ILE A 1 353 ? -12.827 1.358 25.539 1.00 88.75 353 ILE A N 1
ATOM 2687 C CA . ILE A 1 353 ? -13.776 0.463 26.218 1.00 88.75 353 ILE A CA 1
ATOM 2688 C C . ILE A 1 353 ? -13.064 -0.825 26.629 1.00 88.75 353 ILE A C 1
ATOM 2690 O O . ILE A 1 353 ? -13.121 -1.227 27.793 1.00 88.75 353 ILE A O 1
ATOM 2694 N N . VAL A 1 354 ? -12.360 -1.454 25.689 1.00 87.38 354 VAL A N 1
ATOM 2695 C CA . VAL A 1 354 ? -11.671 -2.731 25.891 1.00 87.38 354 VAL A CA 1
ATOM 2696 C C . VAL A 1 354 ? -10.576 -2.599 26.948 1.00 87.38 354 VAL A C 1
ATOM 2698 O O . VAL A 1 354 ? -10.457 -3.456 27.824 1.00 87.38 354 VAL A O 1
ATOM 2701 N N . SER A 1 355 ? -9.821 -1.500 26.942 1.00 83.50 355 SER A N 1
ATOM 2702 C CA . SER A 1 355 ? -8.774 -1.252 27.942 1.00 83.50 355 SER A CA 1
ATOM 2703 C C . SER A 1 355 ? -9.305 -1.176 29.383 1.00 83.50 355 SER A C 1
ATOM 2705 O O . SER A 1 355 ? -8.595 -1.552 30.320 1.00 83.50 355 SER A O 1
ATOM 2707 N N . LYS A 1 356 ? -10.568 -0.769 29.580 1.00 82.56 356 LYS A N 1
ATOM 2708 C CA . LYS A 1 356 ? -11.225 -0.716 30.899 1.00 82.56 356 LYS A CA 1
ATOM 2709 C C . LYS A 1 356 ? -11.719 -2.076 31.388 1.00 82.56 356 LYS A C 1
ATOM 2711 O O . LYS A 1 356 ? -11.872 -2.245 32.599 1.00 82.56 356 LYS A O 1
ATOM 2716 N N . LEU A 1 357 ? -11.916 -3.059 30.502 1.00 76.25 357 LEU A N 1
ATOM 2717 C CA . LEU A 1 357 ? -12.394 -4.399 30.881 1.00 76.25 357 LEU A CA 1
ATOM 2718 C C . LEU A 1 357 ? -11.445 -5.115 31.850 1.00 76.25 357 LEU A C 1
ATOM 2720 O O . LEU A 1 357 ? -11.889 -5.924 32.655 1.00 76.25 357 LEU A O 1
ATOM 2724 N N . CYS A 1 358 ? -10.157 -4.778 31.831 1.00 63.16 358 CYS A N 1
ATOM 2725 C CA . CYS A 1 358 ? -9.183 -5.345 32.762 1.00 63.16 358 CYS A CA 1
ATOM 2726 C C . CYS A 1 358 ? -9.028 -4.568 34.074 1.00 63.16 358 CYS A C 1
ATOM 2728 O O . CYS A 1 358 ? -8.388 -5.060 35.004 1.00 63.16 358 CYS A O 1
ATOM 2730 N N . SER A 1 359 ? -9.610 -3.371 34.186 1.00 56.72 359 SER A N 1
ATOM 2731 C CA . SER A 1 359 ? -9.599 -2.605 35.441 1.00 56.72 359 SER A CA 1
ATOM 2732 C C . SER A 1 359 ? -10.627 -3.129 36.450 1.00 56.72 359 SER A C 1
ATOM 2734 O O . SER A 1 359 ? -10.399 -3.040 37.654 1.00 56.72 359 SER A O 1
ATOM 2736 N N . SER A 1 360 ? -11.731 -3.729 35.991 1.00 52.22 360 SER A N 1
ATOM 2737 C CA . SER A 1 360 ? -12.777 -4.284 36.865 1.00 52.22 360 SER A CA 1
ATOM 2738 C C . SER A 1 360 ? -12.356 -5.576 37.581 1.00 52.22 360 SER A C 1
ATOM 2740 O O . SER A 1 360 ? -12.824 -5.830 38.687 1.00 52.22 360 SER A O 1
ATOM 2742 N N . SER A 1 361 ? -11.420 -6.352 37.022 1.00 49.12 361 SER A N 1
ATOM 2743 C CA . SER A 1 361 ? -10.889 -7.587 37.628 1.00 49.12 361 SER A CA 1
ATOM 2744 C C . SER A 1 361 ? -9.911 -7.370 38.794 1.00 49.12 361 SER A C 1
ATOM 2746 O O . SER A 1 361 ? -9.644 -8.298 39.552 1.00 49.12 361 SER A O 1
ATOM 2748 N N . ILE A 1 362 ? -9.377 -6.155 38.976 1.00 48.75 362 ILE A N 1
ATOM 2749 C CA . ILE A 1 362 ? -8.425 -5.840 40.062 1.00 48.75 362 ILE A CA 1
ATOM 2750 C C . ILE A 1 362 ? -9.163 -5.571 41.392 1.00 48.75 362 ILE A C 1
ATOM 2752 O O . ILE A 1 362 ? -8.568 -5.634 42.468 1.00 48.75 362 ILE A O 1
ATOM 2756 N N . ALA A 1 363 ? -10.483 -5.357 41.350 1.00 47.41 363 ALA A N 1
ATOM 2757 C CA . ALA A 1 363 ? -11.307 -5.143 42.539 1.00 47.41 363 ALA A CA 1
ATOM 2758 C C . ALA A 1 363 ? -11.488 -6.401 43.426 1.00 47.41 363 ALA A C 1
ATOM 2760 O O . ALA A 1 363 ? -11.975 -6.273 44.547 1.00 47.41 363 ALA A O 1
ATOM 2761 N N . GLU A 1 364 ? -11.059 -7.593 42.979 1.00 47.38 364 GLU A N 1
ATOM 2762 C CA . GLU A 1 364 ? -11.170 -8.869 43.720 1.00 47.38 364 GLU A CA 1
ATOM 2763 C C . GLU A 1 364 ? -9.832 -9.411 44.277 1.00 47.38 364 GLU A C 1
ATOM 2765 O O . GLU A 1 364 ? -9.684 -10.604 44.535 1.00 47.38 364 GLU A O 1
ATOM 2770 N N . GLY A 1 365 ? -8.845 -8.546 44.533 1.00 48.00 365 GLY A N 1
ATOM 2771 C CA . GLY A 1 365 ? -7.715 -8.890 45.413 1.00 48.00 365 GLY A CA 1
ATOM 2772 C C . GLY A 1 365 ? -6.638 -9.817 44.828 1.00 48.00 365 GLY A C 1
ATOM 2773 O O . GLY A 1 365 ? -5.841 -10.370 45.587 1.00 48.00 365 GLY A O 1
ATOM 2774 N N . ALA A 1 366 ? -6.565 -9.976 43.504 1.00 49.03 366 ALA A N 1
ATOM 2775 C CA . ALA A 1 366 ? -5.447 -10.655 42.846 1.00 49.03 366 ALA A CA 1
ATOM 2776 C C . ALA A 1 366 ? -4.243 -9.706 42.652 1.00 49.03 366 ALA A C 1
ATOM 2778 O O . ALA A 1 366 ? -4.414 -8.528 42.343 1.00 49.03 366 ALA A O 1
ATOM 2779 N N . SER A 1 367 ? -3.026 -10.228 42.858 1.00 48.75 367 SER A N 1
ATOM 2780 C CA . SER A 1 367 ? -1.755 -9.478 42.842 1.00 48.75 367 SER A CA 1
ATOM 2781 C C . SER A 1 367 ? -1.571 -8.606 41.577 1.00 48.75 367 SER A C 1
ATOM 2783 O O . SER A 1 367 ? -1.919 -9.072 40.491 1.00 48.75 367 SER A O 1
ATOM 2785 N N . PRO A 1 368 ? -0.980 -7.392 41.667 1.00 47.66 368 PRO A N 1
ATOM 2786 C CA . PRO A 1 368 ? -0.941 -6.405 40.575 1.00 47.66 368 PRO A CA 1
ATOM 2787 C C . PRO A 1 368 ? -0.010 -6.746 39.402 1.00 47.66 368 PRO A C 1
ATOM 2789 O O . PRO A 1 368 ? 0.064 -5.991 38.430 1.00 47.66 368 PRO A O 1
ATOM 2792 N N . ASP A 1 369 ? 0.729 -7.849 39.468 1.00 46.62 369 ASP A N 1
ATOM 2793 C CA . ASP A 1 369 ? 1.851 -8.054 38.564 1.00 46.62 369 ASP A CA 1
ATOM 2794 C C . ASP A 1 369 ? 1.456 -8.849 37.307 1.00 46.62 369 ASP A C 1
ATOM 2796 O O . ASP A 1 369 ? 1.335 -10.073 37.301 1.00 46.62 369 ASP A O 1
ATOM 2800 N N . THR A 1 370 ? 1.432 -8.122 36.183 1.00 51.69 370 THR A N 1
ATOM 2801 C CA . THR A 1 370 ? 1.912 -8.526 34.838 1.00 51.69 370 THR A CA 1
ATOM 2802 C C . THR A 1 370 ? 0.869 -8.766 33.730 1.00 51.69 370 THR A C 1
ATOM 2804 O O . THR A 1 370 ? 1.219 -8.578 32.557 1.00 51.69 370 THR A O 1
ATOM 2807 N N . VAL A 1 371 ? -0.390 -9.123 34.019 1.00 51.53 371 VAL A N 1
ATOM 2808 C CA . VAL A 1 371 ? -1.339 -9.563 32.959 1.00 51.53 371 VAL A CA 1
ATOM 2809 C C . VAL A 1 371 ? -2.215 -8.430 32.395 1.00 51.53 371 VAL A C 1
ATOM 2811 O O . VAL A 1 371 ? -2.481 -8.409 31.196 1.00 51.53 371 VAL A O 1
ATOM 2814 N N . CYS A 1 372 ? -2.593 -7.445 33.213 1.00 54.50 372 CYS A N 1
ATOM 2815 C CA . CYS A 1 372 ? -3.635 -6.462 32.886 1.00 54.50 372 CYS A CA 1
ATOM 2816 C C . CYS A 1 372 ? -3.113 -5.019 32.753 1.00 54.50 372 CYS A C 1
ATOM 2818 O O . CYS A 1 372 ? -3.561 -4.128 33.470 1.00 54.50 372 CYS A O 1
ATOM 2820 N N . SER A 1 373 ? -2.174 -4.752 31.841 1.00 57.84 373 SER A N 1
ATOM 2821 C CA . SER A 1 373 ? -1.911 -3.367 31.416 1.00 57.84 373 SER A CA 1
ATOM 2822 C C . SER A 1 373 ? -2.815 -3.005 30.234 1.00 57.84 373 SER A C 1
ATOM 2824 O O . SER A 1 373 ? -2.979 -3.808 29.319 1.00 57.84 373 SER A O 1
ATOM 2826 N N . ALA A 1 374 ? -3.389 -1.795 30.236 1.00 51.88 374 ALA A N 1
ATOM 2827 C CA . ALA A 1 374 ? -4.328 -1.312 29.212 1.00 51.88 374 ALA A CA 1
ATOM 2828 C C . ALA A 1 374 ? -3.850 -1.568 27.766 1.00 51.88 374 ALA A C 1
ATOM 2830 O O . ALA A 1 374 ? -4.632 -1.994 26.922 1.00 51.88 374 ALA A O 1
ATOM 2831 N N . GLY A 1 375 ? -2.549 -1.393 27.502 1.00 56.66 375 GLY A N 1
ATOM 2832 C CA . GLY A 1 375 ? -1.954 -1.618 26.180 1.00 56.66 375 GLY A CA 1
ATOM 2833 C C . GLY A 1 375 ? -1.730 -3.084 25.783 1.00 56.66 375 GLY A C 1
ATOM 2834 O O . GLY A 1 375 ? -1.486 -3.346 24.612 1.00 56.66 375 GLY A O 1
ATOM 2835 N N . LYS A 1 376 ? -1.800 -4.053 26.709 1.00 63.03 376 LYS A N 1
ATOM 2836 C CA . LYS A 1 376 ? -1.635 -5.484 26.380 1.00 63.03 376 LYS A CA 1
ATOM 2837 C C . LYS A 1 376 ? -2.905 -6.129 25.823 1.00 63.03 376 LYS A C 1
ATOM 2839 O O . LYS A 1 376 ? -2.804 -7.172 25.192 1.00 63.03 376 LYS A O 1
ATOM 2844 N N . ILE A 1 377 ? -4.076 -5.546 26.075 1.00 72.62 377 ILE A N 1
ATOM 2845 C CA . ILE A 1 377 ? -5.368 -6.192 25.787 1.00 72.62 377 ILE A CA 1
ATOM 2846 C C . ILE A 1 377 ? -5.835 -5.887 24.365 1.00 72.62 377 ILE A C 1
ATOM 2848 O O . ILE A 1 377 ? -6.387 -6.754 23.701 1.00 72.62 377 ILE A O 1
ATOM 2852 N N . THR A 1 378 ? -5.589 -4.667 23.887 1.00 81.38 378 THR A N 1
ATOM 2853 C CA . THR A 1 378 ? -5.938 -4.247 22.522 1.00 81.38 378 THR A CA 1
ATOM 2854 C C . THR A 1 378 ? -4.872 -4.644 21.497 1.00 81.38 378 THR A C 1
ATOM 2856 O O . THR A 1 378 ? -5.119 -4.612 20.294 1.00 81.38 378 THR A O 1
ATOM 2859 N N . ALA A 1 379 ? -3.679 -5.052 21.944 1.00 82.88 379 ALA A N 1
ATOM 2860 C CA . ALA A 1 379 ? -2.606 -5.485 21.058 1.00 82.88 379 ALA A CA 1
ATOM 2861 C C . ALA A 1 379 ? -2.988 -6.778 20.317 1.00 82.88 379 ALA A C 1
ATOM 2863 O O . ALA A 1 379 ? -3.075 -7.847 20.916 1.00 82.88 379 ALA A O 1
ATOM 2864 N N . GLY A 1 380 ? -3.189 -6.674 19.000 1.00 85.19 380 GLY A N 1
ATOM 2865 C CA . GLY A 1 380 ? -3.575 -7.805 18.153 1.00 85.19 380 GLY A CA 1
ATOM 2866 C C . GLY A 1 380 ? -5.043 -8.221 18.285 1.00 85.19 380 GLY A C 1
ATOM 2867 O O . GLY A 1 380 ? -5.418 -9.269 17.762 1.00 85.19 380 GLY A O 1
ATOM 2868 N N . LEU A 1 381 ? -5.878 -7.427 18.964 1.00 91.56 381 LEU A N 1
ATOM 2869 C CA . LEU A 1 381 ? -7.326 -7.602 18.924 1.00 91.56 381 LEU A CA 1
ATOM 2870 C C . LEU A 1 381 ? -7.825 -7.153 17.548 1.00 91.56 381 LEU A C 1
ATOM 2872 O O . LEU A 1 381 ? -7.596 -6.014 17.178 1.00 91.56 381 LEU A O 1
ATOM 2876 N N . VAL A 1 382 ? -8.462 -8.051 16.793 1.00 92.75 382 VAL A N 1
ATOM 2877 C CA . VAL A 1 382 ? -8.885 -7.789 15.398 1.00 92.75 382 VAL A CA 1
ATOM 2878 C C . VAL A 1 382 ? -10.375 -7.450 15.287 1.00 92.75 382 VAL A C 1
ATOM 2880 O O . VAL A 1 382 ? -10.789 -6.796 14.337 1.00 92.75 382 VAL A O 1
ATOM 2883 N N . GLY A 1 383 ? -11.188 -7.896 16.245 1.00 92.75 383 GLY A N 1
ATOM 2884 C CA . GLY A 1 383 ? -12.630 -7.672 16.250 1.00 92.75 383 GLY A CA 1
ATOM 2885 C C . GLY A 1 383 ? -13.219 -7.875 17.640 1.00 92.75 383 GLY A C 1
ATOM 2886 O O . GLY A 1 383 ? -12.672 -8.615 18.463 1.00 92.75 383 GLY A O 1
ATOM 2887 N N . PHE A 1 384 ? -14.335 -7.207 17.910 1.00 93.56 384 PHE A N 1
ATOM 2888 C CA . PHE A 1 384 ? -15.003 -7.221 19.205 1.00 93.56 384 PHE A CA 1
ATOM 2889 C C . PHE A 1 384 ? -16.518 -7.188 19.001 1.00 93.56 384 PHE A C 1
ATOM 2891 O O . PHE A 1 384 ? -17.054 -6.241 18.439 1.00 93.56 384 PHE A O 1
ATOM 2898 N N . LEU A 1 385 ? -17.221 -8.228 19.454 1.00 92.44 385 LEU A N 1
ATOM 2899 C CA . LEU A 1 385 ? -18.682 -8.315 19.380 1.00 92.44 385 LEU A CA 1
ATOM 2900 C C . LEU A 1 385 ? -19.278 -7.994 20.753 1.00 92.44 385 LEU A C 1
ATOM 2902 O O . LEU A 1 385 ? -19.066 -8.743 21.708 1.00 92.44 385 LEU A O 1
ATOM 2906 N N . SER A 1 386 ? -20.022 -6.890 20.852 1.00 89.06 386 SER A N 1
ATOM 2907 C CA . SER A 1 386 ? -20.592 -6.410 22.119 1.00 89.06 386 SER A CA 1
ATOM 2908 C C . SER A 1 386 ? -22.076 -6.039 21.984 1.00 89.06 386 SER A C 1
ATOM 2910 O O . SER A 1 386 ? -22.884 -6.883 21.603 1.00 89.06 386 SER A O 1
ATOM 2912 N N . GLY A 1 387 ? -22.481 -4.817 22.330 1.00 84.50 387 GLY A N 1
ATOM 2913 C CA . GLY A 1 387 ? -23.884 -4.405 22.390 1.00 84.50 387 GLY A CA 1
ATOM 2914 C C . GLY A 1 387 ? -24.531 -4.122 21.032 1.00 84.50 387 GLY A C 1
ATOM 2915 O O . GLY A 1 387 ? -25.756 -3.995 20.963 1.00 84.50 387 GLY A O 1
ATOM 2916 N N . ASN A 1 388 ? -23.754 -4.013 19.951 1.00 85.38 388 ASN A N 1
ATOM 2917 C CA . ASN A 1 388 ? -24.248 -3.555 18.654 1.00 85.38 388 ASN A CA 1
ATOM 2918 C C . ASN A 1 388 ? -24.921 -4.671 17.828 1.00 85.38 388 ASN A C 1
ATOM 2920 O O . ASN A 1 388 ? -24.347 -5.249 16.903 1.00 85.38 388 ASN A O 1
ATOM 2924 N N . PHE A 1 389 ? -26.172 -4.986 18.167 1.00 85.12 389 PHE A N 1
ATOM 2925 C CA . PHE A 1 389 ? -26.972 -6.018 17.500 1.00 85.12 389 PHE A CA 1
ATOM 2926 C C . PHE A 1 389 ? -28.185 -5.432 16.762 1.00 85.12 389 PHE A C 1
ATOM 2928 O O . PHE A 1 389 ? -29.019 -4.741 17.354 1.00 85.12 389 PHE A O 1
ATOM 2935 N N . SER A 1 390 ? -28.326 -5.751 15.472 1.00 83.94 390 SER A N 1
ATOM 2936 C CA . SER A 1 390 ? -29.432 -5.287 14.625 1.00 83.94 390 SER A CA 1
ATOM 2937 C C . SER A 1 390 ? -29.949 -6.412 13.727 1.00 83.94 390 SER A C 1
ATOM 2939 O O . SER A 1 390 ? -29.207 -6.969 12.921 1.00 83.94 390 SER A O 1
ATOM 2941 N N . GLY A 1 391 ? -31.235 -6.755 13.854 1.00 85.88 391 GLY A N 1
ATOM 2942 C CA . GLY A 1 391 ? -31.851 -7.833 13.075 1.00 85.88 391 GLY A CA 1
ATOM 2943 C C . GLY A 1 391 ? -31.229 -9.197 13.383 1.00 85.88 391 GLY A C 1
ATOM 2944 O O . GLY A 1 391 ? -31.378 -9.707 14.488 1.00 85.88 391 GLY A O 1
ATOM 2945 N N . ASN A 1 392 ? -30.560 -9.795 12.397 1.00 88.19 392 ASN A N 1
ATOM 2946 C CA . ASN A 1 392 ? -29.769 -11.025 12.526 1.00 88.19 392 ASN A CA 1
ATOM 2947 C C . ASN A 1 392 ? -28.253 -10.760 12.455 1.00 88.19 392 ASN A C 1
ATOM 2949 O O . ASN A 1 392 ? -27.472 -11.704 12.343 1.00 88.19 392 ASN A O 1
ATOM 2953 N N . THR A 1 393 ? -27.832 -9.497 12.496 1.00 90.31 393 THR A N 1
ATOM 2954 C CA . THR A 1 393 ? -26.435 -9.087 12.377 1.00 90.31 393 THR A CA 1
ATOM 2955 C C . THR A 1 393 ? -25.917 -8.615 13.728 1.00 90.31 393 THR A C 1
ATOM 2957 O O . THR A 1 393 ? -26.396 -7.625 14.286 1.00 90.31 393 THR A O 1
ATOM 2960 N N . TRP A 1 394 ? -24.905 -9.307 14.237 1.00 93.31 394 TRP A N 1
ATOM 2961 C CA . TRP A 1 394 ? -24.089 -8.822 15.338 1.00 93.31 394 TRP A CA 1
ATOM 2962 C C . TRP A 1 394 ? -22.906 -8.065 14.749 1.00 93.31 394 TRP A C 1
ATOM 2964 O O . TRP A 1 394 ? -22.074 -8.651 14.055 1.00 93.31 394 TRP A O 1
ATOM 2974 N N . ARG A 1 395 ? -22.891 -6.749 14.947 1.00 93.75 395 ARG A N 1
ATOM 2975 C CA . ARG A 1 395 ? -21.894 -5.882 14.336 1.00 93.75 395 ARG A CA 1
ATOM 2976 C C . ARG A 1 395 ? -20.600 -5.919 15.132 1.00 93.75 395 ARG A C 1
ATOM 2978 O O . ARG A 1 395 ? -20.631 -5.870 16.360 1.00 93.75 395 ARG A O 1
ATOM 2985 N N . ASP A 1 396 ? -19.493 -6.010 14.410 1.00 95.81 396 ASP A N 1
ATOM 2986 C CA . ASP A 1 396 ? -18.162 -5.829 14.978 1.00 95.81 396 ASP A CA 1
ATOM 2987 C C . ASP A 1 396 ? -17.972 -4.361 15.348 1.00 95.81 396 ASP A C 1
ATOM 2989 O O . ASP A 1 396 ? -18.177 -3.471 14.521 1.00 95.81 396 ASP A O 1
ATOM 2993 N N . GLU A 1 397 ? -17.600 -4.105 16.598 1.00 95.06 397 GLU A N 1
ATOM 2994 C CA . GLU A 1 397 ? -17.386 -2.753 17.104 1.00 95.06 397 GLU A CA 1
ATOM 2995 C C . GLU A 1 397 ? -16.180 -2.090 16.408 1.00 95.06 397 GLU A C 1
ATOM 2997 O O . GLU A 1 397 ? -16.170 -0.872 16.234 1.00 95.06 397 GLU A O 1
ATOM 3002 N N . TYR A 1 398 ? -15.206 -2.874 15.921 1.00 95.69 398 TYR A N 1
ATOM 3003 C CA . TYR A 1 398 ? -14.110 -2.375 15.075 1.00 95.69 398 TYR A CA 1
ATOM 3004 C C . TYR A 1 398 ? -14.482 -2.250 13.590 1.00 95.69 398 TYR A C 1
ATOM 3006 O O . TYR A 1 398 ? -13.643 -1.861 12.778 1.00 95.69 398 TYR A O 1
ATOM 3014 N N . LEU A 1 399 ? -15.736 -2.523 13.219 1.00 95.19 399 LEU A N 1
ATOM 3015 C CA . LEU A 1 399 ? -16.262 -2.384 11.856 1.00 95.19 399 LEU A CA 1
ATOM 3016 C C . LEU A 1 399 ? -15.599 -3.306 10.814 1.00 95.19 399 LEU A C 1
ATOM 3018 O O . LEU A 1 399 ? -15.791 -3.091 9.619 1.00 95.19 399 LEU A O 1
ATOM 3022 N N . GLY A 1 400 ? -14.842 -4.320 11.245 1.00 92.56 400 GLY A N 1
ATOM 3023 C CA . GLY A 1 400 ? -14.157 -5.255 10.358 1.00 92.56 400 GLY A CA 1
ATOM 3024 C C . GLY A 1 400 ? -15.112 -6.303 9.794 1.00 92.56 400 GLY A C 1
ATOM 3025 O O . GLY A 1 400 ? -15.489 -6.252 8.624 1.00 92.56 400 GLY A O 1
ATOM 3026 N N . VAL A 1 401 ? -15.513 -7.278 10.619 1.00 94.25 401 VAL A N 1
ATOM 3027 C CA . VAL A 1 401 ? -16.316 -8.426 10.153 1.00 94.25 401 VAL A CA 1
ATOM 3028 C C . VAL A 1 401 ? -17.489 -8.722 11.082 1.00 94.25 401 VAL A C 1
ATOM 3030 O O . VAL A 1 401 ? -17.327 -9.232 12.188 1.00 94.25 401 VAL A O 1
ATOM 3033 N N . ASN A 1 402 ? -18.704 -8.483 10.587 1.00 94.06 402 ASN A N 1
ATOM 3034 C CA . ASN A 1 402 ? -19.937 -8.781 11.315 1.00 94.06 402 ASN A CA 1
ATOM 3035 C C . ASN A 1 402 ? -20.220 -10.291 11.393 1.00 94.06 402 ASN A C 1
ATOM 3037 O O . ASN A 1 402 ? -19.934 -11.045 10.462 1.00 94.06 402 ASN A O 1
ATOM 3041 N N . ALA A 1 403 ? -20.897 -10.720 12.459 1.00 93.56 403 ALA A N 1
ATOM 3042 C CA . ALA A 1 403 ? -21.397 -12.083 12.600 1.00 93.56 403 ALA A CA 1
ATOM 3043 C C . ALA A 1 403 ? -22.893 -12.178 12.255 1.00 93.56 403 ALA A C 1
ATOM 3045 O O . ALA A 1 403 ? -23.699 -11.323 12.629 1.00 93.56 403 ALA A O 1
ATOM 3046 N N . THR A 1 404 ? -23.283 -13.257 11.571 1.00 92.38 404 THR A N 1
ATOM 3047 C CA . THR A 1 404 ? -24.697 -13.586 11.323 1.00 92.38 404 THR A CA 1
ATOM 3048 C C . THR A 1 404 ? -25.201 -14.538 12.403 1.00 92.38 404 THR A C 1
ATOM 3050 O O . THR A 1 404 ? -24.616 -15.596 12.631 1.00 92.38 404 THR A O 1
ATOM 3053 N N . VAL A 1 405 ? -26.297 -14.175 13.068 1.00 87.31 405 VAL A N 1
ATOM 3054 C CA . VAL A 1 405 ? -26.890 -14.950 14.163 1.00 87.31 405 VAL A CA 1
ATOM 3055 C C . VAL A 1 405 ? -28.118 -15.713 13.667 1.00 87.31 405 VAL A C 1
ATOM 3057 O O . VAL A 1 405 ? -29.143 -15.127 13.324 1.00 87.31 405 VAL A O 1
ATOM 3060 N N . ASN A 1 406 ? -28.025 -17.043 13.694 1.00 80.38 406 ASN A N 1
ATOM 3061 C CA . ASN A 1 406 ? -29.054 -17.966 13.213 1.00 80.38 406 ASN A CA 1
ATOM 3062 C C . ASN A 1 406 ? -29.816 -18.602 14.388 1.00 80.38 406 ASN A C 1
ATOM 3064 O O . ASN A 1 406 ? -29.661 -19.793 14.646 1.00 80.38 406 ASN A O 1
ATOM 3068 N N . ASN A 1 407 ? -30.596 -17.831 15.157 1.00 70.00 407 ASN A N 1
ATOM 3069 C CA . ASN A 1 407 ? -31.490 -18.429 16.159 1.00 70.00 407 ASN A CA 1
ATOM 3070 C C . ASN A 1 407 ? -32.727 -17.565 16.471 1.00 70.00 407 ASN A C 1
ATOM 3072 O O . ASN A 1 407 ? -32.614 -16.363 16.715 1.00 70.00 407 ASN A O 1
ATOM 3076 N N . ASP A 1 408 ? -33.905 -18.193 16.530 1.00 60.66 408 ASP A N 1
ATOM 3077 C CA . ASP A 1 408 ? -35.179 -17.539 16.854 1.00 60.66 408 ASP A CA 1
ATOM 3078 C C . ASP A 1 408 ? -35.265 -17.081 18.321 1.00 60.66 408 ASP A C 1
ATOM 3080 O O . ASP A 1 408 ? -35.968 -16.120 18.628 1.00 60.66 408 ASP A O 1
ATOM 3084 N N . GLU A 1 409 ? -34.527 -17.712 19.242 1.00 58.66 409 GLU A N 1
ATOM 3085 C CA . GLU A 1 409 ? -34.499 -17.313 20.660 1.00 58.66 409 GLU A CA 1
ATOM 3086 C C . GLU A 1 409 ? -33.632 -16.076 20.938 1.00 58.66 409 GLU A C 1
ATOM 3088 O O . GLU A 1 409 ? -33.947 -15.294 21.842 1.00 58.66 409 GLU A O 1
ATOM 3093 N N . ALA A 1 410 ? -32.588 -15.832 20.135 1.00 53.62 410 ALA A N 1
ATOM 3094 C CA . ALA A 1 410 ? -31.786 -14.607 20.221 1.00 53.62 410 ALA A CA 1
ATOM 3095 C C . ALA A 1 410 ? -32.642 -13.356 19.940 1.00 53.62 410 ALA A C 1
ATOM 3097 O O . ALA A 1 410 ? -32.434 -12.312 20.561 1.00 53.62 410 ALA A O 1
ATOM 3098 N N . LYS A 1 411 ? -33.701 -13.505 19.125 1.00 50.03 411 LYS A N 1
ATOM 3099 C CA . LYS A 1 411 ? -34.703 -12.466 18.825 1.00 50.03 411 LYS A CA 1
ATOM 3100 C C . LYS A 1 411 ? -35.429 -11.939 20.072 1.00 50.03 411 LYS A C 1
ATOM 3102 O O . LYS A 1 411 ? -35.916 -10.815 20.058 1.00 50.03 411 LYS A O 1
ATOM 3107 N N . LYS A 1 412 ? -35.508 -12.717 21.164 1.00 48.72 412 LYS A N 1
ATOM 3108 C CA . LYS A 1 412 ? -36.202 -12.323 22.411 1.00 48.72 412 LYS A CA 1
ATOM 3109 C C . LYS A 1 412 ? -35.298 -11.650 23.449 1.00 48.72 412 LYS A C 1
ATOM 3111 O O . LYS A 1 412 ? -35.810 -10.987 24.350 1.00 48.72 412 LYS A O 1
ATOM 3116 N N . ARG A 1 413 ? -33.969 -11.796 23.362 1.00 51.81 413 ARG A N 1
ATOM 3117 C CA . ARG A 1 413 ? -33.033 -11.199 24.341 1.00 51.81 413 ARG A CA 1
ATOM 3118 C C . ARG A 1 413 ? -32.716 -9.725 24.083 1.00 51.81 413 ARG A C 1
ATOM 3120 O O . ARG A 1 413 ? -32.195 -9.075 24.985 1.00 51.81 413 ARG A O 1
ATOM 3127 N N . GLN A 1 414 ? -33.130 -9.178 22.938 1.00 47.50 414 GLN A N 1
ATOM 3128 C CA . GLN A 1 414 ? -32.999 -7.755 22.596 1.00 47.50 414 GLN A CA 1
ATOM 3129 C C . GLN A 1 414 ? -33.704 -6.814 23.603 1.00 47.50 414 GLN A C 1
ATOM 3131 O O . GLN A 1 414 ? -33.417 -5.626 23.634 1.00 47.50 414 GLN A O 1
ATOM 3136 N N . GLN A 1 415 ? -34.580 -7.338 24.473 1.00 44.69 415 GLN A N 1
ATOM 3137 C CA . GLN A 1 415 ? -35.253 -6.581 25.540 1.00 44.69 415 GLN A CA 1
ATOM 3138 C C . GLN A 1 415 ? -34.605 -6.687 26.936 1.00 44.69 415 GLN A C 1
ATOM 3140 O O . GLN A 1 415 ? -35.141 -6.109 27.878 1.00 44.69 415 GLN A O 1
ATOM 3145 N N . ARG A 1 416 ? -33.512 -7.447 27.133 1.00 39.59 416 ARG A N 1
ATOM 3146 C CA . ARG A 1 416 ? -33.002 -7.759 28.492 1.00 39.59 416 ARG A CA 1
ATOM 3147 C C . ARG A 1 416 ? -31.531 -7.457 28.771 1.00 39.59 416 ARG A C 1
ATOM 3149 O O . ARG A 1 416 ? -31.087 -7.741 29.881 1.00 39.59 416 ARG A O 1
ATOM 3156 N N . LEU A 1 417 ? -30.779 -6.892 27.834 1.00 37.91 417 LEU A N 1
ATOM 3157 C CA . LEU A 1 417 ? -29.428 -6.418 28.139 1.00 37.91 417 LEU A CA 1
ATOM 3158 C C . LEU A 1 417 ? -29.505 -4.930 28.508 1.00 37.91 417 LEU A C 1
ATOM 3160 O O . LEU A 1 417 ? -29.930 -4.140 27.664 1.00 37.91 417 LEU A O 1
ATOM 3164 N N . PRO A 1 418 ? -29.165 -4.529 29.747 1.00 35.84 418 PRO A N 1
ATOM 3165 C CA . PRO A 1 418 ? -28.985 -3.117 30.041 1.00 35.84 418 PRO A CA 1
ATOM 3166 C C . PRO A 1 418 ? -27.835 -2.596 29.174 1.00 35.84 418 PRO A C 1
ATOM 3168 O O . PRO A 1 418 ? -26.775 -3.218 29.120 1.00 35.84 418 PRO A O 1
ATOM 3171 N N . MET A 1 419 ? -28.066 -1.473 28.487 1.00 35.34 419 MET A N 1
ATOM 3172 C CA . MET A 1 419 ? -26.981 -0.615 28.012 1.00 35.34 419 MET A CA 1
ATOM 3173 C C . MET A 1 419 ? -26.120 -0.292 29.235 1.00 35.34 419 MET A C 1
ATOM 3175 O O . MET A 1 419 ? -26.611 0.354 30.162 1.00 35.34 419 MET A O 1
ATOM 3179 N N . ALA A 1 420 ? -24.905 -0.830 29.269 1.00 33.84 420 ALA A N 1
ATOM 3180 C CA . ALA A 1 420 ? -23.891 -0.497 30.260 1.00 33.84 420 ALA A CA 1
ATOM 3181 C C . ALA A 1 420 ? -22.948 0.550 29.672 1.00 33.84 420 ALA A C 1
ATOM 3183 O O . ALA A 1 420 ? -22.588 0.387 28.481 1.00 33.84 420 ALA A O 1
#

Secondary structure (DSSP, 8-state):
-----SS-S-EEE-SS-------BS-SSSS---BPEEEEEEEEEETTEEEEEEEEE-PPPTTS-TT---S--EEEEEEEEEEEETTTEEEEEEPPTT--EEE--GGGGGGEEEEEE--EE-EE-TTS-EEEEEEEEETT-TT--EEEEEEEE-TTTS-EEE-S--PPTTEEEEEEEEETTTTEEEEEEEETTSBEEEEEESSTTSS-EE-TTTTTTTSB--SSS-----BPEEEEEEE-SSGGG-EEEEEEEEEEEPPPPTT---PPEEEEEEEESSS-EEEEEEEEEE--EEEEEEEEE---STT---EEEEEEEEPPPTT-SSPEEEEEE-HHHHHHHHHHHHHHHHHHHHHHHHTTGGGGG----SSS--HHHHSTT----EEEEEETTEEEETTSS-PEE---TTHHHHTTT----

Radius of gyration: 24.72 Å; chains: 1; bounding box: 64×58×85 Å